Protein AF-0000000087668652 (afdb_homodimer)

InterPro domains:
  IPR004843 Calcineurin-like, phosphoesterase domain [PF00149] 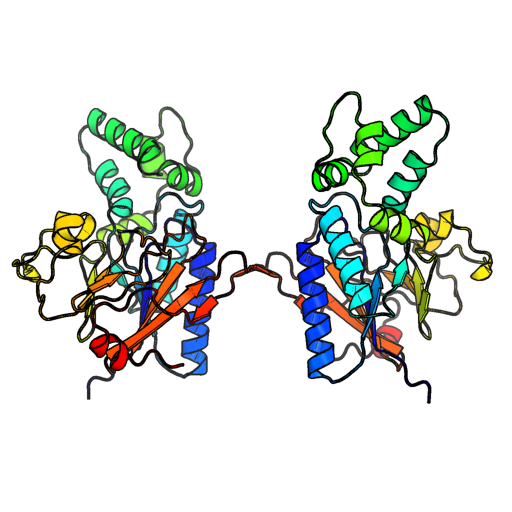(7-197)
  IPR029052 Metallo-dependent phosphatase-like [G3DSA:3.60.21.10] (1-237)
  IPR029052 Metallo-dependent phosphatase-like [SSF56300] (6-234)
  IPR050126 Diadenosine polyphosphate hydrolase [PTHR42850] (4-228)

Organism: NCBI:txid484088

Nearest PDB structures (foldseek):
  5vjw-assembly1_A  TM=7.049E-01  e=2.832E-11  Arabidopsis thaliana
  7sqc-assembly1_6D  TM=6.667E-01  e=5.799E-08  Chlamydomonas reinhardtii
  2gju-assembly1_A  TM=5.912E-01  e=1.985E-06  Pyrococcus horikoshii OT3
  1oi8-assembly1_A  TM=4.476E-01  e=5.951E-04  Escherichia coli
  4wwl-assembly1_A  TM=4.235E-01  e=1.332E-03  Escherichia coli K-12

pLDDT: mean 89.23, std 14.51, range [25.06, 98.88]

Foldseek 3Di:
DCLAAWEKEWAAQAQVQVFVVVQVVVVVVVCVVVVTHYEYEYQENLHFLAQASVNSLVVLVVVCVVRVRYAYAYAPLLCLLVCLLPDPDPVVSVVSVVCNVPPVRCVSVCVNLPQDDDPCRSVSSVVRDDPVSVVRNVPHDQWDDGVQEIRAAEFFQAPDQPVRTDSCCSHAPHDNGPVDPHANSGEYEYENDADPQLCWDDDPRYIYQHSPCSVQVWIKIWTADNVGDIDMDIDDPPPDDDDDDDDDDPDDPDPVVVVVPCPPD/DCLAAWEKEWAAQAQVQVFVVVQVVVVVVVCVVVVTHYEYEYQENLHFLAQASVNSLVVQVVVCVVRVRYAYAYAPLLCLLVCLLPDPDPVVSVVSVVCNVPPVRCVSVCVNLPQDDDPCRSVSSVVRDDPVSVVRNVPHDQWDDGVQEIRAAEFFQAPDQPVRTDSCCRHAPHDNGPVDPHANSGEYEYENDADPVLCWDDDPRYIYQHSPCSVQVWIKIWTADNVGDIDMDIDDPPPDDDDDDDDDDPDDDDPVVVVPPCSDD

Structure (mmCIF, N/CA/C/O backbone):
data_AF-0000000087668652-model_v1
#
loop_
_entity.id
_entity.type
_entity.pdbx_description
1 polymer Metallophosphoesterase
#
loop_
_atom_site.group_PDB
_atom_site.id
_atom_site.type_symbol
_atom_site.label_atom_id
_atom_site.label_alt_id
_atom_site.label_comp_id
_atom_site.label_asym_id
_atom_site.label_entity_id
_atom_site.label_seq_id
_atom_site.pdbx_PDB_ins_code
_atom_site.Cartn_x
_atom_site.Cartn_y
_atom_site.Cartn_z
_atom_site.occupancy
_atom_site.B_iso_or_equiv
_atom_site.auth_seq_id
_atom_site.auth_comp_id
_atom_site.auth_asym_id
_atom_site.auth_atom_id
_atom_site.pdbx_PDB_model_num
ATOM 1 N N . MET A 1 1 ? 22.828 -37.469 4.332 1 27.3 1 MET A N 1
ATOM 2 C CA . MET A 1 1 ? 22.125 -36.469 5.129 1 27.3 1 MET A CA 1
ATOM 3 C C . MET A 1 1 ? 21.516 -35.375 4.238 1 27.3 1 MET A C 1
ATOM 5 O O . MET A 1 1 ? 22.25 -34.656 3.543 1 27.3 1 MET A O 1
ATOM 9 N N . THR A 1 2 ? 20.641 -35.5 3.438 1 36.34 2 THR A N 1
ATOM 10 C CA . THR A 1 2 ? 20.156 -34.906 2.201 1 36.34 2 THR A CA 1
ATOM 11 C C . THR A 1 2 ? 19.984 -33.375 2.379 1 36.34 2 THR A C 1
ATOM 13 O O . THR A 1 2 ? 19.344 -32.938 3.34 1 36.34 2 THR A O 1
ATOM 16 N N . ASN A 1 3 ? 21 -32.438 2.326 1 46.22 3 ASN A N 1
ATOM 17 C CA . ASN A 1 3 ? 21.406 -31.031 2.396 1 46.22 3 ASN A CA 1
ATOM 18 C C . ASN A 1 3 ? 20.25 -30.094 2.057 1 46.22 3 ASN A C 1
ATOM 20 O O . ASN A 1 3 ? 20.141 -29.609 0.926 1 46.22 3 ASN A O 1
ATOM 24 N N . GLY A 1 4 ? 18.938 -30.406 2.158 1 61.59 4 GLY A N 1
ATOM 25 C CA . GLY A 1 4 ? 17.703 -30.094 1.453 1 61.59 4 GLY A CA 1
ATOM 26 C C . GLY A 1 4 ? 17.297 -28.641 1.56 1 61.59 4 GLY A C 1
ATOM 27 O O . GLY A 1 4 ? 17.672 -27.953 2.504 1 61.59 4 GLY A O 1
ATOM 28 N N . SER A 1 5 ? 17.219 -27.922 0.462 1 79.75 5 SER A N 1
ATOM 29 C CA . SER A 1 5 ? 16.891 -26.5 0.319 1 79.75 5 SER A CA 1
ATOM 30 C C . SER A 1 5 ? 15.477 -26.203 0.791 1 79.75 5 SER A C 1
ATOM 32 O O . SER A 1 5 ? 14.617 -27.094 0.791 1 79.75 5 SER A O 1
ATOM 34 N N . HIS A 1 6 ? 15.391 -25.156 1.668 1 92.5 6 HIS A N 1
ATOM 35 C CA . HIS A 1 6 ? 14.07 -24.594 1.933 1 92.5 6 HIS A CA 1
ATOM 36 C C . HIS A 1 6 ? 13.352 -24.25 0.635 1 92.5 6 HIS A C 1
ATOM 38 O O . HIS A 1 6 ? 13.938 -23.625 -0.261 1 92.5 6 HIS A O 1
ATOM 44 N N . VAL A 1 7 ? 12.133 -24.859 0.548 1 95.62 7 VAL A N 1
ATOM 45 C CA . VAL A 1 7 ? 11.367 -24.578 -0.667 1 95.62 7 VAL A CA 1
ATOM 46 C C . VAL A 1 7 ? 10.156 -23.719 -0.337 1 95.62 7 VAL A C 1
ATOM 48 O O . VAL A 1 7 ? 9.414 -24 0.607 1 95.62 7 VAL A O 1
ATOM 51 N N . PHE A 1 8 ? 10.047 -22.641 -1.09 1 96.69 8 PHE A N 1
ATOM 52 C CA . PHE A 1 8 ? 8.82 -21.859 -1.07 1 96.69 8 PHE A CA 1
ATOM 53 C C . PHE A 1 8 ? 7.965 -22.156 -2.299 1 96.69 8 PHE A C 1
ATOM 55 O O . PHE A 1 8 ? 8.328 -21.797 -3.418 1 96.69 8 PHE A O 1
ATOM 62 N N . ALA A 1 9 ? 6.852 -22.875 -2.094 1 98.19 9 ALA A N 1
ATOM 63 C CA . ALA A 1 9 ? 5.867 -23.094 -3.152 1 98.19 9 ALA A CA 1
ATOM 64 C C . ALA A 1 9 ? 4.816 -21.984 -3.162 1 98.19 9 ALA A C 1
ATOM 66 O O . ALA A 1 9 ? 4.129 -21.766 -2.162 1 98.19 9 ALA A O 1
ATOM 67 N N . ILE A 1 10 ? 4.652 -21.312 -4.312 1 98.5 10 ILE A N 1
ATOM 68 C CA . ILE A 1 10 ? 3.766 -20.156 -4.379 1 98.5 10 ILE A CA 1
ATOM 69 C C . ILE A 1 10 ? 2.557 -20.484 -5.254 1 98.5 10 ILE A C 1
ATOM 71 O O . ILE A 1 10 ? 2.705 -20.969 -6.371 1 98.5 10 ILE A O 1
ATOM 75 N N . GLY A 1 11 ? 1.353 -20.156 -4.695 1 98.62 11 GLY A N 1
ATOM 76 C CA . GLY A 1 11 ? 0.11 -20.469 -5.387 1 98.62 11 GLY A CA 1
ATOM 77 C C . GLY A 1 11 ? -0.162 -19.547 -6.559 1 98.62 11 GLY A C 1
ATOM 78 O O . GLY A 1 11 ? 0.743 -18.859 -7.035 1 98.62 11 GLY A O 1
ATOM 79 N N . ASP A 1 12 ? -1.415 -19.578 -7.09 1 98.81 12 ASP A N 1
ATOM 80 C CA . ASP A 1 12 ? -1.824 -18.859 -8.289 1 98.81 12 ASP A CA 1
ATOM 81 C C . ASP A 1 12 ? -1.68 -17.344 -8.102 1 98.81 12 ASP A C 1
ATOM 83 O O . ASP A 1 12 ? -2.291 -16.766 -7.203 1 98.81 12 ASP A O 1
ATOM 87 N N . VAL A 1 13 ? -0.935 -16.719 -9.078 1 98.56 13 VAL A N 1
ATOM 88 C CA . VAL A 1 13 ? -0.607 -15.305 -8.969 1 98.56 13 VAL A CA 1
ATOM 89 C C . VAL A 1 13 ? -1.683 -14.469 -9.664 1 98.56 13 VAL A C 1
ATOM 91 O O . VAL A 1 13 ? -2.152 -13.469 -9.109 1 98.56 13 VAL A O 1
ATOM 94 N N . HIS A 1 14 ? -1.981 -14.859 -10.891 1 98.56 14 HIS A N 1
ATOM 95 C CA . HIS A 1 14 ? -3.01 -14.211 -11.703 1 98.56 14 HIS A CA 1
ATOM 96 C C . HIS A 1 14 ? -2.766 -12.711 -11.812 1 98.56 14 HIS A C 1
ATOM 98 O O . HIS A 1 14 ? -3.658 -11.914 -11.531 1 98.56 14 HIS A O 1
ATOM 104 N N . GLY A 1 15 ? -1.566 -12.359 -12.227 1 98 15 GLY A N 1
ATOM 105 C CA . GLY A 1 15 ? -1.244 -10.984 -12.578 1 98 15 GLY A CA 1
ATOM 106 C C . GLY A 1 15 ? -1.071 -10.086 -11.375 1 98 15 GLY A C 1
ATOM 107 O O . GLY A 1 15 ? -0.931 -8.867 -11.516 1 98 15 GLY A O 1
ATOM 108 N N . ARG A 1 16 ? -1.125 -10.594 -10.227 1 96.62 16 ARG A N 1
ATOM 109 C CA . ARG A 1 16 ? -0.953 -9.766 -9.031 1 96.62 16 ARG A CA 1
ATOM 110 C C . ARG A 1 16 ? 0.522 -9.625 -8.672 1 96.62 16 ARG A C 1
ATOM 112 O O . ARG A 1 16 ? 0.95 -10.062 -7.602 1 96.62 16 ARG A O 1
ATOM 119 N N . GLU A 1 17 ? 1.19 -8.891 -9.555 1 95.25 17 GLU A N 1
ATOM 120 C CA . GLU A 1 17 ? 2.615 -8.609 -9.406 1 95.25 17 GLU A CA 1
ATOM 121 C C . GLU A 1 17 ? 2.91 -7.953 -8.062 1 95.25 17 GLU A C 1
ATOM 123 O O . GLU A 1 17 ? 3.932 -8.242 -7.434 1 95.25 17 GLU A O 1
ATOM 128 N N . ASP A 1 18 ? 2.031 -7.094 -7.598 1 89.25 18 ASP A N 1
ATOM 129 C CA . ASP A 1 18 ? 2.211 -6.387 -6.336 1 89.25 18 ASP A CA 1
ATOM 130 C C . ASP A 1 18 ? 2.312 -7.363 -5.168 1 89.25 18 ASP A C 1
ATOM 132 O O . ASP A 1 18 ? 3.232 -7.27 -4.352 1 89.25 18 ASP A O 1
ATOM 136 N N . LEU A 1 19 ? 1.443 -8.289 -5.086 1 94.44 19 LEU A N 1
ATOM 137 C CA . LEU A 1 19 ? 1.45 -9.289 -4.023 1 94.44 19 LEU A CA 1
ATOM 138 C C . LEU A 1 19 ? 2.66 -10.211 -4.148 1 94.44 19 LEU A C 1
ATOM 140 O O . LEU A 1 19 ? 3.283 -10.562 -3.145 1 94.44 19 LEU A O 1
ATOM 144 N N . LEU A 1 20 ? 2.977 -10.57 -5.375 1 96.5 20 LEU A N 1
ATOM 145 C CA . LEU A 1 20 ? 4.102 -11.453 -5.652 1 96.5 20 LEU A CA 1
ATOM 146 C C . LEU A 1 20 ? 5.41 -10.836 -5.16 1 96.5 20 LEU A C 1
ATOM 148 O O . LEU A 1 20 ? 6.184 -11.492 -4.457 1 96.5 20 LEU A O 1
ATOM 152 N N . VAL A 1 21 ? 5.633 -9.625 -5.516 1 93.06 21 VAL A N 1
ATOM 153 C CA . VAL A 1 21 ? 6.859 -8.93 -5.133 1 93.06 21 VAL A CA 1
ATOM 154 C C . VAL A 1 21 ? 6.957 -8.859 -3.609 1 93.06 21 VAL A C 1
ATOM 156 O O . VAL A 1 21 ? 8.016 -9.148 -3.037 1 93.06 21 VAL A O 1
ATOM 159 N N . ALA A 1 22 ? 5.883 -8.539 -2.947 1 90.62 22 ALA A N 1
ATOM 160 C CA . ALA A 1 22 ? 5.863 -8.43 -1.491 1 90.62 22 ALA A CA 1
ATOM 161 C C . ALA A 1 22 ? 6.148 -9.773 -0.833 1 90.62 22 ALA A C 1
ATOM 163 O O . ALA A 1 22 ? 6.945 -9.859 0.104 1 90.62 22 ALA A O 1
ATOM 164 N N . LEU A 1 23 ? 5.535 -10.766 -1.257 1 94.5 23 LEU A N 1
ATOM 165 C CA . LEU A 1 23 ? 5.676 -12.102 -0.688 1 94.5 23 LEU A CA 1
ATOM 166 C C . LEU A 1 23 ? 7.105 -12.609 -0.851 1 94.5 23 LEU A C 1
ATOM 168 O O . LEU A 1 23 ? 7.703 -13.102 0.107 1 94.5 23 LEU A O 1
ATOM 172 N N . VAL A 1 24 ? 7.652 -12.492 -2.049 1 94.5 24 VAL A N 1
ATOM 173 C CA . VAL A 1 24 ? 9 -12.977 -2.334 1 94.5 24 VAL A CA 1
ATOM 174 C C . VAL A 1 24 ? 10.016 -12.188 -1.511 1 94.5 24 VAL A C 1
ATOM 176 O O . VAL A 1 24 ? 10.984 -12.75 -1 1 94.5 24 VAL A O 1
ATOM 179 N N . ALA A 1 25 ? 9.773 -10.859 -1.418 1 89.12 25 ALA A N 1
ATOM 180 C CA . ALA A 1 25 ? 10.672 -10.039 -0.602 1 89.12 25 ALA A CA 1
ATOM 181 C C . ALA A 1 25 ? 10.727 -10.562 0.832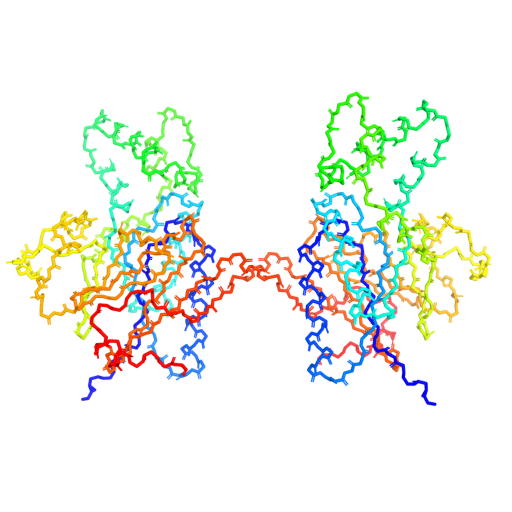 1 89.12 25 ALA A C 1
ATOM 183 O O . ALA A 1 25 ? 11.812 -10.641 1.425 1 89.12 25 ALA A O 1
ATOM 184 N N . ASP A 1 26 ? 9.641 -10.867 1.353 1 87.5 26 ASP A N 1
ATOM 185 C CA . ASP A 1 26 ? 9.594 -11.391 2.713 1 87.5 26 ASP A CA 1
ATOM 186 C C . ASP A 1 26 ? 10.32 -12.734 2.811 1 87.5 26 ASP A C 1
ATOM 188 O O . ASP A 1 26 ? 11.086 -12.969 3.746 1 87.5 26 ASP A O 1
ATOM 192 N N . CYS A 1 27 ? 10.07 -13.562 1.876 1 91.5 27 CYS A N 1
ATOM 193 C CA . CYS A 1 27 ? 10.734 -14.859 1.845 1 91.5 27 CYS A CA 1
ATOM 194 C C . CYS A 1 27 ? 12.25 -14.703 1.79 1 91.5 27 CYS A C 1
ATOM 196 O O . CYS A 1 27 ? 12.977 -15.414 2.484 1 91.5 27 CYS A O 1
ATOM 198 N N . ARG A 1 28 ? 12.672 -13.789 0.982 1 89 28 ARG A N 1
ATOM 199 C CA . ARG A 1 28 ? 14.102 -13.523 0.865 1 89 28 ARG A CA 1
ATOM 200 C C . ARG A 1 28 ? 14.68 -13.031 2.188 1 89 28 ARG A C 1
ATOM 202 O O . ARG A 1 28 ? 15.758 -13.453 2.6 1 89 28 ARG A O 1
ATOM 209 N N . LEU A 1 29 ? 13.953 -12.164 2.799 1 83.31 29 LEU A N 1
ATOM 210 C CA . LEU A 1 29 ? 14.391 -11.641 4.086 1 83.31 29 LEU A CA 1
ATOM 211 C C . LEU A 1 29 ? 14.5 -12.758 5.117 1 83.31 29 LEU A C 1
ATOM 213 O O . LEU A 1 29 ? 15.453 -12.797 5.898 1 83.31 29 LEU A O 1
ATOM 217 N N . ARG A 1 30 ? 13.602 -13.586 5.094 1 83 30 ARG A N 1
ATOM 218 C CA . ARG A 1 30 ? 13.617 -14.734 6.004 1 83 30 ARG A CA 1
ATOM 219 C C . ARG A 1 30 ? 14.828 -15.617 5.742 1 83 30 ARG A C 1
ATOM 221 O O . ARG A 1 30 ? 15.477 -16.094 6.68 1 83 30 ARG A O 1
ATOM 228 N N . SER A 1 31 ? 15.039 -15.859 4.512 1 87.81 31 SER A N 1
ATOM 229 C CA . SER A 1 31 ? 16.188 -16.672 4.129 1 87.81 31 SER A CA 1
ATOM 230 C C . SER A 1 31 ? 17.5 -16.047 4.586 1 87.81 31 SER A C 1
ATOM 232 O O . SER A 1 31 ? 18.391 -16.734 5.07 1 87.81 31 SER A O 1
ATOM 234 N N . GLU A 1 32 ? 17.562 -14.758 4.426 1 83.38 32 GLU A N 1
ATOM 235 C CA . GLU A 1 32 ? 18.766 -14.031 4.832 1 83.38 32 GLU A CA 1
ATOM 236 C C . GLU A 1 32 ? 18.922 -14.023 6.352 1 83.38 32 GLU A C 1
ATOM 238 O O . GLU A 1 32 ? 20 -14.273 6.871 1 83.38 32 GLU A O 1
ATOM 243 N N . ASP A 1 33 ? 17.859 -13.758 7.031 1 79 33 ASP A N 1
ATOM 244 C CA . ASP A 1 33 ? 17.859 -13.656 8.492 1 79 33 ASP A CA 1
ATOM 245 C C . ASP A 1 33 ? 18.234 -15 9.125 1 79 33 ASP A C 1
ATOM 247 O O . ASP A 1 33 ? 18.938 -15.039 10.133 1 79 33 ASP A O 1
ATOM 251 N N . GLN A 1 34 ? 17.781 -16.062 8.516 1 85 34 GLN A N 1
ATOM 252 C CA . GLN A 1 34 ? 17.969 -17.391 9.094 1 85 34 GLN A CA 1
ATOM 253 C C . GLN A 1 34 ? 19.094 -18.141 8.398 1 85 34 GLN A C 1
ATOM 255 O O . GLN A 1 34 ? 19.328 -19.312 8.68 1 85 34 GLN A O 1
ATOM 260 N N . ALA A 1 35 ? 19.703 -17.609 7.469 1 87.69 35 ALA A N 1
ATOM 261 C CA . ALA A 1 35 ? 20.906 -18.078 6.789 1 87.69 35 ALA A CA 1
ATOM 262 C C . ALA A 1 35 ? 20.656 -19.438 6.129 1 87.69 35 ALA A C 1
ATOM 264 O O . ALA A 1 35 ? 21.438 -20.375 6.32 1 87.69 35 ALA A O 1
ATOM 265 N N . PHE A 1 36 ? 19.578 -19.594 5.348 1 88 36 PHE A N 1
ATOM 266 C CA . PHE A 1 36 ? 19.359 -20.797 4.551 1 88 36 PHE A CA 1
ATOM 267 C C . PHE A 1 36 ? 19.188 -20.438 3.078 1 88 36 PHE A C 1
ATOM 269 O O . PHE A 1 36 ? 18.906 -19.297 2.736 1 88 36 PHE A O 1
ATOM 276 N N . LYS A 1 37 ? 19.406 -21.438 2.242 1 88 37 LYS A N 1
ATOM 277 C CA . LYS A 1 37 ? 19.203 -21.25 0.808 1 88 37 LYS A CA 1
ATOM 278 C C . LYS A 1 37 ? 17.766 -21.562 0.41 1 88 37 LYS A C 1
ATOM 280 O O . LYS A 1 37 ? 17.234 -22.625 0.75 1 88 37 LYS A O 1
ATOM 285 N N . ALA A 1 38 ? 17.219 -20.625 -0.298 1 90.19 38 ALA A N 1
ATOM 286 C CA . ALA A 1 38 ? 15.828 -20.766 -0.688 1 90.19 38 ALA A CA 1
ATOM 287 C C . ALA A 1 38 ? 15.703 -21.156 -2.16 1 90.19 38 ALA A C 1
ATOM 289 O O . ALA A 1 38 ? 16.453 -20.672 -3.002 1 90.19 38 ALA A O 1
ATOM 290 N N . LYS A 1 39 ? 14.766 -22.109 -2.395 1 93.81 39 LYS A N 1
ATOM 291 C CA . LYS A 1 39 ? 14.266 -22.406 -3.732 1 93.81 39 LYS A CA 1
ATOM 292 C C . LYS A 1 39 ? 12.797 -22.016 -3.875 1 93.81 39 LYS A C 1
ATOM 294 O O . LYS A 1 39 ? 12 -22.219 -2.953 1 93.81 39 LYS A O 1
ATOM 299 N N . PHE A 1 40 ? 12.523 -21.469 -5.102 1 96.62 40 PHE A N 1
ATOM 300 C CA . PHE A 1 40 ? 11.148 -21.062 -5.348 1 96.62 40 PHE A CA 1
ATOM 301 C C . PHE A 1 40 ? 10.508 -21.938 -6.422 1 96.62 40 PHE A C 1
ATOM 303 O O . PHE A 1 40 ? 11.148 -22.266 -7.422 1 96.62 40 PHE A O 1
ATOM 310 N N . VAL A 1 41 ? 9.266 -22.391 -6.141 1 98.19 41 VAL A N 1
ATOM 311 C CA . VAL A 1 41 ? 8.469 -23.094 -7.137 1 98.19 41 VAL A CA 1
ATOM 312 C C . VAL A 1 41 ? 7.117 -22.406 -7.305 1 98.19 41 VAL A C 1
ATOM 314 O O . VAL A 1 41 ? 6.348 -22.297 -6.344 1 98.19 41 VAL A O 1
ATOM 317 N N . PHE A 1 42 ? 6.82 -21.984 -8.516 1 98.62 42 PHE A N 1
ATOM 318 C CA . PHE A 1 42 ? 5.535 -21.375 -8.82 1 98.62 42 PHE A CA 1
ATOM 319 C C . PHE A 1 42 ? 4.562 -22.406 -9.375 1 98.62 42 PHE A C 1
ATOM 321 O O . PHE A 1 42 ? 4.871 -23.094 -10.359 1 98.62 42 PHE A O 1
ATOM 328 N N . LEU A 1 43 ? 3.359 -22.469 -8.789 1 98.75 43 LEU A N 1
ATOM 329 C CA . LEU A 1 43 ? 2.447 -23.578 -9.094 1 98.75 43 LEU A CA 1
ATOM 330 C C . LEU A 1 43 ? 1.625 -23.266 -10.344 1 98.75 43 LEU A C 1
ATOM 332 O O . LEU A 1 43 ? 0.734 -24.031 -10.711 1 98.75 43 LEU A O 1
ATOM 336 N N . GLY A 1 44 ? 1.883 -22.172 -10.992 1 98.5 44 GLY A N 1
ATOM 337 C CA . GLY A 1 44 ? 1.201 -21.859 -12.242 1 98.5 44 GLY A CA 1
ATOM 338 C C . GLY A 1 44 ? 0.092 -20.844 -12.078 1 98.5 44 GLY A C 1
ATOM 339 O O . GLY A 1 44 ? -0.074 -20.266 -11 1 98.5 44 GLY A O 1
ATOM 340 N N . ASP A 1 45 ? -0.541 -20.516 -13.344 1 98.75 45 ASP A N 1
ATOM 341 C CA . ASP A 1 45 ? -1.563 -19.484 -13.422 1 98.75 45 ASP A CA 1
ATOM 342 C C . ASP A 1 45 ? -1.009 -18.125 -12.984 1 98.75 45 ASP A C 1
ATOM 344 O O . ASP A 1 45 ? -1.569 -17.484 -12.094 1 98.75 45 ASP A O 1
ATOM 348 N N . ILE A 1 46 ? -0.011 -17.781 -13.781 1 98.56 46 ILE A N 1
ATOM 349 C CA . ILE A 1 46 ? 0.608 -16.469 -13.602 1 98.56 46 ILE A CA 1
ATOM 350 C C . ILE A 1 46 ? -0.242 -15.398 -14.289 1 98.56 46 ILE A C 1
ATOM 352 O O . ILE A 1 46 ? -0.377 -14.289 -13.781 1 98.56 46 ILE A O 1
ATOM 356 N N . PHE A 1 47 ? -0.923 -15.82 -15.375 1 97.88 47 PHE A N 1
ATOM 357 C CA . PHE A 1 47 ? -1.644 -14.914 -16.25 1 97.88 47 PHE A CA 1
ATOM 358 C C . PHE A 1 47 ? -3.109 -14.82 -15.852 1 97.88 47 PHE A C 1
ATOM 360 O O . PHE A 1 47 ? -3.609 -15.656 -15.102 1 97.88 47 PHE A O 1
ATOM 367 N N . ASP A 1 48 ? -3.752 -13.719 -16.375 1 97.38 48 ASP A N 1
ATOM 368 C CA . ASP A 1 48 ? -5.191 -13.492 -16.453 1 97.38 48 ASP A CA 1
ATOM 369 C C . ASP A 1 48 ? -5.738 -12.961 -15.133 1 97.38 48 ASP A C 1
ATOM 371 O O . ASP A 1 48 ? -5.133 -13.172 -14.078 1 97.38 48 ASP A O 1
ATOM 375 N N . LYS A 1 49 ? -6.875 -12.203 -15.188 1 96.56 49 LYS A N 1
ATOM 376 C CA . LYS A 1 49 ? -7.715 -11.727 -14.094 1 96.56 49 LYS A CA 1
ATOM 377 C C . LYS A 1 49 ? -7.113 -10.484 -13.438 1 96.56 49 LYS A C 1
ATOM 379 O O . LYS A 1 49 ? -7.715 -9.414 -13.453 1 96.56 49 LYS A O 1
ATOM 384 N N . GLY A 1 50 ? -5.852 -10.617 -12.961 1 95 50 GLY A N 1
ATOM 385 C CA . GLY A 1 50 ? -5.195 -9.461 -12.375 1 95 50 GLY A CA 1
ATOM 386 C C . GLY A 1 50 ? -4.586 -8.531 -13.406 1 95 50 GLY A C 1
ATOM 387 O O . GLY A 1 50 ? -4.457 -8.898 -14.578 1 95 50 GLY A O 1
ATOM 388 N N . PRO A 1 51 ? -4.102 -7.348 -12.984 1 93.88 51 PRO A N 1
ATOM 389 C CA . PRO A 1 51 ? -3.803 -6.277 -13.938 1 93.88 51 PRO A CA 1
ATOM 390 C C . PRO A 1 51 ? -2.385 -6.367 -14.5 1 93.88 51 PRO A C 1
ATOM 392 O O . PRO A 1 51 ? -2.072 -5.719 -15.508 1 93.88 51 PRO A O 1
ATOM 395 N N . LYS A 1 52 ? -1.505 -7.117 -13.945 1 96.5 52 LYS A N 1
ATOM 396 C CA . LYS A 1 52 ? -0.099 -7.004 -14.328 1 96.5 52 LYS A CA 1
ATOM 397 C C . LYS A 1 52 ? 0.5 -8.375 -14.633 1 96.5 52 LYS A C 1
ATOM 399 O O . LYS A 1 52 ? 1.555 -8.727 -14.102 1 96.5 52 LYS A O 1
ATOM 404 N N . SER A 1 53 ? -0.115 -9.07 -15.562 1 97.69 53 SER A N 1
ATOM 405 C CA . SER A 1 53 ? 0.378 -10.375 -15.977 1 97.69 53 SER A CA 1
ATOM 406 C C . SER A 1 53 ? 1.799 -10.281 -16.531 1 97.69 53 SER A C 1
ATOM 408 O O . SER A 1 53 ? 2.666 -11.078 -16.156 1 97.69 53 SER A O 1
ATOM 410 N N . ARG A 1 54 ? 2.045 -9.289 -17.438 1 97.19 54 ARG A N 1
ATOM 411 C CA . ARG A 1 54 ? 3.373 -9.133 -18.016 1 97.19 54 ARG A CA 1
ATOM 412 C C . ARG A 1 54 ? 4.422 -8.891 -16.938 1 97.19 54 ARG A C 1
ATOM 414 O O . ARG A 1 54 ? 5.465 -9.555 -16.922 1 97.19 54 ARG A O 1
ATOM 421 N N . GLY A 1 55 ? 4.094 -7.996 -16.047 1 96.69 55 GLY A N 1
ATOM 422 C CA . GLY A 1 55 ? 5.02 -7.68 -14.969 1 96.69 55 GLY A CA 1
ATOM 423 C C . GLY A 1 55 ? 5.293 -8.859 -14.055 1 96.69 55 GLY A C 1
ATOM 424 O O . GLY A 1 55 ? 6.422 -9.039 -13.586 1 96.69 55 GLY A O 1
ATOM 425 N N . ALA A 1 56 ? 4.305 -9.641 -13.82 1 97.62 56 ALA A N 1
ATOM 426 C CA . ALA A 1 56 ? 4.461 -10.805 -12.961 1 97.62 56 ALA A CA 1
ATOM 427 C C . ALA A 1 56 ? 5.445 -11.805 -13.562 1 97.62 56 ALA A C 1
ATOM 429 O O . ALA A 1 56 ? 6.344 -12.297 -12.867 1 97.62 56 ALA A O 1
ATOM 430 N N . LEU A 1 57 ? 5.34 -12.102 -14.805 1 97.94 57 LEU A N 1
ATOM 431 C CA . LEU A 1 57 ? 6.25 -13.055 -15.422 1 97.94 57 LEU A CA 1
ATOM 432 C C . LEU A 1 57 ? 7.645 -12.453 -15.578 1 97.94 57 LEU A C 1
ATOM 434 O O . LEU A 1 57 ? 8.648 -13.156 -15.438 1 97.94 57 LEU A O 1
ATOM 438 N N . ASP A 1 58 ? 7.719 -11.148 -15.898 1 96.19 58 ASP A N 1
ATOM 439 C CA . ASP A 1 58 ? 9.016 -10.469 -15.891 1 96.19 58 ASP A CA 1
ATOM 440 C C . ASP A 1 58 ? 9.734 -10.672 -14.562 1 96.19 58 ASP A C 1
ATOM 442 O O . ASP A 1 58 ? 10.93 -10.969 -14.539 1 96.19 58 ASP A O 1
ATOM 446 N N . PHE A 1 59 ? 9 -10.484 -13.555 1 95.81 59 PHE A N 1
ATOM 447 C CA . PHE A 1 59 ? 9.562 -10.609 -12.219 1 95.81 59 PHE A CA 1
ATOM 448 C C . PHE A 1 59 ? 10.055 -12.031 -11.969 1 95.81 59 PHE A C 1
ATOM 450 O O . PHE A 1 59 ? 11.156 -12.234 -11.453 1 95.81 59 PHE A O 1
ATOM 457 N N . ILE A 1 60 ? 9.328 -13.047 -12.344 1 96.56 60 ILE A N 1
ATOM 458 C CA . ILE A 1 60 ? 9.688 -14.445 -12.141 1 96.56 60 ILE A CA 1
ATOM 459 C C . ILE A 1 60 ? 10.953 -14.773 -12.938 1 96.56 60 ILE A C 1
ATOM 461 O O . ILE A 1 60 ? 11.852 -15.453 -12.438 1 96.56 60 ILE A O 1
ATOM 465 N N . LEU A 1 61 ? 11.016 -14.305 -14.117 1 94.94 61 LEU A N 1
ATOM 466 C CA . LEU A 1 61 ? 12.203 -14.547 -14.93 1 94.94 61 LEU A CA 1
ATOM 467 C C . LEU A 1 61 ? 13.438 -13.914 -14.289 1 94.94 61 LEU A C 1
ATOM 469 O O . LEU A 1 61 ? 14.516 -14.516 -14.289 1 94.94 61 LEU A O 1
ATOM 473 N N . SER A 1 62 ? 13.227 -12.75 -13.758 1 92.38 62 SER A N 1
ATOM 474 C CA . SER A 1 62 ? 14.344 -12.109 -13.07 1 92.38 62 SER A CA 1
ATOM 475 C C . SER A 1 62 ? 14.781 -12.922 -11.852 1 92.38 62 SER A C 1
ATOM 477 O O . SER A 1 62 ? 15.969 -12.992 -11.539 1 92.38 62 SER A O 1
ATOM 479 N N . MET A 1 63 ? 13.844 -13.516 -11.203 1 90.62 63 MET A N 1
ATOM 480 C CA . MET A 1 63 ? 14.125 -14.367 -10.055 1 90.62 63 MET A CA 1
ATOM 481 C C . MET A 1 63 ? 14.961 -15.578 -10.461 1 90.62 63 MET A C 1
ATOM 483 O O . MET A 1 63 ? 15.805 -16.031 -9.695 1 90.62 63 MET A O 1
ATOM 487 N N . MET A 1 64 ? 14.711 -16.078 -11.586 1 88.94 64 MET A N 1
ATOM 488 C CA . MET A 1 64 ? 15.438 -17.25 -12.062 1 88.94 64 MET A CA 1
ATOM 489 C C . MET A 1 64 ? 16.922 -16.938 -12.242 1 88.94 64 MET A C 1
ATOM 491 O O . MET A 1 64 ? 17.766 -17.812 -12.086 1 88.94 64 MET A O 1
ATOM 495 N N . ASP A 1 65 ? 17.172 -15.695 -12.445 1 84.62 65 ASP A N 1
ATOM 496 C CA . ASP A 1 65 ? 18.562 -15.258 -12.531 1 84.62 65 ASP A CA 1
ATOM 497 C C . ASP A 1 65 ? 19.203 -15.188 -11.148 1 84.62 65 ASP A C 1
ATOM 499 O O . ASP A 1 65 ? 20.344 -15.594 -10.977 1 84.62 65 ASP A O 1
ATOM 503 N N . ASP A 1 66 ? 18.406 -14.742 -10.203 1 82.25 66 ASP A N 1
ATOM 504 C CA . ASP A 1 66 ? 18.906 -14.562 -8.844 1 82.25 66 ASP A CA 1
ATOM 505 C C . ASP A 1 66 ? 18.906 -15.891 -8.078 1 82.25 66 ASP A C 1
ATOM 507 O O . ASP A 1 66 ? 19.734 -16.109 -7.191 1 82.25 66 ASP A O 1
ATOM 511 N N . PHE A 1 67 ? 17.922 -16.719 -8.398 1 86.19 67 PHE A N 1
ATOM 512 C CA . PHE A 1 67 ? 17.75 -18.031 -7.785 1 86.19 67 PHE A CA 1
ATOM 513 C C . PHE A 1 67 ? 17.703 -19.125 -8.844 1 86.19 67 PHE A C 1
ATOM 515 O O . PHE A 1 67 ? 16.625 -19.562 -9.25 1 86.19 67 PHE A O 1
ATOM 522 N N . PRO A 1 68 ? 18.797 -19.688 -9.211 1 84.12 68 PRO A N 1
ATOM 523 C CA . PRO A 1 68 ? 18.875 -20.578 -10.367 1 84.12 68 PRO A CA 1
ATOM 524 C C . PRO A 1 68 ? 18.031 -21.844 -10.195 1 84.12 68 PRO A C 1
ATOM 526 O O . PRO A 1 68 ? 17.688 -22.5 -11.18 1 84.12 68 PRO A O 1
ATOM 529 N N . ASN A 1 69 ? 17.672 -22.172 -9.062 1 88.81 69 ASN A N 1
ATOM 530 C CA . ASN A 1 69 ? 16.891 -23.406 -8.883 1 88.81 69 ASN A CA 1
ATOM 531 C C . ASN A 1 69 ? 15.398 -23.109 -8.828 1 88.81 69 ASN A C 1
ATOM 533 O O . ASN A 1 69 ? 14.602 -24 -8.5 1 88.81 69 ASN A O 1
ATOM 537 N N . THR A 1 70 ? 15.016 -21.891 -9.219 1 92.44 70 THR A N 1
ATOM 538 C CA . THR A 1 70 ? 13.602 -21.531 -9.305 1 92.44 70 THR A CA 1
ATOM 539 C C . THR A 1 70 ? 12.914 -22.297 -10.43 1 92.44 70 THR A C 1
ATOM 541 O O . THR A 1 70 ? 13.477 -22.453 -11.523 1 92.44 70 THR A O 1
ATOM 544 N N . GLU A 1 71 ? 11.742 -22.859 -10.188 1 96.56 71 GLU A N 1
ATOM 545 C CA . GLU A 1 71 ? 11 -23.625 -11.188 1 96.56 71 GLU A CA 1
ATOM 546 C C . GLU A 1 71 ? 9.586 -23.078 -11.359 1 96.56 71 GLU A C 1
ATOM 548 O O . GLU A 1 71 ? 8.984 -22.578 -10.398 1 96.56 71 GLU A O 1
ATOM 553 N N . LEU A 1 72 ? 9.117 -23.188 -12.617 1 98.06 72 LEU A N 1
ATOM 554 C CA . LEU A 1 72 ? 7.75 -22.797 -12.969 1 98.06 72 LEU A CA 1
ATOM 555 C C . LEU A 1 72 ? 6.949 -24.016 -13.438 1 98.06 72 LEU A C 1
ATOM 557 O O . LEU A 1 72 ? 7.414 -24.766 -14.289 1 98.06 72 LEU A O 1
ATOM 561 N N . ILE A 1 73 ? 5.824 -24.219 -12.758 1 98.62 73 ILE A N 1
ATOM 562 C CA . ILE A 1 73 ? 4.867 -25.234 -13.203 1 98.62 73 ILE A CA 1
ATOM 563 C C . ILE A 1 73 ? 3.797 -24.562 -14.078 1 98.62 73 ILE A C 1
ATOM 565 O O . ILE A 1 73 ? 3.338 -23.469 -13.773 1 98.62 73 ILE A O 1
ATOM 569 N N . LEU A 1 74 ? 3.352 -25.25 -15.156 1 98.5 74 LEU A N 1
ATOM 570 C CA . LEU A 1 74 ? 2.391 -24.688 -16.109 1 98.5 74 LEU A CA 1
ATOM 571 C C . LEU A 1 74 ? 0.973 -24.766 -15.547 1 98.5 74 LEU A C 1
ATOM 573 O O . LEU A 1 74 ? 0.544 -25.812 -15.062 1 98.5 74 LEU A O 1
ATOM 577 N N . GLY A 1 75 ? 0.293 -23.609 -15.562 1 98.44 75 GLY A N 1
ATOM 578 C CA . GLY A 1 75 ? -1.123 -23.594 -15.234 1 98.44 75 GLY A CA 1
ATOM 579 C C . GLY A 1 75 ? -2.02 -23.516 -16.453 1 98.44 75 GLY A C 1
ATOM 580 O O . GLY A 1 75 ? -1.541 -23.312 -17.562 1 98.44 75 GLY A O 1
ATOM 581 N N . ASN A 1 76 ? -3.32 -23.766 -16.281 1 98 76 ASN A N 1
ATOM 582 C CA . ASN A 1 76 ? -4.223 -23.766 -17.422 1 98 76 ASN A CA 1
ATOM 583 C C . ASN A 1 76 ? -4.363 -22.359 -18.016 1 98 76 ASN A C 1
ATOM 585 O O . ASN A 1 76 ? -4.535 -22.203 -19.219 1 98 76 ASN A O 1
ATOM 589 N N . HIS A 1 77 ? -4.34 -21.312 -17.266 1 98.25 77 HIS A N 1
ATOM 590 C CA . HIS A 1 77 ? -4.41 -19.953 -17.766 1 98.25 77 HIS A CA 1
ATOM 591 C C . HIS A 1 77 ? -3.127 -19.562 -18.5 1 98.25 77 HIS A C 1
ATOM 593 O O . HIS A 1 77 ? -3.143 -18.703 -19.375 1 98.25 77 HIS A O 1
ATOM 599 N N . ASP A 1 78 ? -2.109 -20.219 -18.188 1 98 78 ASP A N 1
ATOM 600 C CA . ASP A 1 78 ? -0.846 -20.016 -18.891 1 98 78 ASP A CA 1
ATOM 601 C C . ASP A 1 78 ? -0.856 -20.703 -20.25 1 98 78 ASP A C 1
ATOM 603 O O . ASP A 1 78 ? -0.244 -20.219 -21.203 1 98 78 ASP A O 1
ATOM 607 N N . GLU A 1 79 ? -1.557 -21.719 -20.312 1 96.81 79 GLU A N 1
ATOM 608 C CA . GLU A 1 79 ? -1.613 -22.531 -21.531 1 96.81 79 GLU A CA 1
ATOM 609 C C . GLU A 1 79 ? -2.432 -21.859 -22.625 1 96.81 79 GLU A C 1
ATOM 611 O O . GLU A 1 79 ? -2.242 -22.125 -23.812 1 96.81 79 GLU A O 1
ATOM 616 N N . PHE A 1 80 ? -3.35 -20.984 -22.281 1 96.06 80 PHE A N 1
ATOM 617 C CA . PHE A 1 80 ? -4.258 -20.391 -23.25 1 96.06 80 PHE A CA 1
ATOM 618 C C . PHE A 1 80 ? -3.477 -19.688 -24.359 1 96.06 80 PHE A C 1
ATOM 620 O O . PHE A 1 80 ? -3.748 -19.906 -25.547 1 96.06 80 PHE A O 1
ATOM 627 N N . ILE A 1 81 ? -2.533 -18.922 -24.031 1 95.5 81 ILE A N 1
ATOM 628 C CA . ILE A 1 81 ? -1.789 -18.156 -25.031 1 95.5 81 ILE A CA 1
ATOM 629 C C . ILE A 1 81 ? -1.046 -19.109 -25.953 1 95.5 81 ILE A C 1
ATOM 631 O O . ILE A 1 81 ? -0.985 -18.891 -27.172 1 95.5 81 ILE A O 1
ATOM 635 N N . LEU A 1 82 ? -0.477 -20.188 -25.422 1 96.12 82 LEU A N 1
ATOM 636 C CA . LEU A 1 82 ? 0.225 -21.188 -26.234 1 96.12 82 LEU A CA 1
ATOM 637 C C . LEU A 1 82 ? -0.729 -21.875 -27.203 1 96.12 82 LEU A C 1
ATOM 639 O O . LEU A 1 82 ? -0.418 -22.016 -28.391 1 96.12 82 LEU A O 1
ATOM 643 N N . ARG A 1 83 ? -1.866 -22.188 -26.719 1 95.81 83 ARG A N 1
ATOM 644 C CA . ARG A 1 83 ? -2.857 -22.875 -27.547 1 95.81 83 ARG A CA 1
ATOM 645 C C . ARG A 1 83 ? -3.336 -21.969 -28.672 1 95.81 83 ARG A C 1
ATOM 647 O O . ARG A 1 83 ? -3.584 -22.422 -29.781 1 95.81 83 ARG A O 1
ATOM 654 N N . ILE A 1 84 ? -3.516 -20.75 -28.359 1 95.62 84 ILE A N 1
ATOM 655 C CA . ILE A 1 84 ? -3.959 -19.781 -29.344 1 95.62 84 ILE A CA 1
ATOM 656 C C . ILE A 1 84 ? -2.887 -19.609 -30.422 1 95.62 84 ILE A C 1
ATOM 658 O O . ILE A 1 84 ? -3.174 -19.719 -31.609 1 95.62 84 ILE A O 1
ATOM 662 N N . LEU A 1 85 ? -1.688 -19.453 -30.062 1 94.88 85 LEU A N 1
ATOM 663 C CA . LEU A 1 85 ? -0.601 -19.172 -31 1 94.88 85 LEU A CA 1
ATOM 664 C C . LEU A 1 85 ? -0.257 -20.391 -31.828 1 94.88 85 LEU A C 1
ATOM 666 O O . LEU A 1 85 ? 0.181 -20.281 -32.969 1 94.88 85 LEU A O 1
ATOM 670 N N . ASP A 1 86 ? -0.463 -21.562 -31.266 1 94.94 86 ASP A N 1
ATOM 671 C CA . ASP A 1 86 ? -0.073 -22.797 -31.938 1 94.94 86 ASP A CA 1
ATOM 672 C C . ASP A 1 86 ? -1.209 -23.328 -32.812 1 94.94 86 ASP A C 1
ATOM 674 O O . ASP A 1 86 ? -1.028 -24.297 -33.531 1 94.94 86 ASP A O 1
ATOM 678 N N . GLU A 1 87 ? -2.357 -22.734 -32.688 1 95.44 87 GLU A N 1
ATOM 679 C CA . GLU A 1 87 ? -3.494 -23.156 -33.5 1 95.44 87 GLU A CA 1
ATOM 680 C C . GLU A 1 87 ? -3.297 -22.781 -34.969 1 95.44 87 GLU A C 1
ATOM 682 O O . GLU A 1 87 ? -3.211 -21.594 -35.312 1 95.44 87 GLU A O 1
ATOM 687 N N . PRO A 1 88 ? -3.334 -23.781 -35.875 1 93.75 88 PRO A N 1
ATOM 688 C CA . PRO A 1 88 ? -3.043 -23.484 -37.281 1 93.75 88 PRO A CA 1
ATOM 689 C C . PRO A 1 88 ? -4.238 -22.891 -38 1 93.75 88 PRO A C 1
ATOM 691 O O . PRO A 1 88 ? -4.059 -22.125 -38.969 1 93.75 88 PRO A O 1
ATOM 694 N N . ASP A 1 89 ? -5.488 -23.172 -37.625 1 95.06 89 ASP A N 1
ATOM 695 C CA . ASP A 1 89 ? -6.695 -22.656 -38.25 1 95.06 89 ASP A CA 1
ATOM 696 C C . ASP A 1 89 ? -7.039 -21.25 -37.75 1 95.06 89 ASP A C 1
ATOM 698 O O . ASP A 1 89 ? -7.32 -21.062 -36.562 1 95.06 89 ASP A O 1
ATOM 702 N N . GLU A 1 90 ? -7.078 -20.344 -38.688 1 90.75 90 GLU A N 1
ATOM 703 C CA . GLU A 1 90 ? -7.254 -18.938 -38.312 1 90.75 90 GLU A CA 1
ATOM 704 C C . GLU A 1 90 ? -8.602 -18.703 -37.656 1 90.75 90 GLU A C 1
ATOM 706 O O . GLU A 1 90 ? -8.711 -17.906 -36.719 1 90.75 90 GLU A O 1
ATOM 711 N N . ILE A 1 91 ? -9.57 -19.328 -38.156 1 92.44 91 ILE A N 1
ATOM 712 C CA . ILE A 1 91 ? -10.914 -19.156 -37.625 1 92.44 91 ILE A CA 1
ATOM 713 C C . ILE A 1 91 ? -10.953 -19.703 -36.188 1 92.44 91 ILE A C 1
ATOM 715 O O . ILE A 1 91 ? -11.469 -19.031 -35.281 1 92.44 91 ILE A O 1
ATOM 719 N N . LYS A 1 92 ? -10.391 -20.844 -36 1 94.12 92 LYS A N 1
ATOM 720 C CA . LYS A 1 92 ? -10.336 -21.438 -34.688 1 94.12 92 LYS A CA 1
ATOM 721 C C . LYS A 1 92 ? -9.469 -20.609 -33.75 1 94.12 92 LYS A C 1
ATOM 723 O O . LYS A 1 92 ? -9.773 -20.484 -32.531 1 94.12 92 LYS A O 1
ATOM 728 N N . GLN A 1 93 ? -8.406 -20.094 -34.25 1 94.56 93 GLN A N 1
ATOM 729 C CA . GLN A 1 93 ? -7.504 -19.25 -33.5 1 94.56 93 GLN A CA 1
ATOM 730 C C . GLN A 1 93 ? -8.234 -18.031 -32.938 1 94.56 93 GLN A C 1
ATOM 732 O O . GLN A 1 93 ? -8.109 -17.703 -31.75 1 94.56 93 GLN A O 1
ATOM 737 N N . MET A 1 94 ? -9.062 -17.422 -33.781 1 93.31 94 MET A N 1
ATOM 738 C CA . MET A 1 94 ? -9.82 -16.234 -33.375 1 93.31 94 MET A CA 1
ATOM 739 C C . MET A 1 94 ? -10.883 -16.578 -32.344 1 93.31 94 MET A C 1
ATOM 741 O O . MET A 1 94 ? -11.117 -15.82 -31.406 1 93.31 94 MET A O 1
ATOM 745 N N . LEU A 1 95 ? -11.477 -17.703 -32.562 1 92.69 95 LEU A N 1
ATOM 746 C CA . LEU A 1 95 ? -12.492 -18.141 -31.625 1 92.69 95 LEU A CA 1
ATOM 747 C C . LEU A 1 95 ? -11.883 -18.375 -30.234 1 92.69 95 LEU A C 1
ATOM 749 O O . LEU A 1 95 ? -12.469 -17.984 -29.219 1 92.69 95 LEU A O 1
ATOM 753 N N . ARG A 1 96 ? -10.719 -18.984 -30.219 1 94.44 96 ARG A N 1
ATOM 754 C CA . ARG A 1 96 ? -10.016 -19.234 -28.969 1 94.44 96 ARG A CA 1
ATOM 755 C C . ARG A 1 96 ? -9.609 -17.938 -28.297 1 94.44 96 ARG A C 1
ATOM 757 O O . ARG A 1 96 ? -9.727 -17.797 -27.078 1 94.44 96 ARG A O 1
ATOM 764 N N . LEU A 1 97 ? -9.172 -17.062 -29.078 1 94.69 97 LEU A N 1
ATOM 765 C CA . LEU A 1 97 ? -8.766 -15.758 -28.578 1 94.69 97 LEU A CA 1
ATOM 766 C C . LEU A 1 97 ? -9.938 -15.039 -27.922 1 94.69 97 LEU A C 1
ATOM 768 O O . LEU A 1 97 ? -9.82 -14.516 -26.812 1 94.69 97 LEU A O 1
ATOM 772 N N . ASN A 1 98 ? -11.031 -15.008 -28.578 1 92.19 98 ASN A N 1
ATOM 773 C CA . ASN A 1 98 ? -12.219 -14.336 -28.062 1 92.19 98 ASN A CA 1
ATOM 774 C C . ASN A 1 98 ? -12.711 -14.977 -26.766 1 92.19 98 ASN A C 1
ATOM 776 O O . ASN A 1 98 ? -13.055 -14.281 -25.812 1 92.19 98 ASN A O 1
ATOM 780 N N . SER A 1 99 ? -12.742 -16.234 -26.797 1 92.88 99 SER A N 1
ATOM 781 C CA . SER A 1 99 ? -13.172 -16.938 -25.609 1 92.88 99 SER A CA 1
ATOM 782 C C . SER A 1 99 ? -12.25 -16.656 -24.422 1 92.88 99 SER A C 1
ATOM 784 O O . SER A 1 99 ? -12.719 -16.422 -23.312 1 92.88 99 SER A O 1
ATOM 786 N N . TRP A 1 100 ? -10.977 -16.656 -24.703 1 95.06 100 TRP A N 1
ATOM 787 C CA . TRP A 1 100 ? -9.977 -16.391 -23.672 1 95.06 100 TRP A CA 1
ATOM 788 C C . TRP A 1 100 ? -10.148 -14.977 -23.109 1 95.06 100 TRP A C 1
ATOM 790 O O . TRP A 1 100 ? -10.195 -14.797 -21.891 1 95.06 100 TRP A O 1
ATOM 800 N N . MET A 1 101 ? -10.352 -14.023 -23.938 1 93.06 101 MET A N 1
ATOM 801 C CA . MET A 1 101 ? -10.453 -12.625 -23.531 1 93.06 101 MET A CA 1
ATOM 802 C C . MET A 1 101 ? -11.695 -12.391 -22.672 1 93.06 101 MET A C 1
ATOM 804 O O . MET A 1 101 ? -11.625 -11.734 -21.641 1 93.06 101 MET A O 1
ATOM 808 N N . VAL A 1 102 ? -12.711 -13.016 -23.016 1 88.88 102 VAL A N 1
ATOM 809 C CA . VAL A 1 102 ? -14 -12.664 -22.438 1 88.88 102 VAL A CA 1
ATOM 810 C C . VAL A 1 102 ? -14.305 -13.586 -21.25 1 88.88 102 VAL A C 1
ATOM 812 O O . VAL A 1 102 ? -14.82 -13.133 -20.219 1 88.88 102 VAL A O 1
ATOM 815 N N . SER A 1 103 ? -13.883 -14.859 -21.344 1 89.62 103 SER A N 1
ATOM 816 C CA . SER A 1 103 ? -14.391 -15.82 -20.375 1 89.62 103 SER A CA 1
ATOM 817 C C . SER A 1 103 ? -13.312 -16.234 -19.375 1 89.62 103 SER A C 1
ATOM 819 O O . SER A 1 103 ? -13.609 -16.719 -18.297 1 89.62 103 SER A O 1
ATOM 821 N N . ALA A 1 104 ? -12.109 -16.016 -19.688 1 92.12 104 ALA A N 1
ATOM 822 C CA . ALA A 1 104 ? -11.055 -16.531 -18.812 1 92.12 104 ALA A CA 1
ATOM 823 C C . ALA A 1 104 ? -10.234 -15.398 -18.203 1 92.12 104 ALA A C 1
ATOM 825 O O . ALA A 1 104 ? -9.195 -15.641 -17.594 1 92.12 104 ALA A O 1
ATOM 826 N N . GLY A 1 105 ? -10.68 -14.195 -18.469 1 92.75 105 GLY A N 1
ATOM 827 C CA . GLY A 1 105 ? -9.977 -13.055 -17.891 1 92.75 105 GLY A CA 1
ATOM 828 C C . GLY A 1 105 ? -8.758 -12.633 -18.688 1 92.75 105 GLY A C 1
ATOM 829 O O . GLY A 1 105 ? -7.895 -11.922 -18.188 1 92.75 105 GLY A O 1
ATOM 830 N N . GLY A 1 106 ? -8.656 -13.055 -19.938 1 95.88 106 GLY A N 1
ATOM 831 C CA . GLY A 1 106 ? -7.508 -12.797 -20.797 1 95.88 106 GLY A CA 1
ATOM 832 C C . GLY A 1 106 ? -7.391 -11.344 -21.219 1 95.88 106 GLY A C 1
ATOM 833 O O . GLY A 1 106 ? -6.32 -10.898 -21.641 1 95.88 106 GLY A O 1
ATOM 834 N N . LEU A 1 107 ? -8.484 -10.594 -21.125 1 93.31 107 LEU A N 1
ATOM 835 C CA . LEU A 1 107 ? -8.445 -9.172 -21.469 1 93.31 107 LEU A CA 1
ATOM 836 C C . LEU A 1 107 ? -7.441 -8.43 -20.594 1 93.31 107 LEU A C 1
ATOM 838 O O . LEU A 1 107 ? -6.734 -7.543 -21.078 1 93.31 107 LEU A O 1
ATOM 842 N N . ALA A 1 108 ? -7.418 -8.812 -19.359 1 94.12 108 ALA A N 1
ATOM 843 C CA . ALA A 1 108 ? -6.461 -8.195 -18.438 1 94.12 108 ALA A CA 1
ATOM 844 C C . ALA A 1 108 ? -5.027 -8.445 -18.906 1 94.12 108 ALA A C 1
ATOM 846 O O . ALA A 1 108 ? -4.18 -7.551 -18.828 1 94.12 108 ALA A O 1
ATOM 847 N N . THR A 1 109 ? -4.766 -9.617 -19.406 1 96 109 THR A N 1
ATOM 848 C CA . THR A 1 109 ? -3.438 -9.961 -19.906 1 96 109 THR A CA 1
ATOM 849 C C . THR A 1 109 ? -3.109 -9.148 -21.156 1 96 109 THR A C 1
ATOM 851 O O . THR A 1 109 ? -2.021 -8.586 -21.266 1 96 109 THR A O 1
ATOM 854 N N . ILE A 1 110 ? -4.008 -9.031 -22.016 1 94.38 110 ILE A N 1
ATOM 855 C CA . ILE A 1 110 ? -3.84 -8.266 -23.25 1 94.38 110 ILE A CA 1
ATOM 856 C C . ILE A 1 110 ? -3.486 -6.816 -22.906 1 94.38 110 ILE A C 1
ATOM 858 O O . ILE A 1 110 ? -2.555 -6.25 -23.484 1 94.38 110 ILE A O 1
ATOM 862 N N . ARG A 1 111 ? -4.172 -6.266 -22 1 91.88 111 ARG A N 1
ATOM 863 C CA . ARG A 1 111 ? -3.914 -4.895 -21.578 1 91.88 111 ARG A CA 1
ATOM 864 C C . ARG A 1 111 ? -2.529 -4.762 -20.953 1 91.88 111 ARG A C 1
ATOM 866 O O . ARG A 1 111 ? -1.831 -3.771 -21.188 1 91.88 111 ARG A O 1
ATOM 873 N N . SER A 1 112 ? -2.139 -5.707 -20.203 1 93.94 112 SER A N 1
ATOM 874 C CA . SER A 1 112 ? -0.844 -5.66 -19.531 1 93.94 112 SER A CA 1
ATOM 875 C C . SER A 1 112 ? 0.302 -5.66 -20.531 1 93.94 112 SER A C 1
ATOM 877 O O . SER A 1 112 ? 1.374 -5.117 -20.266 1 93.94 112 SER A O 1
ATOM 879 N N . TYR A 1 113 ? 0.098 -6.188 -21.719 1 95.31 113 TYR A N 1
ATOM 880 C CA . TYR A 1 113 ? 1.1 -6.227 -22.766 1 95.31 113 TYR A CA 1
ATOM 881 C C . TYR A 1 113 ? 0.914 -5.066 -23.734 1 95.31 113 TYR A C 1
ATOM 883 O O . TYR A 1 113 ? 1.603 -4.984 -24.766 1 95.31 113 TYR A O 1
ATOM 891 N N . LYS A 1 114 ? -0.085 -4.203 -23.484 1 91.94 114 LYS A N 1
ATOM 892 C CA . LYS A 1 114 ? -0.38 -3.01 -24.266 1 91.94 114 LYS A CA 1
ATOM 893 C C . LYS A 1 114 ? -0.723 -3.369 -25.719 1 91.94 114 LYS A C 1
ATOM 895 O O . LYS A 1 114 ? -0.266 -2.709 -26.641 1 91.94 114 LYS A O 1
ATOM 900 N N . ILE A 1 115 ? -1.421 -4.445 -25.891 1 91.44 115 ILE A N 1
ATOM 901 C CA . ILE A 1 115 ? -1.858 -4.887 -27.203 1 91.44 115 ILE A CA 1
ATOM 902 C C . ILE A 1 115 ? -3.135 -4.148 -27.609 1 91.44 115 ILE A C 1
ATOM 904 O O . ILE A 1 115 ? -4.125 -4.172 -26.875 1 91.44 115 ILE A O 1
ATOM 908 N N . PRO A 1 116 ? -3.115 -3.531 -28.75 1 89.62 116 PRO A N 1
ATOM 909 C CA . PRO A 1 116 ? -4.32 -2.818 -29.172 1 89.62 116 PRO A CA 1
ATOM 910 C C . PRO A 1 116 ? -5.492 -3.758 -29.453 1 89.62 116 PRO A C 1
ATOM 912 O O . PRO A 1 116 ? -5.297 -4.855 -29.984 1 89.62 116 PRO A O 1
ATOM 915 N N . LEU A 1 117 ? -6.645 -3.279 -29.062 1 88.31 117 LEU A N 1
ATOM 916 C CA . LEU A 1 117 ? -7.855 -4.055 -29.297 1 88.31 117 LEU A CA 1
ATOM 917 C C . LEU A 1 117 ? -8.5 -3.67 -30.625 1 88.31 117 LEU A C 1
ATOM 919 O O . LEU A 1 117 ? -9.523 -2.992 -30.656 1 88.31 117 LEU A O 1
ATOM 923 N N . ASP A 1 118 ? -7.938 -4.125 -31.688 1 89.31 118 ASP A N 1
ATOM 924 C CA . ASP A 1 118 ? -8.438 -3.822 -33.031 1 89.31 118 ASP A CA 1
ATOM 925 C C . ASP A 1 118 ? -8.492 -5.078 -33.875 1 89.31 118 ASP A C 1
ATOM 927 O O . ASP A 1 118 ? -8.406 -6.195 -33.375 1 89.31 118 ASP A O 1
ATOM 931 N N . GLU A 1 119 ? -8.727 -4.93 -35.25 1 85.69 119 GLU A N 1
ATOM 932 C CA . GLU A 1 119 ? -8.945 -6.047 -36.156 1 85.69 119 GLU A CA 1
ATOM 933 C C . GLU A 1 119 ? -7.684 -6.887 -36.312 1 85.69 119 GLU A C 1
ATOM 935 O O . GLU A 1 119 ? -7.75 -8.047 -36.719 1 85.69 119 GLU A O 1
ATOM 940 N N . ASN A 1 120 ? -6.57 -6.398 -35.938 1 89.75 120 ASN A N 1
ATOM 941 C CA . ASN A 1 120 ? -5.297 -7.094 -36.094 1 89.75 120 ASN A CA 1
ATOM 942 C C . ASN A 1 120 ? -4.797 -7.648 -34.781 1 89.75 120 ASN A C 1
ATOM 944 O O . ASN A 1 120 ? -3.594 -7.82 -34.562 1 89.75 120 ASN A O 1
ATOM 948 N N . ILE A 1 121 ? -5.664 -7.953 -33.906 1 91.19 121 ILE A N 1
ATOM 949 C CA . ILE A 1 121 ? -5.305 -8.281 -32.531 1 91.19 121 ILE A CA 1
ATOM 950 C C . ILE A 1 121 ? -4.457 -9.555 -32.5 1 91.19 121 ILE A C 1
ATOM 952 O O . ILE A 1 121 ? -3.535 -9.68 -31.688 1 91.19 121 ILE A O 1
ATOM 956 N N . LEU A 1 122 ? -4.684 -10.484 -33.344 1 91.12 122 LEU A N 1
ATOM 957 C CA . LEU A 1 122 ? -3.91 -11.719 -33.406 1 91.12 122 LEU A CA 1
ATOM 958 C C . LEU A 1 122 ? -2.457 -11.445 -33.781 1 91.12 122 LEU A C 1
ATOM 960 O O . LEU A 1 122 ? -1.538 -11.953 -33.125 1 91.12 122 LEU A O 1
ATOM 964 N N . THR A 1 123 ? -2.322 -10.672 -34.781 1 91.69 123 THR A N 1
ATOM 965 C CA . THR A 1 123 ? -0.98 -10.281 -35.219 1 91.69 123 THR A CA 1
ATOM 966 C C . THR A 1 123 ? -0.281 -9.477 -34.125 1 91.69 123 THR A C 1
ATOM 968 O O . THR A 1 123 ? 0.896 -9.703 -33.844 1 91.69 123 THR A O 1
ATOM 971 N N . SER A 1 124 ? -1.041 -8.617 -33.531 1 92.69 124 SER A N 1
ATOM 972 C CA . SER A 1 124 ? -0.484 -7.793 -32.469 1 92.69 124 SER A CA 1
ATOM 973 C C . SER A 1 124 ? -0.061 -8.641 -31.266 1 92.69 124 SER A C 1
ATOM 975 O O . SER A 1 124 ? 0.966 -8.375 -30.641 1 92.69 124 SER A O 1
ATOM 977 N N . LEU A 1 125 ? -0.807 -9.609 -30.984 1 92.44 125 LEU A N 1
ATOM 978 C CA . LEU A 1 125 ? -0.481 -10.523 -29.891 1 92.44 125 LEU A CA 1
ATOM 979 C C . LEU A 1 125 ? 0.829 -11.258 -30.172 1 92.44 125 LEU A C 1
ATOM 981 O O . LEU A 1 125 ? 1.725 -11.273 -29.328 1 92.44 125 LEU A O 1
ATOM 985 N N . ARG A 1 126 ? 0.979 -11.789 -31.312 1 91 126 ARG A N 1
ATOM 986 C CA . ARG A 1 126 ? 2.176 -12.523 -31.703 1 91 126 ARG A CA 1
ATOM 987 C C . ARG A 1 126 ? 3.41 -11.633 -31.641 1 91 126 ARG A C 1
ATOM 989 O O . ARG A 1 126 ? 4.48 -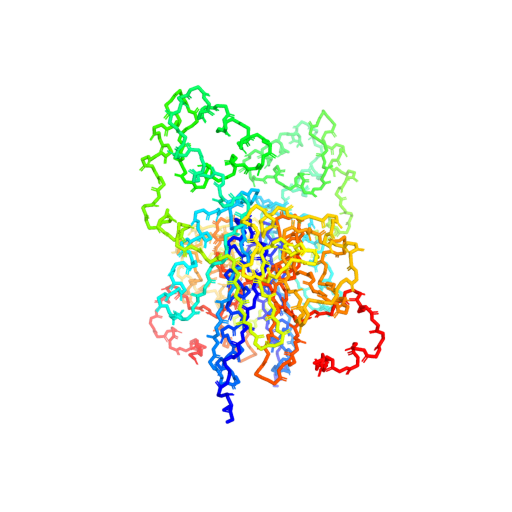12.07 -31.219 1 91 126 ARG A O 1
ATOM 996 N N . ASP A 1 127 ? 3.16 -10.391 -31.969 1 91.94 127 ASP A N 1
ATOM 997 C CA . ASP A 1 127 ? 4.281 -9.469 -32.125 1 91.94 127 ASP A CA 1
ATOM 998 C C . ASP A 1 127 ? 4.68 -8.883 -30.766 1 91.94 127 ASP A C 1
ATOM 1000 O O . ASP A 1 127 ? 5.828 -8.477 -30.562 1 91.94 127 ASP A O 1
ATOM 1004 N N . ASN A 1 128 ? 3.762 -8.82 -29.828 1 91.31 128 ASN A N 1
ATOM 1005 C CA . ASN A 1 128 ? 4.02 -8.047 -28.625 1 91.31 128 ASN A CA 1
ATOM 1006 C C . ASN A 1 128 ? 4.312 -8.953 -27.422 1 91.31 128 ASN A C 1
ATOM 1008 O O . ASN A 1 128 ? 4.848 -8.5 -26.406 1 91.31 128 ASN A O 1
ATOM 1012 N N . ILE A 1 129 ? 4.012 -10.195 -27.547 1 92 129 ILE A N 1
ATOM 1013 C CA . ILE A 1 129 ? 4.367 -11.094 -26.453 1 92 129 ILE A CA 1
ATOM 1014 C C . ILE A 1 129 ? 5.875 -11.344 -26.469 1 92 129 ILE A C 1
ATOM 1016 O O . ILE A 1 129 ? 6.461 -11.594 -27.516 1 92 129 ILE A O 1
ATOM 1020 N N . ASP A 1 130 ? 6.492 -11.25 -25.312 1 93.31 130 ASP A N 1
ATOM 1021 C CA . ASP A 1 130 ? 7.938 -11.43 -25.203 1 93.31 130 ASP A CA 1
ATOM 1022 C C . ASP A 1 130 ? 8.344 -12.867 -25.531 1 93.31 130 ASP A C 1
ATOM 1024 O O . ASP A 1 130 ? 7.758 -13.812 -24.984 1 93.31 130 ASP A O 1
ATOM 1028 N N . LYS A 1 131 ? 9.406 -13.078 -26.359 1 95.06 131 LYS A N 1
ATOM 1029 C CA . LYS A 1 131 ? 9.906 -14.398 -26.703 1 95.06 131 LYS A CA 1
ATOM 1030 C C . LYS A 1 131 ? 10.383 -15.148 -25.469 1 95.06 131 LYS A C 1
ATOM 1032 O O . LYS A 1 131 ? 10.219 -16.359 -25.375 1 95.06 131 LYS A O 1
ATOM 1037 N N . ALA A 1 132 ? 10.93 -14.391 -24.594 1 95.56 132 ALA A N 1
ATOM 1038 C CA . ALA A 1 132 ? 11.406 -14.992 -23.344 1 95.56 132 ALA A CA 1
ATOM 1039 C C . ALA A 1 132 ? 10.234 -15.539 -22.531 1 95.56 132 ALA A C 1
ATOM 1041 O O . ALA A 1 132 ? 10.359 -16.578 -21.875 1 95.56 132 ALA A O 1
ATOM 1042 N N . HIS A 1 133 ? 9.125 -14.789 -22.578 1 97.19 133 HIS A N 1
ATOM 1043 C CA . HIS A 1 133 ? 7.941 -15.25 -21.859 1 97.19 133 HIS A CA 1
ATOM 1044 C C . HIS A 1 133 ? 7.41 -16.547 -22.469 1 97.19 133 HIS A C 1
ATOM 1046 O O . HIS A 1 133 ? 7.113 -17.5 -21.734 1 97.19 133 HIS A O 1
ATOM 1052 N N . LEU A 1 134 ? 7.375 -16.625 -23.75 1 96.88 134 LEU A N 1
ATOM 1053 C CA . LEU A 1 134 ? 6.902 -17.828 -24.438 1 96.88 134 LEU A CA 1
ATOM 1054 C C . LEU A 1 134 ? 7.828 -19.016 -24.156 1 96.88 134 LEU A C 1
ATOM 1056 O O . LEU A 1 134 ? 7.367 -20.125 -23.906 1 96.88 134 LEU A O 1
ATOM 1060 N N . ALA A 1 135 ? 9.07 -18.766 -24.203 1 96.94 135 ALA A N 1
ATOM 1061 C CA . ALA A 1 135 ? 10.047 -19.828 -23.922 1 96.94 135 ALA A CA 1
ATOM 1062 C C . ALA A 1 135 ? 9.883 -20.359 -22.5 1 96.94 135 ALA A C 1
ATOM 1064 O O . ALA A 1 135 ? 9.961 -21.578 -22.281 1 96.94 135 ALA A O 1
ATOM 1065 N N . ALA A 1 136 ? 9.664 -19.5 -21.578 1 96.88 136 ALA A N 1
ATOM 1066 C CA . ALA A 1 136 ? 9.484 -19.891 -20.172 1 96.88 136 ALA A CA 1
ATOM 1067 C C . ALA A 1 136 ? 8.234 -20.766 -20.016 1 96.88 136 ALA A C 1
ATOM 1069 O O . ALA A 1 136 ? 8.266 -21.766 -19.312 1 96.88 136 ALA A O 1
ATOM 1070 N N . LEU A 1 137 ? 7.203 -20.422 -20.719 1 97.56 137 LEU A N 1
ATOM 1071 C CA . LEU A 1 137 ? 5.957 -21.172 -20.641 1 97.56 137 LEU A CA 1
ATOM 1072 C C . LEU A 1 137 ? 6.105 -22.547 -21.281 1 97.56 137 LEU A C 1
ATOM 1074 O O . LEU A 1 137 ? 5.625 -23.547 -20.75 1 97.56 137 LEU A O 1
ATOM 1078 N N . ARG A 1 138 ? 6.805 -22.578 -22.344 1 97.31 138 ARG A N 1
ATOM 1079 C CA . ARG A 1 138 ? 6.988 -23.828 -23.062 1 97.31 138 ARG A CA 1
ATOM 1080 C C . ARG A 1 138 ? 7.918 -24.766 -22.297 1 97.31 138 ARG A C 1
ATOM 1082 O O . ARG A 1 138 ? 7.812 -25.984 -22.422 1 97.31 138 ARG A O 1
ATOM 1089 N N . SER A 1 139 ? 8.742 -24.203 -21.5 1 96.75 139 SER A N 1
ATOM 1090 C CA . SER A 1 139 ? 9.711 -25.016 -20.766 1 96.75 139 SER A CA 1
ATOM 1091 C C . SER A 1 139 ? 9.211 -25.297 -19.344 1 96.75 139 SER A C 1
ATOM 1093 O O . SER A 1 139 ? 9.883 -26 -18.578 1 96.75 139 SER A O 1
ATOM 1095 N N . ALA A 1 140 ? 8.055 -24.828 -19 1 97.81 140 ALA A N 1
ATOM 1096 C CA . ALA A 1 140 ? 7.512 -25.016 -17.656 1 97.81 140 ALA A CA 1
ATOM 1097 C C . ALA A 1 140 ? 7.301 -26.5 -17.344 1 97.81 140 ALA A C 1
ATOM 1099 O O . ALA A 1 140 ? 6.996 -27.281 -18.25 1 97.81 140 ALA A O 1
ATOM 1100 N N . LYS A 1 141 ? 7.457 -26.875 -16.062 1 98 141 LYS A N 1
ATOM 1101 C CA . LYS A 1 141 ? 7.336 -28.266 -15.625 1 98 141 LYS A CA 1
ATOM 1102 C C . LYS A 1 141 ? 5.875 -28.656 -15.453 1 98 141 LYS A C 1
ATOM 1104 O O . LYS A 1 141 ? 5.008 -27.797 -15.273 1 98 141 LYS A O 1
ATOM 1109 N N . ARG A 1 142 ? 5.723 -29.969 -15.539 1 97.88 142 ARG A N 1
ATOM 1110 C CA . ARG A 1 142 ? 4.398 -30.531 -15.289 1 97.88 142 ARG A CA 1
ATOM 1111 C C . ARG A 1 142 ? 4.133 -30.672 -13.789 1 97.88 142 ARG A C 1
ATOM 1113 O O . ARG A 1 142 ? 2.998 -30.516 -13.336 1 97.88 142 ARG A O 1
ATOM 1120 N N . TYR A 1 143 ? 5.078 -30.984 -13.094 1 98.31 143 TYR A N 1
ATOM 1121 C CA . TYR A 1 143 ? 5.078 -31.125 -11.648 1 98.31 143 TYR A CA 1
ATOM 1122 C C . TYR A 1 143 ? 6.5 -31.125 -11.102 1 98.31 143 TYR A C 1
ATOM 1124 O O . TYR A 1 143 ? 7.465 -31.234 -11.859 1 98.31 143 TYR A O 1
ATOM 1132 N N . VAL A 1 144 ? 6.668 -30.969 -9.734 1 97.88 144 VAL A N 1
ATOM 1133 C CA . VAL A 1 144 ? 7.949 -31 -9.039 1 97.88 144 VAL A CA 1
ATOM 1134 C C . VAL A 1 144 ? 7.82 -31.844 -7.77 1 97.88 144 VAL A C 1
ATOM 1136 O O . VAL A 1 144 ? 6.852 -31.688 -7.02 1 97.88 144 VAL A O 1
ATOM 1139 N N . GLU A 1 145 ? 8.789 -32.75 -7.566 1 96.81 145 GLU A N 1
ATOM 1140 C CA . GLU A 1 145 ? 8.82 -33.5 -6.332 1 96.81 145 GLU A CA 1
ATOM 1141 C C . GLU A 1 145 ? 9.773 -32.906 -5.316 1 96.81 145 GLU A C 1
ATOM 1143 O O . GLU A 1 145 ? 10.891 -32.5 -5.66 1 96.81 145 GLU A O 1
ATOM 1148 N N . VAL A 1 146 ? 9.227 -32.75 -4.059 1 94.62 146 VAL A N 1
ATOM 1149 C CA . VAL A 1 146 ? 10.016 -32.219 -2.941 1 94.62 146 VAL A CA 1
ATOM 1150 C C . VAL A 1 146 ? 9.812 -33.094 -1.714 1 94.62 146 VAL A C 1
ATOM 1152 O O . VAL A 1 146 ? 8.836 -32.938 -0.972 1 94.62 146 VAL A O 1
ATOM 1155 N N . GLY A 1 147 ? 10.789 -34 -1.415 1 91.94 147 GLY A N 1
ATOM 1156 C CA . GLY A 1 147 ? 10.641 -34.906 -0.287 1 91.94 147 GLY A CA 1
ATOM 1157 C C . GLY A 1 147 ? 9.336 -35.688 -0.314 1 91.94 147 GLY A C 1
ATOM 1158 O O . GLY A 1 147 ? 9.039 -36.375 -1.288 1 91.94 147 GLY A O 1
ATOM 1159 N N . GLN A 1 148 ? 8.555 -35.469 0.666 1 92 148 GLN A N 1
ATOM 1160 C CA . GLN A 1 148 ? 7.297 -36.188 0.783 1 92 148 GLN A CA 1
ATOM 1161 C C . GLN A 1 148 ? 6.156 -35.438 0.104 1 92 148 GLN A C 1
ATOM 1163 O O . GLN A 1 148 ? 4.988 -35.812 0.254 1 92 148 GLN A O 1
ATOM 1168 N N . TYR A 1 149 ? 6.5 -34.469 -0.708 1 94.75 149 TYR A N 1
ATOM 1169 C CA . TYR A 1 149 ? 5.469 -33.688 -1.358 1 94.75 149 TYR A CA 1
ATOM 1170 C C . TYR A 1 149 ? 5.598 -33.75 -2.875 1 94.75 149 TYR A C 1
ATOM 1172 O O . TYR A 1 149 ? 6.703 -33.906 -3.404 1 94.75 149 TYR A O 1
ATOM 1180 N N . ILE A 1 150 ? 4.457 -33.656 -3.568 1 97.44 150 ILE A N 1
ATOM 1181 C CA . ILE A 1 150 ? 4.371 -33.438 -5.004 1 97.44 150 ILE A CA 1
ATOM 1182 C C . ILE A 1 150 ? 3.682 -32.094 -5.266 1 97.44 150 ILE A C 1
ATOM 1184 O O . ILE A 1 150 ? 2.545 -31.875 -4.84 1 97.44 150 ILE A O 1
ATOM 1188 N N . LEU A 1 151 ? 4.371 -31.203 -5.938 1 98.56 151 LEU A N 1
ATOM 1189 C CA . LEU A 1 151 ? 3.82 -29.906 -6.316 1 98.56 151 LEU A CA 1
ATOM 1190 C C . LEU A 1 151 ? 3.258 -29.938 -7.73 1 98.56 151 LEU A C 1
ATOM 1192 O O . LEU A 1 151 ? 3.947 -30.359 -8.664 1 98.56 151 LEU A O 1
ATOM 1196 N N . VAL A 1 152 ? 2.018 -29.578 -7.895 1 98.88 152 VAL A N 1
ATOM 1197 C CA . VAL A 1 152 ? 1.326 -29.609 -9.18 1 98.88 152 VAL A CA 1
ATOM 1198 C C . VAL A 1 152 ? 0.322 -28.453 -9.25 1 98.88 152 VAL A C 1
ATOM 1200 O O . VAL A 1 152 ? -0.049 -27.891 -8.219 1 98.88 152 VAL A O 1
ATOM 1203 N N . HIS A 1 153 ? -0.07 -28.062 -10.477 1 98.88 153 HIS A N 1
ATOM 1204 C CA . HIS A 1 153 ? -1.006 -26.953 -10.594 1 98.88 153 HIS A CA 1
ATOM 1205 C C . HIS A 1 153 ? -2.4 -27.344 -10.125 1 98.88 153 HIS A C 1
ATOM 1207 O O . HIS A 1 153 ? -2.918 -26.797 -9.148 1 98.88 153 HIS A O 1
ATOM 1213 N N . ALA A 1 154 ? -2.973 -28.391 -10.75 1 98.81 154 ALA A N 1
ATOM 1214 C CA . ALA A 1 154 ? -4.367 -28.719 -10.469 1 98.81 154 ALA A CA 1
ATOM 1215 C C . ALA A 1 154 ? -4.469 -29.906 -9.516 1 98.81 154 ALA A C 1
ATOM 1217 O O . ALA A 1 154 ? -5.168 -29.828 -8.5 1 98.81 154 ALA A O 1
ATOM 1218 N N . GLY A 1 155 ? -3.891 -31.016 -9.891 1 98.62 155 GLY A N 1
ATOM 1219 C CA . GLY A 1 155 ? -3.969 -32.219 -9.102 1 98.62 155 GLY A CA 1
ATOM 1220 C C . GLY A 1 155 ? -3.551 -33.469 -9.867 1 98.62 155 GLY A C 1
ATOM 1221 O O . GLY A 1 155 ? -2.898 -33.375 -10.906 1 98.62 155 GLY A O 1
ATOM 1222 N N . LEU A 1 156 ? -3.844 -34.625 -9.18 1 98.44 156 LEU A N 1
ATOM 1223 C CA . LEU A 1 156 ? -3.521 -35.906 -9.766 1 98.44 156 LEU A CA 1
ATOM 1224 C C . LEU A 1 156 ? -4.773 -36.781 -9.891 1 98.44 156 LEU A C 1
ATOM 1226 O O . LEU A 1 156 ? -5.621 -36.781 -9 1 98.44 156 LEU A O 1
ATOM 1230 N N . ARG A 1 157 ? -4.789 -37.5 -10.977 1 98.25 157 ARG A N 1
ATOM 1231 C CA . ARG A 1 157 ? -5.844 -38.469 -11.109 1 98.25 157 ARG A CA 1
ATOM 1232 C C . ARG A 1 157 ? -5.586 -39.688 -10.203 1 98.25 157 ARG A C 1
ATOM 1234 O O . ARG A 1 157 ? -4.535 -40.312 -10.297 1 98.25 157 ARG A O 1
ATOM 1241 N N . PRO A 1 158 ? -6.574 -40.062 -9.336 1 97.94 158 PRO A N 1
ATOM 1242 C CA . PRO A 1 158 ? -6.391 -41.219 -8.445 1 97.94 158 PRO A CA 1
ATOM 1243 C C . PRO A 1 158 ? -6.18 -42.531 -9.211 1 97.94 158 PRO A C 1
ATOM 1245 O O . PRO A 1 158 ? -6.82 -42.75 -10.234 1 97.94 158 PRO A O 1
ATOM 1248 N N . GLY A 1 159 ? -5.234 -43.281 -8.727 1 97.31 159 GLY A N 1
ATOM 1249 C CA . GLY A 1 159 ? -5.016 -44.625 -9.289 1 97.31 159 GLY A CA 1
ATOM 1250 C C . GLY A 1 159 ? -4.066 -44.594 -10.477 1 97.31 159 GLY A C 1
ATOM 1251 O O . GLY A 1 159 ? -3.752 -45.656 -11.031 1 97.31 159 GLY A O 1
ATOM 1252 N N . VAL A 1 160 ? -3.684 -43.5 -10.875 1 97.75 160 VAL A N 1
ATOM 1253 C CA . VAL A 1 160 ? -2.752 -43.375 -11.992 1 97.75 160 VAL A CA 1
ATOM 1254 C C . VAL A 1 160 ? -1.365 -43 -11.469 1 97.75 160 VAL A C 1
ATOM 1256 O O . VAL A 1 160 ? -1.225 -42.094 -10.664 1 97.75 160 VAL A O 1
ATOM 1259 N N . ALA A 1 161 ? -0.381 -43.781 -11.93 1 96.81 161 ALA A N 1
ATOM 1260 C CA . ALA A 1 161 ? 0.993 -43.531 -11.516 1 96.81 161 ALA A CA 1
ATOM 1261 C C . ALA A 1 161 ? 1.437 -42.125 -11.969 1 96.81 161 ALA A C 1
ATOM 1263 O O . ALA A 1 161 ? 0.986 -41.625 -13 1 96.81 161 ALA A O 1
ATOM 1264 N N . LEU A 1 162 ? 2.34 -41.531 -11.133 1 96.94 162 LEU A N 1
ATOM 1265 C CA . LEU A 1 162 ? 2.766 -40.156 -11.375 1 96.94 162 LEU A CA 1
ATOM 1266 C C . LEU A 1 162 ? 3.299 -40 -12.797 1 96.94 162 LEU A C 1
ATOM 1268 O O . LEU A 1 162 ? 2.947 -39.031 -13.492 1 96.94 162 LEU A O 1
ATOM 1272 N N . GLU A 1 163 ? 4.086 -40.938 -13.297 1 95.88 163 GLU A N 1
ATOM 1273 C CA . GLU A 1 163 ? 4.723 -40.875 -14.609 1 95.88 163 GLU A CA 1
ATOM 1274 C C . GLU A 1 163 ? 3.695 -41.031 -15.734 1 95.88 163 GLU A C 1
ATOM 1276 O O . GLU A 1 163 ? 3.961 -40.688 -16.875 1 95.88 163 GLU A O 1
ATOM 1281 N N . ASP A 1 164 ? 2.506 -41.531 -15.352 1 97.44 164 ASP A N 1
ATOM 1282 C CA . ASP A 1 164 ? 1.486 -41.812 -16.359 1 97.44 164 ASP A CA 1
ATOM 1283 C C . ASP A 1 164 ? 0.384 -40.75 -16.344 1 97.44 164 ASP A C 1
ATOM 1285 O O . ASP A 1 164 ? -0.581 -40.844 -17.109 1 97.44 164 ASP A O 1
ATOM 1289 N N . GLN A 1 165 ? 0.478 -39.781 -15.453 1 98 165 GLN A N 1
ATOM 1290 C CA . GLN A 1 165 ? -0.518 -38.719 -15.398 1 98 165 GLN A CA 1
ATOM 1291 C C . GLN A 1 165 ? -0.62 -38 -16.734 1 98 165 GLN A C 1
ATOM 1293 O O . GLN A 1 165 ? 0.397 -37.719 -17.375 1 98 165 GLN A O 1
ATOM 1298 N N . LYS A 1 166 ? -1.79 -37.625 -17.172 1 97.31 166 LYS A N 1
ATOM 1299 C CA . LYS A 1 166 ? -2.014 -36.875 -18.391 1 97.31 166 LYS A CA 1
ATOM 1300 C C . LYS A 1 166 ? -1.83 -35.375 -18.156 1 97.31 166 LYS A C 1
ATOM 1302 O O . LYS A 1 166 ? -2.256 -34.844 -17.125 1 97.31 166 LYS A O 1
ATOM 1307 N N . PRO A 1 167 ? -1.255 -34.688 -19.156 1 96.31 167 PRO A N 1
ATOM 1308 C CA . PRO A 1 167 ? -1.039 -33.25 -19.016 1 96.31 167 PRO A CA 1
ATOM 1309 C C . PRO A 1 167 ? -2.326 -32.5 -18.703 1 96.31 167 PRO A C 1
ATOM 1311 O O . PRO A 1 167 ? -2.32 -31.578 -17.875 1 96.31 167 PRO A O 1
ATOM 1314 N N . ARG A 1 168 ? -3.367 -32.844 -19.281 1 96.56 168 ARG A N 1
ATOM 1315 C CA . ARG A 1 168 ? -4.645 -32.188 -19.062 1 96.56 168 ARG A CA 1
ATOM 1316 C C . ARG A 1 168 ? -5.102 -32.312 -17.625 1 96.56 168 ARG A C 1
ATOM 1318 O O . ARG A 1 168 ? -5.637 -31.359 -17.047 1 96.56 168 ARG A O 1
ATOM 1325 N N . ASP A 1 169 ? -4.914 -33.469 -17.062 1 97.38 169 ASP A N 1
ATOM 1326 C CA . ASP A 1 169 ? -5.309 -33.656 -15.664 1 97.38 169 ASP A CA 1
ATOM 1327 C C . ASP A 1 169 ? -4.461 -32.812 -14.727 1 97.38 169 ASP A C 1
ATOM 1329 O O . ASP A 1 169 ? -4.98 -32.219 -13.773 1 97.38 169 ASP A O 1
ATOM 1333 N N . LEU A 1 170 ? -3.186 -32.719 -14.984 1 98.38 170 LEU A N 1
ATOM 1334 C CA . LEU A 1 170 ? -2.25 -31.984 -14.141 1 98.38 170 LEU A CA 1
ATOM 1335 C C . LEU A 1 170 ? -2.602 -30.5 -14.109 1 98.38 170 LEU A C 1
ATOM 1337 O O . LEU A 1 170 ? -2.271 -29.797 -13.156 1 98.38 170 LEU A O 1
ATOM 1341 N N . THR A 1 171 ? -3.396 -30 -15.172 1 98.25 171 THR A N 1
ATOM 1342 C CA . THR A 1 171 ? -3.65 -28.562 -15.25 1 98.25 171 THR A CA 1
ATOM 1343 C C . THR A 1 171 ? -5.137 -28.266 -15.062 1 98.25 171 THR A C 1
ATOM 1345 O O . THR A 1 171 ? -5.516 -27.125 -14.789 1 98.25 171 THR A O 1
ATOM 1348 N N . TRP A 1 172 ? -6.023 -29.344 -15.039 1 97.88 172 TRP A N 1
ATOM 1349 C CA . TRP A 1 172 ? -7.434 -28.984 -15.117 1 97.88 172 TRP A CA 1
ATOM 1350 C C . TRP A 1 172 ? -8.25 -29.781 -14.109 1 97.88 172 TRP A C 1
ATOM 1352 O O . TRP A 1 172 ? -9.406 -29.453 -13.836 1 97.88 172 TRP A O 1
ATOM 1362 N N . ILE A 1 173 ? -7.699 -30.859 -13.555 1 98 173 ILE A N 1
ATOM 1363 C CA . ILE A 1 173 ? -8.523 -31.766 -12.758 1 98 173 ILE A CA 1
ATOM 1364 C C . ILE A 1 173 ? -9.07 -31.016 -11.539 1 98 173 ILE A C 1
ATOM 1366 O O . ILE A 1 173 ? -8.414 -30.141 -10.992 1 98 173 ILE A O 1
ATOM 1370 N N . ARG A 1 174 ? -10.336 -31.375 -11.141 1 96.06 174 ARG A N 1
ATOM 1371 C CA . ARG A 1 174 ? -10.953 -30.781 -9.961 1 96.06 174 ARG A CA 1
ATOM 1372 C C . ARG A 1 174 ? -11.609 -31.844 -9.086 1 96.06 174 ARG A C 1
ATOM 1374 O O . ARG A 1 174 ? -10.938 -32.531 -8.328 1 96.06 174 ARG A O 1
ATOM 1381 N N . GLU A 1 175 ? -12.828 -32.219 -9.344 1 93.5 175 GLU A N 1
ATOM 1382 C CA . GLU A 1 175 ? -13.672 -33 -8.438 1 93.5 175 GLU A CA 1
ATOM 1383 C C . GLU A 1 175 ? -13.07 -34.375 -8.18 1 93.5 175 GLU A C 1
ATOM 1385 O O . GLU A 1 175 ? -13.023 -34.844 -7.035 1 93.5 175 GLU A O 1
ATOM 1390 N N . GLU A 1 176 ? -12.641 -35.062 -9.227 1 95.62 176 GLU A N 1
ATOM 1391 C CA . GLU A 1 176 ? -12.102 -36.406 -9.094 1 95.62 176 GLU A CA 1
ATOM 1392 C C . GLU A 1 176 ? -10.891 -36.438 -8.164 1 95.62 176 GLU A C 1
ATOM 1394 O O . GLU A 1 176 ? -10.617 -37.469 -7.52 1 95.62 176 GLU A O 1
ATOM 1399 N N . PHE A 1 177 ? -10.242 -35.406 -8.117 1 96.69 177 PHE A N 1
ATOM 1400 C CA . PHE A 1 177 ? -9.07 -35.25 -7.266 1 96.69 177 PHE A CA 1
ATOM 1401 C C . PHE A 1 177 ? -9.461 -34.656 -5.914 1 96.69 177 PHE A C 1
ATOM 1403 O O . PHE A 1 177 ? -9.102 -35.219 -4.867 1 96.69 177 PHE A O 1
ATOM 1410 N N . LEU A 1 178 ? -10.266 -33.656 -5.84 1 94.25 178 LEU A N 1
ATOM 1411 C CA . LEU A 1 178 ? -10.57 -32.875 -4.641 1 94.25 178 LEU A CA 1
ATOM 1412 C C . LEU A 1 178 ? -11.383 -33.719 -3.652 1 94.25 178 LEU A C 1
ATOM 1414 O O . LEU A 1 178 ? -11.266 -33.531 -2.439 1 94.25 178 LEU A O 1
ATOM 1418 N N . TYR A 1 179 ? -12.125 -34.656 -4.148 1 91.69 179 TYR A N 1
ATOM 1419 C CA . TYR A 1 179 ? -13 -35.406 -3.271 1 91.69 179 TYR A CA 1
ATOM 1420 C C . TYR A 1 179 ? -12.477 -36.844 -3.076 1 91.69 179 TYR A C 1
ATOM 1422 O O . TYR A 1 179 ? -13.172 -37.688 -2.521 1 91.69 179 TYR A O 1
ATOM 1430 N N . SER A 1 180 ? -11.266 -37.031 -3.467 1 92.69 180 SER A N 1
ATOM 1431 C CA . SER A 1 180 ? -10.664 -38.344 -3.332 1 92.69 180 SER A CA 1
ATOM 1432 C C . SER A 1 180 ? -9.812 -38.469 -2.072 1 92.69 180 SER A C 1
ATOM 1434 O O . SER A 1 180 ? -9.109 -37.5 -1.718 1 92.69 180 SER A O 1
ATOM 1436 N N . ASP A 1 181 ? -9.82 -39.625 -1.439 1 89.19 181 ASP A N 1
ATOM 1437 C CA . ASP A 1 181 ? -8.938 -39.938 -0.313 1 89.19 181 ASP A CA 1
ATOM 1438 C C . ASP A 1 181 ? -7.801 -40.844 -0.733 1 89.19 181 ASP A C 1
ATOM 1440 O O . ASP A 1 181 ? -7.156 -41.469 0.113 1 89.19 181 ASP A O 1
ATOM 1444 N N . TYR A 1 182 ? -7.625 -40.906 -1.979 1 93.94 182 TYR A N 1
ATOM 1445 C CA . TYR A 1 182 ? -6.598 -41.781 -2.523 1 93.94 182 TYR A CA 1
ATOM 1446 C C . TYR A 1 182 ? -5.227 -41.438 -1.954 1 93.94 182 TYR A C 1
ATOM 1448 O O . TYR A 1 182 ? -4.879 -40.281 -1.827 1 93.94 182 TYR A O 1
ATOM 1456 N N . ASP A 1 183 ? -4.473 -42.469 -1.62 1 93.38 183 ASP A N 1
ATOM 1457 C CA . ASP A 1 183 ? -3.096 -42.312 -1.163 1 93.38 183 ASP A CA 1
ATOM 1458 C C . ASP A 1 183 ? -2.127 -42.281 -2.342 1 93.38 183 ASP A C 1
ATOM 1460 O O . ASP A 1 183 ? -1.82 -43.344 -2.93 1 93.38 183 ASP A O 1
ATOM 1464 N N . PHE A 1 184 ? -1.571 -41.156 -2.629 1 95.81 184 PHE A N 1
ATOM 1465 C CA . PHE A 1 184 ? -0.68 -41 -3.77 1 95.81 184 PHE A CA 1
ATOM 1466 C C . PHE A 1 184 ? 0.748 -41.375 -3.408 1 95.81 184 PHE A C 1
ATOM 1468 O O . PHE A 1 184 ? 1.651 -41.281 -4.242 1 95.81 184 PHE A O 1
ATOM 1475 N N . GLY A 1 185 ? 0.973 -41.781 -2.217 1 94.25 185 GLY A N 1
ATOM 1476 C CA . GLY A 1 185 ? 2.309 -42.094 -1.72 1 94.25 185 GLY A CA 1
ATOM 1477 C C . GLY A 1 185 ? 3.031 -40.875 -1.194 1 94.25 185 GLY A C 1
ATOM 1478 O O . GLY A 1 185 ? 3.99 -40.969 -0.428 1 94.25 185 GLY A O 1
ATOM 1479 N N . LYS A 1 186 ? 2.625 -39.688 -1.643 1 94.75 186 LYS A N 1
ATOM 1480 C CA . LYS A 1 186 ? 3.092 -38.375 -1.207 1 94.75 186 LYS A CA 1
ATOM 1481 C C . LYS A 1 186 ? 1.927 -37.406 -1.042 1 94.75 186 LYS A C 1
ATOM 1483 O O . LYS A 1 186 ? 0.828 -37.656 -1.54 1 94.75 186 LYS A O 1
ATOM 1488 N N . ILE A 1 187 ? 2.154 -36.312 -0.26 1 92.81 187 ILE A N 1
ATOM 1489 C CA . ILE A 1 187 ? 1.136 -35.281 -0.107 1 92.81 187 ILE A CA 1
ATOM 1490 C C . ILE A 1 187 ? 1.172 -34.344 -1.31 1 92.81 187 ILE A C 1
ATOM 1492 O O . ILE A 1 187 ? 2.236 -33.875 -1.69 1 92.81 187 ILE A O 1
ATOM 1496 N N . VAL A 1 188 ? 0.042 -34.094 -1.896 1 96.81 188 VAL A N 1
ATOM 1497 C CA . VAL A 1 188 ? -0.038 -33.281 -3.102 1 96.81 188 VAL A CA 1
ATOM 1498 C C . VAL A 1 188 ? -0.314 -31.828 -2.719 1 96.81 188 VAL A C 1
ATOM 1500 O O . VAL A 1 188 ? -1.354 -31.531 -2.131 1 96.81 188 VAL A O 1
ATOM 1503 N N . VAL A 1 189 ? 0.595 -30.938 -3.039 1 96.69 189 VAL A N 1
ATOM 1504 C CA . VAL A 1 189 ? 0.396 -29.5 -2.881 1 96.69 189 VAL A CA 1
ATOM 1505 C C . VAL A 1 189 ? -0.044 -28.906 -4.211 1 96.69 189 VAL A C 1
ATOM 1507 O O . VAL A 1 189 ? 0.648 -29.031 -5.223 1 96.69 189 VAL A O 1
ATOM 1510 N N . HIS A 1 190 ? -1.202 -28.188 -4.164 1 98.5 190 HIS A N 1
ATOM 1511 C CA . HIS A 1 190 ? -1.746 -27.766 -5.453 1 98.5 190 HIS A CA 1
ATOM 1512 C C . HIS A 1 190 ? -2.379 -26.391 -5.367 1 98.5 190 HIS A C 1
ATOM 1514 O O . HIS A 1 190 ? -2.623 -25.875 -4.27 1 98.5 190 HIS A O 1
ATOM 1520 N N . GLY A 1 191 ? -2.57 -25.781 -6.559 1 98.5 191 GLY A N 1
ATOM 1521 C CA . GLY A 1 191 ? -3.381 -24.594 -6.77 1 98.5 191 GLY A CA 1
ATOM 1522 C C . GLY A 1 191 ? -4.645 -24.859 -7.562 1 98.5 191 GLY A C 1
ATOM 1523 O O . GLY A 1 191 ? -5.398 -25.781 -7.238 1 98.5 191 GLY A O 1
ATOM 1524 N N . HIS A 1 192 ? -5.02 -24 -8.477 1 98.06 192 HIS A N 1
ATOM 1525 C CA . HIS A 1 192 ? -6.031 -24.203 -9.508 1 98.06 192 HIS A CA 1
ATOM 1526 C C . HIS A 1 192 ? -7.438 -24.062 -8.938 1 98.06 192 HIS A C 1
ATOM 1528 O O . HIS A 1 192 ? -8.328 -23.516 -9.594 1 98.06 192 HIS A O 1
ATOM 1534 N N . SER A 1 193 ? -7.656 -24.578 -7.762 1 97.31 193 SER A N 1
ATOM 1535 C CA . SER A 1 193 ? -8.953 -24.516 -7.098 1 97.31 193 SER A CA 1
ATOM 1536 C C . SER A 1 193 ? -8.906 -23.594 -5.883 1 97.31 193 SER A C 1
ATOM 1538 O O . SER A 1 193 ? -8.352 -23.953 -4.844 1 97.31 193 SER A O 1
ATOM 1540 N N . VAL A 1 194 ? -9.609 -22.453 -6.035 1 96.06 194 VAL A N 1
ATOM 1541 C CA . VAL A 1 194 ? -9.602 -21.469 -4.965 1 96.06 194 VAL A CA 1
ATOM 1542 C C . VAL A 1 194 ? -10.305 -22.031 -3.73 1 96.06 194 VAL A C 1
ATOM 1544 O O . VAL A 1 194 ? -11.391 -22.609 -3.836 1 96.06 194 VAL A O 1
ATOM 1547 N N . THR A 1 195 ? -9.609 -21.875 -2.604 1 93.38 195 THR A N 1
ATOM 1548 C CA . THR A 1 195 ? -10.219 -22.328 -1.357 1 93.38 195 THR A CA 1
ATOM 1549 C C . THR A 1 195 ? -11.367 -21.406 -0.95 1 93.38 195 THR A C 1
ATOM 1551 O O . THR A 1 195 ? -11.289 -20.203 -1.149 1 93.38 195 THR A O 1
ATOM 1554 N N . ASP A 1 196 ? -12.336 -21.938 -0.349 1 85.44 196 ASP A N 1
ATOM 1555 C CA . ASP A 1 196 ? -13.508 -21.172 0.053 1 85.44 196 ASP A CA 1
ATOM 1556 C C . ASP A 1 196 ? -13.141 -20.141 1.123 1 85.44 196 ASP A C 1
ATOM 1558 O O . ASP A 1 196 ? -13.75 -19.062 1.194 1 85.44 196 ASP A O 1
ATOM 1562 N N . SER A 1 197 ? -12.18 -20.406 1.918 1 82.38 197 SER A N 1
ATOM 1563 C CA . SER A 1 197 ? -11.805 -19.562 3.055 1 82.38 197 SER A CA 1
ATOM 1564 C C . SER A 1 197 ? -10.766 -18.516 2.656 1 82.38 197 SER A C 1
ATOM 1566 O O . SER A 1 197 ? -10.453 -17.625 3.438 1 82.38 197 SER A O 1
ATOM 1568 N N . TYR A 1 198 ? -10.203 -18.594 1.489 1 90.69 198 TYR A N 1
ATOM 1569 C CA . TYR A 1 198 ? -9.094 -17.781 1.024 1 90.69 198 TYR A CA 1
ATOM 1570 C C . TYR A 1 198 ? -7.859 -17.984 1.9 1 90.69 198 TYR A C 1
ATOM 1572 O O . TYR A 1 198 ? -6.996 -17.109 1.988 1 90.69 198 TYR A O 1
ATOM 1580 N N . LYS A 1 199 ? -7.875 -19.109 2.617 1 90 199 LYS A N 1
ATOM 1581 C CA . LYS A 1 199 ? -6.73 -19.578 3.385 1 90 199 LYS A CA 1
ATOM 1582 C C . LYS A 1 199 ? -6.297 -20.969 2.918 1 90 199 LYS A C 1
ATOM 1584 O O . LYS A 1 199 ? -7.062 -21.672 2.26 1 90 199 LYS A O 1
ATOM 1589 N N . PRO A 1 200 ? -5.012 -21.328 3.256 1 93.19 200 PRO A N 1
ATOM 1590 C CA . PRO A 1 200 ? -4.609 -22.688 2.918 1 93.19 200 PRO A CA 1
ATOM 1591 C C . PRO A 1 200 ? -5.457 -23.75 3.621 1 93.19 200 PRO A C 1
ATOM 1593 O O . PRO A 1 200 ? -5.953 -23.516 4.723 1 93.19 200 PRO A O 1
ATOM 1596 N N . GLU A 1 201 ? -5.586 -24.906 2.982 1 90 201 GLU A N 1
ATOM 1597 C CA . GLU A 1 201 ? -6.309 -26.047 3.541 1 90 201 GLU A CA 1
ATOM 1598 C C . GLU A 1 201 ? -5.465 -27.312 3.479 1 90 201 GLU A C 1
ATOM 1600 O O . GLU A 1 201 ? -4.879 -27.625 2.441 1 90 201 GLU A O 1
ATOM 1605 N N . VAL A 1 202 ? -5.438 -28.016 4.594 1 89.19 202 VAL A N 1
ATOM 1606 C CA . VAL A 1 202 ? -4.582 -29.188 4.719 1 89.19 202 VAL A CA 1
ATOM 1607 C C . VAL A 1 202 ? -5.445 -30.438 4.875 1 89.19 202 VAL A C 1
ATOM 1609 O O . VAL A 1 202 ? -6.293 -30.516 5.77 1 89.19 202 VAL A O 1
ATOM 1612 N N . TYR A 1 203 ? -5.254 -31.391 3.988 1 85.81 203 TYR A N 1
ATOM 1613 C CA . TYR A 1 203 ? -5.852 -32.719 4.023 1 85.81 203 TYR A CA 1
ATOM 1614 C C . TYR A 1 203 ? -4.777 -33.812 4.125 1 85.81 203 TYR A C 1
ATOM 1616 O O . TYR A 1 203 ? -3.592 -33.531 3.924 1 85.81 203 TYR A O 1
ATOM 1624 N N . PRO A 1 204 ? -5.145 -35.031 4.465 1 84 204 PRO A N 1
ATOM 1625 C CA . PRO A 1 204 ? -4.148 -36.094 4.629 1 84 204 PRO A CA 1
ATOM 1626 C C . PRO A 1 204 ? -3.352 -36.344 3.354 1 84 204 PRO A C 1
ATOM 1628 O O . PRO A 1 204 ? -2.17 -36.688 3.418 1 84 204 PRO A O 1
ATOM 1631 N N . ASN A 1 205 ? -4.027 -36.219 2.232 1 90.69 205 ASN A N 1
ATOM 1632 C CA . ASN A 1 205 ? -3.369 -36.625 0.992 1 90.69 205 ASN A CA 1
ATOM 1633 C C . ASN A 1 205 ? -3.062 -35.406 0.11 1 90.69 205 ASN A C 1
ATOM 1635 O O . ASN A 1 205 ? -2.533 -35.562 -0.992 1 90.69 205 ASN A O 1
ATOM 1639 N N . ARG A 1 206 ? -3.471 -34.156 0.622 1 93.62 206 ARG A N 1
ATOM 1640 C CA . ARG A 1 206 ? -3.264 -32.969 -0.221 1 93.62 206 ARG A CA 1
ATOM 1641 C C . ARG A 1 206 ? -3.266 -31.703 0.609 1 93.62 206 ARG A C 1
ATOM 1643 O O . ARG A 1 206 ? -3.779 -31.672 1.729 1 93.62 206 ARG A O 1
ATOM 1650 N N . ILE A 1 207 ? -2.719 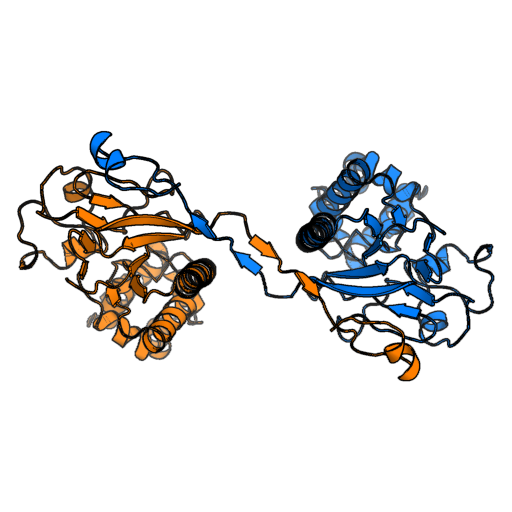-30.641 0.02 1 93.19 207 ILE A N 1
ATOM 1651 C CA . ILE A 1 207 ? -2.693 -29.297 0.568 1 93.19 207 ILE A CA 1
ATOM 1652 C C . ILE A 1 207 ? -3.053 -28.297 -0.522 1 93.19 207 ILE A C 1
ATOM 1654 O O . ILE A 1 207 ? -2.432 -28.266 -1.589 1 93.19 207 ILE A O 1
ATOM 1658 N N . ALA A 1 208 ? -4.047 -27.484 -0.222 1 95.56 208 ALA A N 1
ATOM 1659 C CA . ALA A 1 208 ? -4.496 -26.469 -1.165 1 95.56 208 ALA A CA 1
ATOM 1660 C C . ALA A 1 208 ? -3.949 -25.094 -0.789 1 95.56 208 ALA A C 1
ATOM 1662 O O . ALA A 1 208 ? -4.109 -24.656 0.349 1 95.56 208 ALA A O 1
ATOM 1663 N N . ILE A 1 209 ? -3.32 -24.359 -1.863 1 97 209 ILE A N 1
ATOM 1664 C CA . ILE A 1 209 ? -2.744 -23.078 -1.468 1 97 209 ILE A CA 1
ATOM 1665 C C . ILE A 1 209 ? -3.154 -22 -2.465 1 97 209 ILE A C 1
ATOM 1667 O O . ILE A 1 209 ? -2.543 -20.922 -2.516 1 97 209 ILE A O 1
ATOM 1671 N N . ASP A 1 210 ? -4.145 -22.328 -3.377 1 98.12 210 ASP A N 1
ATOM 1672 C CA . ASP A 1 210 ? -4.785 -21.234 -4.098 1 98.12 210 ASP A CA 1
ATOM 1673 C C . ASP A 1 210 ? -5.75 -20.469 -3.197 1 98.12 210 ASP A C 1
ATOM 1675 O O . ASP A 1 210 ? -6.883 -20.906 -2.98 1 98.12 210 ASP A O 1
ATOM 1679 N N . THR A 1 211 ? -5.277 -19.281 -2.82 1 96.56 211 THR A N 1
ATOM 1680 C CA . THR A 1 211 ? -6.078 -18.516 -1.869 1 96.56 211 THR A CA 1
ATOM 1681 C C . THR A 1 211 ? -6.742 -17.328 -2.555 1 96.56 211 THR A C 1
ATOM 1683 O O . THR A 1 211 ? -7.07 -16.328 -1.903 1 96.56 211 THR A O 1
ATOM 1686 N N . GLY A 1 212 ? -6.797 -17.359 -3.852 1 96.94 212 GLY A N 1
ATOM 1687 C CA . GLY A 1 212 ? -7.57 -16.391 -4.613 1 96.94 212 GLY A CA 1
ATOM 1688 C C . GLY A 1 212 ? -6.941 -15.008 -4.633 1 96.94 212 GLY A C 1
ATOM 1689 O O . GLY A 1 212 ? -7.633 -14 -4.438 1 96.94 212 GLY A O 1
ATOM 1690 N N . ALA A 1 213 ? -5.738 -14.875 -4.961 1 96.62 213 ALA A N 1
ATOM 1691 C CA . ALA A 1 213 ? -4.973 -13.625 -4.902 1 96.62 213 ALA A CA 1
ATOM 1692 C C . ALA A 1 213 ? -5.691 -12.508 -5.656 1 96.62 213 ALA A C 1
ATOM 1694 O O . ALA A 1 213 ? -5.777 -11.383 -5.164 1 96.62 213 ALA A O 1
ATOM 1695 N N . TYR A 1 214 ? -6.234 -12.805 -6.863 1 94.06 214 TYR A N 1
ATOM 1696 C CA . TYR A 1 214 ? -6.797 -11.773 -7.73 1 94.06 214 TYR A CA 1
ATOM 1697 C C . TYR A 1 214 ? -8.07 -11.188 -7.129 1 94.06 214 TYR A C 1
ATOM 1699 O O . TYR A 1 214 ? -8.484 -10.086 -7.492 1 94.06 214 TYR A O 1
ATOM 1707 N N . GLU A 1 215 ? -8.672 -11.867 -6.219 1 91.62 215 GLU A N 1
ATOM 1708 C CA . GLU A 1 215 ? -9.938 -11.359 -5.695 1 91.62 215 GLU A CA 1
ATOM 1709 C C . GLU A 1 215 ? -9.859 -11.148 -4.184 1 91.62 215 GLU A C 1
ATOM 1711 O O . GLU A 1 215 ? -10.656 -10.398 -3.615 1 91.62 215 GLU A O 1
ATOM 1716 N N . SER A 1 216 ? -8.875 -11.75 -3.496 1 90.25 216 SER A N 1
ATOM 1717 C CA . SER A 1 216 ? -8.812 -11.695 -2.039 1 90.25 216 SER A CA 1
ATOM 1718 C C . SER A 1 216 ? -7.648 -10.828 -1.564 1 90.25 216 SER A C 1
ATOM 1720 O O . SER A 1 216 ? -7.578 -10.461 -0.39 1 90.25 216 SER A O 1
ATOM 1722 N N . ASP A 1 217 ? -6.723 -10.516 -2.424 1 91.25 217 ASP A N 1
ATOM 1723 C CA . ASP A 1 217 ? -5.465 -9.844 -2.109 1 91.25 217 ASP A CA 1
ATOM 1724 C C . ASP A 1 217 ? -4.586 -10.719 -1.216 1 91.25 217 ASP A C 1
ATOM 1726 O O . ASP A 1 217 ? -3.686 -10.219 -0.54 1 91.25 217 ASP A O 1
ATOM 1730 N N . ARG A 1 218 ? -4.875 -12.016 -1.212 1 93.94 218 ARG A N 1
ATOM 1731 C CA . ARG A 1 218 ? -4.078 -12.969 -0.442 1 93.94 218 ARG A CA 1
ATOM 1732 C C . ARG A 1 218 ? -3.348 -13.938 -1.361 1 93.94 218 ARG A C 1
ATOM 1734 O O . ARG A 1 218 ? -3.961 -14.844 -1.933 1 93.94 218 ARG A O 1
ATOM 1741 N N . LEU A 1 219 ? -2.051 -13.688 -1.51 1 97.44 219 LEU A N 1
ATOM 1742 C CA . LEU A 1 219 ? -1.169 -14.656 -2.16 1 97.44 219 LEU A CA 1
ATOM 1743 C C . LEU A 1 219 ? -0.388 -15.461 -1.127 1 97.44 219 LEU A C 1
ATOM 1745 O O . LEU A 1 219 ? 0.178 -14.891 -0.19 1 97.44 219 LEU A O 1
ATOM 1749 N N . THR A 1 220 ? -0.344 -16.766 -1.281 1 97.19 220 THR A N 1
ATOM 1750 C CA . THR A 1 220 ? 0.168 -17.625 -0.224 1 97.19 220 THR A CA 1
ATOM 1751 C C . THR A 1 220 ? 1.343 -18.453 -0.729 1 97.19 220 THR A C 1
ATOM 1753 O O . THR A 1 220 ? 1.312 -18.969 -1.851 1 97.19 220 THR A O 1
ATOM 1756 N N . ALA A 1 221 ? 2.312 -18.625 0.106 1 97.31 221 ALA A N 1
ATOM 1757 C CA . ALA A 1 221 ? 3.424 -19.547 -0.085 1 97.31 221 ALA A CA 1
ATOM 1758 C C . ALA A 1 221 ? 3.428 -20.625 0.991 1 97.31 221 ALA A C 1
ATOM 1760 O O . ALA A 1 221 ? 3.166 -20.344 2.162 1 97.31 221 ALA A O 1
ATOM 1761 N N . ALA A 1 222 ? 3.65 -21.859 0.615 1 95.75 222 ALA A N 1
ATOM 1762 C CA . ALA A 1 222 ? 3.994 -22.953 1.532 1 95.75 222 ALA A CA 1
ATOM 1763 C C . ALA A 1 222 ? 5.504 -23.062 1.699 1 95.75 222 ALA A C 1
ATOM 1765 O O . ALA A 1 222 ? 6.23 -23.25 0.719 1 95.75 222 ALA A O 1
ATOM 1766 N N . HIS A 1 223 ? 5.969 -22.922 2.859 1 94 223 HIS A N 1
ATOM 1767 C CA . HIS A 1 223 ? 7.383 -23.078 3.186 1 94 223 HIS A CA 1
ATOM 1768 C C . HIS A 1 223 ? 7.684 -24.5 3.637 1 94 223 HIS A C 1
ATOM 1770 O O . HIS A 1 223 ? 7.336 -24.891 4.754 1 94 223 HIS A O 1
ATOM 1776 N N . IL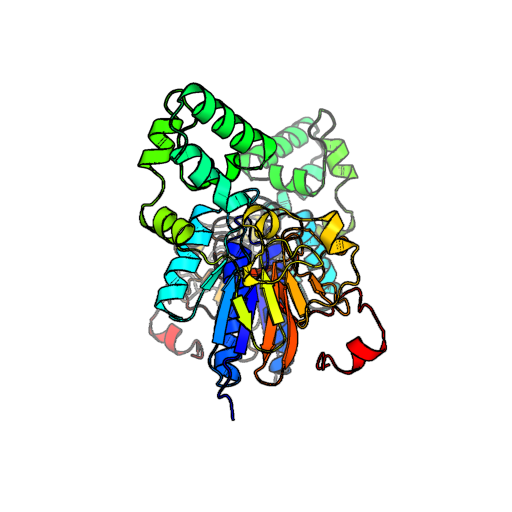E A 1 224 ? 8.352 -25.219 2.766 1 92.62 224 ILE A N 1
ATOM 1777 C CA . ILE A 1 224 ? 8.719 -26.609 3.047 1 92.62 224 ILE A CA 1
ATOM 1778 C C . ILE A 1 224 ? 10.18 -26.672 3.506 1 92.62 224 ILE A C 1
ATOM 1780 O O . ILE A 1 224 ? 11.086 -26.344 2.74 1 92.62 224 ILE A O 1
ATOM 1784 N N . ARG A 1 225 ? 10.367 -27.172 4.66 1 88.75 225 ARG A N 1
ATOM 1785 C CA . ARG A 1 225 ? 11.711 -27.266 5.234 1 88.75 225 ARG A CA 1
ATOM 1786 C C . ARG A 1 225 ? 12.359 -28.594 4.891 1 88.75 225 ARG A C 1
ATOM 1788 O O . ARG A 1 225 ? 11.68 -29.547 4.488 1 88.75 225 ARG A O 1
ATOM 1795 N N . PRO A 1 226 ? 13.609 -28.703 5.055 1 90.06 226 PRO A N 1
ATOM 1796 C CA . PRO A 1 226 ? 14.32 -29.938 4.707 1 90.06 226 PRO A CA 1
ATOM 1797 C C . PRO A 1 226 ? 13.828 -31.141 5.496 1 90.06 226 PRO A C 1
ATOM 1799 O O . PRO A 1 226 ? 13.852 -32.281 4.988 1 90.06 226 PRO A O 1
ATOM 1802 N N . ASN A 1 227 ? 13.391 -30.938 6.641 1 84.69 227 ASN A N 1
ATOM 1803 C CA . ASN A 1 227 ? 12.945 -32.031 7.48 1 84.69 227 ASN A CA 1
ATOM 1804 C C . ASN A 1 227 ? 11.508 -32.438 7.156 1 84.69 227 ASN A C 1
ATOM 1806 O O . ASN A 1 227 ? 10.961 -33.375 7.781 1 84.69 227 ASN A O 1
ATOM 1810 N N . GLY A 1 228 ? 10.914 -31.688 6.273 1 85.88 228 GLY A N 1
ATOM 1811 C CA . GLY A 1 228 ? 9.57 -32.031 5.852 1 85.88 228 GLY A CA 1
ATOM 1812 C C . GLY A 1 228 ? 8.492 -31.188 6.496 1 85.88 228 GLY A C 1
ATOM 1813 O O . GLY A 1 228 ? 7.332 -31.219 6.078 1 85.88 228 GLY A O 1
ATOM 1814 N N . ASP A 1 229 ? 8.859 -30.375 7.473 1 85.06 229 ASP A N 1
ATOM 1815 C CA . ASP A 1 229 ? 7.883 -29.469 8.086 1 85.06 229 ASP A CA 1
ATOM 1816 C C . ASP A 1 229 ? 7.391 -28.422 7.086 1 85.06 229 ASP A C 1
ATOM 1818 O O . ASP A 1 229 ? 8.148 -27.984 6.219 1 85.06 229 ASP A O 1
ATOM 1822 N N . ILE A 1 230 ? 6.105 -28.078 7.297 1 89.69 230 ILE A N 1
ATOM 1823 C CA . ILE A 1 230 ? 5.527 -27.109 6.371 1 89.69 230 ILE A CA 1
ATOM 1824 C C . ILE A 1 230 ? 4.828 -26 7.152 1 89.69 230 ILE A C 1
ATOM 1826 O O . ILE A 1 230 ? 4.188 -26.266 8.172 1 89.69 230 ILE A O 1
ATOM 1830 N N . SER A 1 231 ? 5.055 -24.781 6.773 1 89.81 231 SER A N 1
ATOM 1831 C CA . SER A 1 231 ? 4.352 -23.609 7.281 1 89.81 231 SER A CA 1
ATOM 1832 C C . SER A 1 231 ? 3.875 -22.719 6.141 1 89.81 231 SER A C 1
ATOM 1834 O O . SER A 1 231 ? 4.188 -22.969 4.973 1 89.81 231 SER A O 1
ATOM 1836 N N . PHE A 1 232 ? 3.049 -21.703 6.523 1 93.5 232 PHE A N 1
ATOM 1837 C CA . PHE A 1 232 ? 2.449 -20.906 5.465 1 93.5 232 PHE A CA 1
ATOM 1838 C C . PHE A 1 232 ? 2.652 -19.422 5.734 1 93.5 232 PHE A C 1
ATOM 1840 O O . PHE A 1 232 ? 2.57 -18.969 6.879 1 93.5 232 PHE A O 1
ATOM 1847 N N . ILE A 1 233 ? 2.912 -18.703 4.637 1 94.06 233 ILE A N 1
ATOM 1848 C CA . ILE A 1 233 ? 3.041 -17.25 4.648 1 94.06 233 ILE A CA 1
ATOM 1849 C C . ILE A 1 233 ? 2.135 -16.641 3.58 1 94.06 233 ILE A C 1
ATOM 1851 O O . ILE A 1 233 ? 2.008 -17.188 2.482 1 94.06 233 ILE A O 1
ATOM 1855 N N . ALA A 1 234 ? 1.508 -15.477 3.938 1 94.75 234 ALA A N 1
ATOM 1856 C CA . ALA A 1 234 ? 0.598 -14.883 2.961 1 94.75 234 ALA A CA 1
ATOM 1857 C C . ALA A 1 234 ? 0.585 -13.359 3.08 1 94.75 234 ALA A C 1
ATOM 1859 O O . ALA A 1 234 ? 0.895 -12.812 4.141 1 94.75 234 ALA A O 1
ATOM 1860 N N . THR A 1 235 ? 0.312 -12.742 1.938 1 93.19 235 THR A N 1
ATOM 1861 C CA . THR A 1 235 ? 0.036 -11.312 1.979 1 93.19 235 THR A CA 1
ATOM 1862 C C . THR A 1 235 ? -1.262 -11.031 2.732 1 93.19 235 THR A C 1
ATOM 1864 O O . THR A 1 235 ? -2.168 -11.867 2.748 1 93.19 235 THR A O 1
ATOM 1867 N N . VAL A 1 236 ? -1.275 -9.977 3.375 1 83.94 236 VAL A N 1
ATOM 1868 C CA . VAL A 1 236 ? -2.422 -9.617 4.203 1 83.94 236 VAL A CA 1
ATOM 1869 C C . VAL A 1 236 ? -3.277 -8.578 3.482 1 83.94 236 VAL A C 1
ATOM 1871 O O . VAL A 1 236 ? -2.791 -7.504 3.129 1 83.94 236 VAL A O 1
ATOM 1874 N N . PRO A 1 237 ? -4.547 -9.023 3.189 1 75.56 237 PRO A N 1
ATOM 1875 C CA . PRO A 1 237 ? -5.426 -8.047 2.537 1 75.56 237 PRO A CA 1
ATOM 1876 C C . PRO A 1 237 ? -5.516 -6.727 3.299 1 75.56 237 PRO A C 1
ATOM 1878 O O . PRO A 1 237 ? -5.559 -6.723 4.531 1 75.56 237 PRO A O 1
ATOM 1881 N N . GLY A 1 238 ? -5.652 -5.652 2.504 1 62.91 238 GLY A N 1
ATOM 1882 C CA . GLY A 1 238 ? -5.953 -4.348 3.072 1 62.91 238 GLY A CA 1
ATOM 1883 C C . GLY A 1 238 ? -4.82 -3.793 3.918 1 62.91 238 GLY A C 1
ATOM 1884 O O . GLY A 1 238 ? -4.867 -2.635 4.34 1 62.91 238 GLY A O 1
ATOM 1885 N N . LYS A 1 239 ? -3.824 -4.742 4.074 1 60.81 239 LYS A N 1
ATOM 1886 C CA . LYS A 1 239 ? -2.768 -4.188 4.918 1 60.81 239 LYS A CA 1
ATOM 1887 C C . LYS A 1 239 ? -1.629 -3.627 4.07 1 60.81 239 LYS A C 1
ATOM 1889 O O . LYS A 1 239 ? -0.748 -4.371 3.635 1 60.81 239 LYS A O 1
ATOM 1894 N N . ARG A 1 240 ? -1.871 -2.607 3.418 1 66.88 240 ARG A N 1
ATOM 1895 C CA . ARG A 1 240 ? -0.815 -1.858 2.746 1 66.88 240 ARG A CA 1
ATOM 1896 C C . ARG A 1 240 ? -0.197 -0.825 3.682 1 66.88 240 ARG A C 1
ATOM 1898 O O . ARG A 1 240 ? -0.905 -0.186 4.465 1 66.88 240 ARG A O 1
ATOM 1905 N N . ARG A 1 241 ? 1.045 -1.133 3.787 1 72.44 241 ARG A N 1
ATOM 1906 C CA . ARG A 1 241 ? 1.766 -0.199 4.648 1 72.44 241 ARG A CA 1
ATOM 1907 C C . ARG A 1 241 ? 2.467 0.875 3.822 1 72.44 241 ARG A C 1
ATOM 1909 O O . ARG A 1 241 ? 2.947 0.604 2.721 1 72.44 241 ARG A O 1
ATOM 1916 N N . ILE A 1 242 ? 2.27 2.008 4.133 1 78.06 242 ILE A N 1
ATOM 1917 C CA . ILE A 1 242 ? 3.02 3.133 3.58 1 78.06 242 ILE A CA 1
ATOM 1918 C C . ILE A 1 242 ? 4.289 3.355 4.395 1 78.06 242 ILE A C 1
ATOM 1920 O O . ILE A 1 242 ? 4.234 3.477 5.621 1 78.06 242 ILE A O 1
ATOM 1924 N N . ASP A 1 243 ? 5.418 3.191 3.664 1 79.25 243 ASP A N 1
ATOM 1925 C CA . ASP A 1 243 ? 6.699 3.361 4.344 1 79.25 243 ASP A CA 1
ATOM 1926 C C . ASP A 1 243 ? 6.906 4.812 4.77 1 79.25 243 ASP A C 1
ATOM 1928 O O . ASP A 1 243 ? 6.488 5.738 4.07 1 79.25 243 ASP A O 1
ATOM 1932 N N . VAL A 1 244 ? 7.457 4.965 5.934 1 85.44 244 VAL A N 1
ATOM 1933 C CA . VAL A 1 244 ? 7.844 6.258 6.484 1 85.44 244 VAL A CA 1
ATOM 1934 C C . VAL A 1 244 ? 9.344 6.262 6.793 1 85.44 244 VAL A C 1
ATOM 1936 O O . VAL A 1 244 ? 9.883 5.266 7.273 1 85.44 244 VAL A O 1
ATOM 1939 N N . GLU A 1 245 ? 10.07 7.312 6.387 1 84.88 245 GLU A N 1
ATOM 1940 C CA . GLU A 1 245 ? 11.508 7.383 6.625 1 84.88 245 GLU A CA 1
ATOM 1941 C C . GLU A 1 245 ? 11.93 8.781 7.078 1 84.88 245 GLU A C 1
ATOM 1943 O O . GLU A 1 245 ? 11.188 9.75 6.891 1 84.88 245 GLU A O 1
ATOM 1948 N N . ASP A 1 246 ? 13.102 8.828 7.691 1 86.5 246 ASP A N 1
ATOM 1949 C CA . ASP A 1 246 ? 13.75 10.109 7.926 1 86.5 246 ASP A CA 1
ATOM 1950 C C . ASP A 1 246 ? 14.219 10.734 6.613 1 86.5 246 ASP A C 1
ATOM 1952 O O . ASP A 1 246 ? 14.719 10.039 5.73 1 86.5 246 ASP A O 1
ATOM 1956 N N . ILE A 1 247 ? 13.914 12.055 6.461 1 83.44 247 ILE A N 1
ATOM 1957 C CA . ILE A 1 247 ? 14.305 12.695 5.215 1 83.44 247 ILE A CA 1
ATOM 1958 C C . ILE A 1 247 ? 15.133 13.945 5.52 1 83.44 247 ILE A C 1
ATOM 1960 O O . ILE A 1 247 ? 15.016 14.523 6.602 1 83.44 247 ILE A O 1
ATOM 1964 N N . LEU A 1 248 ? 16 14.266 4.566 1 80 248 LEU A N 1
ATOM 1965 C CA . LEU A 1 248 ? 16.781 15.5 4.648 1 80 248 LEU A CA 1
ATOM 1966 C C . LEU A 1 248 ? 16.094 16.625 3.891 1 80 248 LEU A C 1
ATOM 1968 O O . LEU A 1 248 ? 15.539 16.406 2.809 1 80 248 LEU A O 1
ATOM 1972 N N . PRO A 1 249 ? 16.125 17.891 4.535 1 80.56 249 PRO A N 1
ATOM 1973 C CA . PRO A 1 249 ? 15.594 19.016 3.768 1 80.56 249 PRO A CA 1
ATOM 1974 C C . PRO A 1 249 ? 16.422 19.328 2.527 1 80.56 249 PRO A C 1
ATOM 1976 O O . PRO A 1 249 ? 17.609 18.969 2.467 1 80.56 249 PRO A O 1
ATOM 1979 N N . LEU A 1 250 ? 15.688 19.828 1.439 1 71.56 250 LEU A N 1
ATOM 1980 C CA . LEU A 1 250 ? 16.422 20.203 0.238 1 71.56 250 LEU A CA 1
ATOM 1981 C C . LEU A 1 250 ? 17.344 21.391 0.511 1 71.56 250 LEU A C 1
ATOM 1983 O O . LEU A 1 250 ? 18.422 21.5 -0.07 1 71.56 250 LEU A O 1
ATOM 1987 N N . ARG A 1 251 ? 16.812 22.562 1.116 1 66.75 251 ARG A N 1
ATOM 1988 C CA . ARG A 1 251 ? 17.547 23.797 1.309 1 66.75 251 ARG A CA 1
ATOM 1989 C C . ARG A 1 251 ? 17.672 24.141 2.789 1 66.75 251 ARG A C 1
ATOM 1991 O O . ARG A 1 251 ? 16.734 23.906 3.562 1 66.75 251 ARG A O 1
ATOM 1998 N N . PHE A 1 252 ? 19 24.188 3.207 1 58.03 252 PHE A N 1
ATOM 1999 C CA . PHE A 1 252 ? 19.203 24.844 4.496 1 58.03 252 PHE A CA 1
ATOM 2000 C C . PHE A 1 252 ? 19.516 26.312 4.305 1 58.03 252 PHE A C 1
ATOM 2002 O O . PHE A 1 252 ? 20.188 26.703 3.342 1 58.03 252 PHE A O 1
ATOM 2009 N N . GLY A 1 253 ? 18.703 27.219 4.637 1 48.31 253 GLY A N 1
ATOM 2010 C CA . GLY A 1 253 ? 19.172 28.594 4.52 1 48.31 253 GLY A CA 1
ATOM 2011 C C . GLY A 1 253 ? 20.656 28.734 4.742 1 48.31 253 GLY A C 1
ATOM 2012 O O . GLY A 1 253 ? 21.453 28.5 3.828 1 48.31 253 GLY A O 1
ATOM 2013 N N . THR A 1 254 ? 21.297 29.422 5.879 1 44.75 254 THR A N 1
ATOM 2014 C CA . THR A 1 254 ? 22.766 29.484 5.953 1 44.75 254 THR A CA 1
ATOM 2015 C C . THR A 1 254 ? 23.344 28.141 6.375 1 44.75 254 THR A C 1
ATOM 2017 O O . THR A 1 254 ? 22.672 27.359 7.059 1 44.75 254 THR A O 1
ATOM 2020 N N . TRP A 1 255 ? 24.484 27.766 5.754 1 40.88 255 TRP A N 1
ATOM 2021 C CA . TRP A 1 255 ? 25.281 26.562 5.98 1 40.88 255 TRP A CA 1
ATOM 2022 C C . TRP A 1 255 ? 25.5 26.328 7.473 1 40.88 255 TRP A C 1
ATOM 2024 O O . TRP A 1 255 ? 25.469 25.188 7.941 1 40.88 255 TRP A O 1
ATOM 2034 N N . ALA A 1 256 ? 25.844 27.328 8.258 1 43.72 256 ALA A N 1
ATOM 2035 C CA . ALA A 1 256 ? 26.141 27.328 9.695 1 43.72 256 ALA A CA 1
ATOM 2036 C C . ALA A 1 256 ? 24.922 26.891 10.5 1 43.72 256 ALA A C 1
ATOM 2038 O O . ALA A 1 256 ? 25.062 26.312 11.578 1 43.72 256 ALA A O 1
ATOM 2039 N N . GLN A 1 257 ? 23.844 27.234 10.195 1 40.22 257 GLN A N 1
ATOM 2040 C CA . GLN A 1 257 ? 22.609 26.906 10.898 1 40.22 257 GLN A CA 1
ATOM 2041 C C . GLN A 1 257 ? 22.234 25.438 10.664 1 40.22 257 GLN A C 1
ATOM 2043 O O . GLN A 1 257 ? 21.641 24.797 11.531 1 40.22 257 GLN A O 1
ATOM 2048 N N . ALA A 1 258 ? 22.375 25 9.438 1 44.84 258 ALA A N 1
ATOM 2049 C CA . ALA A 1 258 ? 22.281 23.578 9.148 1 44.84 258 ALA A CA 1
ATOM 2050 C C . ALA A 1 258 ? 23.188 22.766 10.078 1 44.84 258 ALA A C 1
ATOM 2052 O O . ALA A 1 258 ? 22.828 21.656 10.5 1 44.84 258 ALA A O 1
ATOM 2053 N N . GLU A 1 259 ? 24.312 23.266 10.445 1 43 259 GLU A N 1
ATOM 2054 C CA . GLU A 1 259 ? 25.25 22.578 11.336 1 43 259 GLU A CA 1
ATOM 2055 C C . GLU A 1 259 ? 24.641 22.406 12.734 1 43 259 GLU A C 1
ATOM 2057 O O . GLU A 1 259 ? 24.922 21.406 13.414 1 43 259 GLU A O 1
ATOM 2062 N N . LYS A 1 260 ? 23.953 23.375 13.328 1 41.25 260 LYS A N 1
ATOM 2063 C CA . LYS A 1 260 ? 23.375 23.297 14.664 1 41.25 260 LYS A CA 1
ATOM 2064 C C . LYS A 1 260 ? 22.109 22.438 14.672 1 41.25 260 LYS A C 1
ATOM 2066 O O . LYS A 1 260 ? 21.562 22.141 15.734 1 41.25 260 LYS A O 1
ATOM 2071 N N . LEU A 1 261 ? 21.312 22.531 13.672 1 38.5 261 LEU A N 1
ATOM 2072 C CA . LEU A 1 261 ? 20.25 21.547 13.578 1 38.5 261 LEU A CA 1
ATOM 2073 C C . LEU A 1 261 ? 20.812 20.125 13.508 1 38.5 261 LEU A C 1
ATOM 2075 O O . LEU A 1 261 ? 21.547 19.797 12.57 1 38.5 261 LEU A O 1
ATOM 2079 N N . SER A 1 262 ? 21.344 19.562 14.492 1 34.31 262 SER A N 1
ATOM 2080 C CA . SER A 1 262 ? 21.75 18.172 14.633 1 34.31 262 SER A CA 1
ATOM 2081 C C . SER A 1 262 ? 20.859 17.234 13.82 1 34.31 262 SER A C 1
ATOM 2083 O O . SER A 1 262 ? 19.766 16.875 14.266 1 34.31 262 SER A O 1
ATOM 2085 N N . ILE A 1 263 ? 20.531 17.438 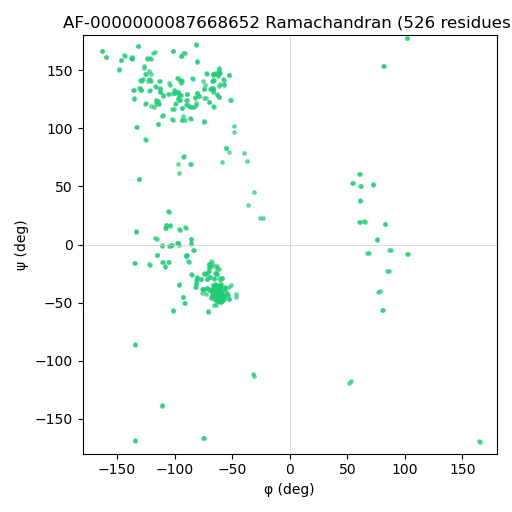12.703 1 32.56 263 ILE A N 1
ATOM 2086 C CA . ILE A 1 263 ? 20 16.375 11.852 1 32.56 263 ILE A CA 1
ATOM 2087 C C . ILE A 1 263 ? 20.719 15.07 12.141 1 32.56 263 ILE A C 1
ATOM 2089 O O . ILE A 1 263 ? 21.906 14.938 11.859 1 32.56 263 ILE A O 1
ATOM 2093 N N . PHE A 1 264 ? 20.547 14.391 13.211 1 28.39 264 PHE A N 1
ATOM 2094 C CA . PHE A 1 264 ? 21.203 13.133 13.539 1 28.39 264 PHE A CA 1
ATOM 2095 C C . PHE A 1 264 ? 21.125 12.156 12.375 1 28.39 264 PHE A C 1
ATOM 2097 O O . PHE A 1 264 ? 20.047 11.938 11.82 1 28.39 264 PHE A O 1
ATOM 2104 N N . ARG A 1 265 ? 22.094 12.008 11.508 1 25.06 265 ARG A N 1
ATOM 2105 C CA . ARG A 1 265 ? 22.422 10.734 10.875 1 25.06 265 ARG A CA 1
ATOM 2106 C C . ARG A 1 265 ? 22.281 9.586 11.867 1 25.06 265 ARG A C 1
ATOM 2108 O O . ARG A 1 265 ? 22.719 9.688 13.016 1 25.06 265 ARG A O 1
ATOM 2115 N N . MET B 1 1 ? 13.977 22.953 34.656 1 27.2 1 MET B N 1
ATOM 2116 C CA . MET B 1 1 ? 14.477 22.172 33.531 1 27.2 1 MET B CA 1
ATOM 2117 C C . MET B 1 1 ? 13.336 21.797 32.594 1 27.2 1 MET B C 1
ATOM 2119 O O . MET B 1 1 ? 12.391 21.125 32.969 1 27.2 1 MET B O 1
ATOM 2123 N N . THR B 1 2 ? 12.734 22.5 31.859 1 36.09 2 THR B N 1
ATOM 2124 C CA . THR B 1 2 ? 11.398 22.547 31.266 1 36.09 2 THR B CA 1
ATOM 2125 C C . THR B 1 2 ? 11.086 21.266 30.531 1 36.09 2 THR B C 1
ATOM 2127 O O . THR B 1 2 ? 11.898 20.781 29.734 1 36.09 2 THR B O 1
ATOM 2130 N N . ASN B 1 3 ? 10.617 20.078 31.078 1 45.59 3 ASN B N 1
ATOM 2131 C CA . ASN B 1 3 ? 10.203 18.688 30.938 1 45.59 3 ASN B CA 1
ATOM 2132 C C . ASN B 1 3 ? 9.703 18.391 29.531 1 45.59 3 ASN B C 1
ATOM 2134 O O . ASN B 1 3 ? 8.5 18.375 29.281 1 45.59 3 ASN B O 1
ATOM 2138 N N . GLY B 1 4 ? 10.031 19.109 28.406 1 61.19 4 GLY B N 1
ATOM 2139 C CA . GLY B 1 4 ? 9.391 19.516 27.172 1 61.19 4 GLY B CA 1
ATOM 2140 C C . GLY B 1 4 ? 9.07 18.359 26.234 1 61.19 4 GLY B C 1
ATOM 2141 O O . GLY B 1 4 ? 9.695 17.312 26.312 1 61.19 4 GLY B O 1
ATOM 2142 N N . SER B 1 5 ? 7.82 18.125 25.891 1 79.62 5 SER B N 1
ATOM 2143 C CA . SER B 1 5 ? 7.262 17.062 25.078 1 79.62 5 SER B CA 1
ATOM 2144 C C . SER B 1 5 ? 7.785 17.125 23.641 1 79.62 5 SER B C 1
ATOM 2146 O O . SER B 1 5 ? 8.18 18.203 23.172 1 79.62 5 SER B O 1
ATOM 2148 N N . HIS B 1 6 ? 8.289 15.938 23.172 1 92.44 6 HIS B N 1
ATOM 2149 C CA . HIS B 1 6 ? 8.516 15.812 21.734 1 92.44 6 HIS B CA 1
ATOM 2150 C C . HIS B 1 6 ? 7.273 16.203 20.938 1 92.44 6 HIS B C 1
ATOM 2152 O O . HIS B 1 6 ? 6.168 15.766 21.266 1 92.44 6 HIS B O 1
ATOM 2158 N N . VAL B 1 7 ? 7.527 17.188 20.031 1 95.62 7 VAL B N 1
ATOM 2159 C CA . VAL B 1 7 ? 6.395 17.625 19.234 1 95.62 7 VAL B CA 1
ATOM 2160 C C . VAL B 1 7 ? 6.57 17.172 17.781 1 95.62 7 VAL B C 1
ATOM 2162 O O . VAL B 1 7 ? 7.637 17.344 17.188 1 95.62 7 VAL B O 1
ATOM 2165 N N . PHE B 1 8 ? 5.539 16.516 17.281 1 96.75 8 PHE B N 1
ATOM 2166 C CA . PHE B 1 8 ? 5.453 16.234 15.852 1 96.75 8 PHE B CA 1
ATOM 2167 C C . PHE B 1 8 ? 4.496 17.203 15.172 1 96.75 8 PHE B C 1
ATOM 2169 O O . PHE B 1 8 ? 3.283 17.141 15.383 1 96.75 8 PHE B O 1
ATOM 2176 N N . ALA B 1 9 ? 5.059 18.141 14.398 1 98.19 9 ALA B N 1
ATOM 2177 C CA . ALA B 1 9 ? 4.25 19.031 13.57 1 98.19 9 ALA B CA 1
ATOM 2178 C C . ALA B 1 9 ? 4.016 18.438 12.188 1 98.19 9 ALA B C 1
ATOM 2180 O O . ALA B 1 9 ? 4.969 18.141 11.461 1 98.19 9 ALA B O 1
ATOM 2181 N N . ILE B 1 10 ? 2.74 18.297 11.797 1 98.5 10 ILE B N 1
ATOM 2182 C CA . ILE B 1 10 ? 2.414 17.609 10.547 1 98.5 10 ILE B CA 1
ATOM 2183 C C . ILE B 1 10 ? 1.841 18.609 9.547 1 98.5 10 ILE B C 1
ATOM 2185 O O . ILE B 1 10 ? 0.927 19.375 9.867 1 98.5 10 ILE B O 1
ATOM 2189 N N . GLY B 1 11 ? 2.398 18.562 8.297 1 98.56 11 GLY B N 1
ATOM 2190 C CA . GLY B 1 11 ? 1.992 19.5 7.258 1 98.56 11 GLY B CA 1
ATOM 2191 C C . GLY B 1 11 ? 0.629 19.172 6.672 1 98.56 11 GLY B C 1
ATOM 2192 O O . GLY B 1 11 ? -0.148 18.422 7.27 1 98.56 11 GLY B O 1
ATOM 2193 N N . ASP B 1 12 ? 0.303 19.812 5.52 1 98.81 12 ASP B N 1
ATOM 2194 C CA . ASP B 1 12 ? -1.007 19.719 4.879 1 98.81 12 ASP B CA 1
ATOM 2195 C C . ASP B 1 12 ? -1.327 18.281 4.469 1 98.81 12 ASP B C 1
ATOM 2197 O O . ASP B 1 12 ? -0.586 17.688 3.691 1 98.81 12 ASP B O 1
ATOM 2201 N N . VAL B 1 13 ? -2.529 17.828 4.93 1 98.56 13 VAL B N 1
ATOM 2202 C CA . VAL B 1 13 ? -2.916 16.438 4.719 1 98.56 13 VAL B CA 1
ATOM 2203 C C . VAL B 1 13 ? -3.705 16.297 3.42 1 98.56 13 VAL B C 1
ATOM 2205 O O . VAL B 1 13 ? -3.451 15.398 2.617 1 98.56 13 VAL B O 1
ATOM 2208 N N . HIS B 1 14 ? -4.707 17.156 3.279 1 98.56 14 HIS B N 1
ATOM 2209 C CA . HIS B 1 14 ? -5.547 17.219 2.09 1 98.56 14 HIS B CA 1
ATOM 2210 C C . HIS B 1 14 ? -6.16 15.859 1.774 1 98.56 14 HIS B C 1
ATOM 2212 O O . HIS B 1 14 ? -6.035 15.367 0.652 1 98.56 14 HIS B O 1
ATOM 2218 N N . GLY B 1 15 ? -6.797 15.281 2.76 1 97.94 15 GLY B N 1
ATOM 2219 C CA . GLY B 1 15 ? -7.605 14.094 2.562 1 97.94 15 GLY B CA 1
ATOM 2220 C C . GLY B 1 15 ? -6.777 12.828 2.391 1 97.94 15 GLY B C 1
ATOM 2221 O O . GLY B 1 15 ? -7.312 11.766 2.082 1 97.94 15 GLY B O 1
ATOM 2222 N N . ARG B 1 16 ? -5.539 12.914 2.514 1 96.44 16 ARG B N 1
ATOM 2223 C CA . ARG B 1 16 ? -4.699 11.727 2.373 1 96.44 16 ARG B CA 1
ATOM 2224 C C . ARG B 1 16 ? -4.59 10.977 3.695 1 96.44 16 ARG B C 1
ATOM 2226 O O . ARG B 1 16 ? -3.496 10.844 4.25 1 96.44 16 ARG B O 1
ATOM 2233 N N . GLU B 1 17 ? -5.727 10.398 4.055 1 95.06 17 GLU B N 1
ATOM 2234 C CA . GLU B 1 17 ? -5.848 9.617 5.277 1 95.06 17 GLU B CA 1
ATOM 2235 C C . GLU B 1 17 ? -4.828 8.477 5.312 1 95.06 17 GLU B C 1
ATOM 2237 O O . GLU B 1 17 ? -4.273 8.164 6.367 1 95.06 17 GLU B O 1
ATOM 2242 N N . ASP B 1 18 ? -4.555 7.875 4.18 1 89 18 ASP B N 1
ATOM 2243 C CA . ASP B 1 18 ? -3.613 6.766 4.086 1 89 18 ASP B CA 1
ATOM 2244 C C . ASP B 1 18 ? -2.217 7.191 4.535 1 89 18 ASP B C 1
ATOM 2246 O O . ASP B 1 18 ? -1.587 6.512 5.348 1 89 18 ASP B O 1
ATOM 2250 N N . LEU B 1 19 ? -1.748 8.266 4.062 1 94.44 19 LEU B N 1
ATOM 2251 C CA . LEU B 1 19 ? -0.432 8.781 4.43 1 94.44 19 LEU B CA 1
ATOM 2252 C C . LEU B 1 19 ? -0.404 9.211 5.891 1 94.44 19 LEU B C 1
ATOM 2254 O O . LEU B 1 19 ? 0.578 8.961 6.598 1 94.44 19 LEU B O 1
ATOM 2258 N N . LEU B 1 20 ? -1.487 9.844 6.328 1 96.56 20 LEU B N 1
ATOM 2259 C CA . LEU B 1 20 ? -1.604 10.32 7.699 1 96.56 20 LEU B CA 1
ATOM 2260 C C . LEU B 1 20 ? -1.495 9.172 8.688 1 96.56 20 LEU B C 1
ATOM 2262 O O . LEU B 1 20 ? -0.729 9.242 9.656 1 96.56 20 LEU B O 1
ATOM 2266 N N . VAL B 1 21 ? -2.227 8.148 8.461 1 92.94 21 VAL B N 1
ATOM 2267 C CA . VAL B 1 21 ? -2.238 6.992 9.344 1 92.94 21 VAL B CA 1
ATOM 2268 C C . VAL B 1 21 ? -0.841 6.375 9.406 1 92.94 21 VAL B C 1
ATOM 2270 O O . VAL B 1 21 ? -0.344 6.055 10.484 1 92.94 21 VAL B O 1
ATOM 2273 N N . ALA B 1 22 ? -0.199 6.23 8.281 1 90.75 22 ALA B N 1
ATOM 2274 C CA . ALA B 1 22 ? 1.137 5.645 8.219 1 90.75 22 ALA B CA 1
ATOM 2275 C C . ALA B 1 22 ? 2.15 6.5 8.969 1 90.75 22 ALA B C 1
ATOM 2277 O O . ALA B 1 22 ? 2.963 5.984 9.742 1 90.75 22 ALA B O 1
ATOM 2278 N N . LEU B 1 23 ? 2.141 7.723 8.75 1 94.69 23 LEU B N 1
ATOM 2279 C CA . LEU B 1 23 ? 3.084 8.656 9.367 1 94.69 23 LEU B CA 1
ATOM 2280 C C . LEU B 1 23 ? 2.922 8.664 10.883 1 94.69 23 LEU B C 1
ATOM 2282 O O . LEU B 1 23 ? 3.91 8.578 11.617 1 94.69 23 LEU B O 1
ATOM 2286 N N . VAL B 1 24 ? 1.698 8.781 11.359 1 94.56 24 VAL B N 1
ATOM 2287 C CA . VAL B 1 24 ? 1.42 8.836 12.789 1 94.56 24 VAL B CA 1
ATOM 2288 C C . VAL B 1 24 ? 1.819 7.512 13.445 1 94.56 24 VAL B C 1
ATOM 2290 O O . VAL B 1 24 ? 2.357 7.496 14.555 1 94.56 24 VAL B O 1
ATOM 2293 N N . ALA B 1 25 ? 1.511 6.41 12.734 1 89 25 ALA B N 1
ATOM 2294 C CA . ALA B 1 25 ? 1.913 5.109 13.266 1 89 25 ALA B CA 1
ATOM 2295 C C . ALA B 1 25 ? 3.418 5.059 13.508 1 89 25 ALA B C 1
ATOM 2297 O O . ALA B 1 25 ? 3.871 4.551 14.531 1 89 25 ALA B O 1
ATOM 2298 N N . ASP B 1 26 ? 4.137 5.523 12.602 1 87.5 26 ASP B N 1
ATOM 2299 C CA . ASP B 1 26 ? 5.59 5.539 12.75 1 87.5 26 ASP B CA 1
ATOM 2300 C C . ASP B 1 26 ? 6.016 6.43 13.914 1 87.5 26 ASP B C 1
ATOM 2302 O O . ASP B 1 26 ? 6.887 6.059 14.703 1 87.5 26 ASP B O 1
ATOM 2306 N N . CYS B 1 27 ? 5.422 7.551 14 1 91.56 27 CYS B N 1
ATOM 2307 C CA . CYS B 1 27 ? 5.723 8.477 15.086 1 91.56 27 CYS B CA 1
ATOM 2308 C C . CYS B 1 27 ? 5.438 7.832 16.438 1 91.56 27 CYS B C 1
ATOM 2310 O O . CYS B 1 27 ? 6.227 7.969 17.375 1 91.56 27 CYS B O 1
ATOM 2312 N N . ARG B 1 28 ? 4.352 7.164 16.5 1 88.88 28 ARG B N 1
ATOM 2313 C CA . ARG B 1 28 ? 3.982 6.477 17.734 1 88.88 28 ARG B CA 1
ATOM 2314 C C . ARG B 1 28 ? 5 5.398 18.094 1 88.88 28 ARG B C 1
ATOM 2316 O O . ARG B 1 28 ? 5.391 5.262 19.25 1 88.88 28 ARG B O 1
ATOM 2323 N N . LEU B 1 29 ? 5.383 4.688 17.109 1 82.88 29 LEU B N 1
ATOM 2324 C CA . LEU B 1 29 ? 6.375 3.641 17.312 1 82.88 29 LEU B CA 1
ATOM 2325 C C . LEU B 1 29 ? 7.688 4.23 17.828 1 82.88 29 LEU B C 1
ATOM 2327 O O . LEU B 1 29 ? 8.32 3.672 18.719 1 82.88 29 LEU B O 1
ATOM 2331 N N . ARG B 1 30 ? 8.023 5.277 17.281 1 82.94 30 ARG B N 1
ATOM 2332 C CA . ARG B 1 30 ? 9.242 5.957 17.719 1 82.94 30 ARG B CA 1
ATOM 2333 C C . ARG B 1 30 ? 9.133 6.41 19.172 1 82.94 30 ARG B C 1
ATOM 2335 O O . ARG B 1 30 ? 10.094 6.289 19.938 1 82.94 30 ARG B O 1
ATOM 2342 N N . SER B 1 31 ? 8.031 6.957 19.469 1 88 31 SER B N 1
ATOM 2343 C CA . SER B 1 31 ? 7.797 7.414 20.828 1 88 31 SER B CA 1
ATOM 2344 C C . SER B 1 31 ? 7.863 6.254 21.812 1 88 31 SER B C 1
ATOM 2346 O O . SER B 1 31 ? 8.422 6.391 22.906 1 88 31 SER B O 1
ATOM 2348 N N . GLU B 1 32 ? 7.301 5.148 21.422 1 83.44 32 GLU B N 1
ATOM 2349 C CA . GLU B 1 32 ? 7.305 3.963 22.266 1 83.44 32 GLU B CA 1
ATOM 2350 C C . GLU B 1 32 ? 8.711 3.383 22.406 1 83.44 32 GLU B C 1
ATOM 2352 O O . GLU B 1 32 ? 9.148 3.057 23.516 1 83.44 32 GLU B O 1
ATOM 2357 N N . ASP B 1 33 ? 9.383 3.285 21.312 1 79.06 33 ASP B N 1
ATOM 2358 C CA . ASP B 1 33 ? 10.719 2.699 21.281 1 79.06 33 ASP B CA 1
ATOM 2359 C C . ASP B 1 33 ? 11.695 3.525 22.109 1 79.06 33 ASP B C 1
ATOM 2361 O O . ASP B 1 33 ? 12.578 2.971 22.781 1 79.06 33 ASP B O 1
ATOM 2365 N N . GLN B 1 34 ? 11.523 4.832 22.078 1 84.69 34 GLN B N 1
ATOM 2366 C CA . GLN B 1 34 ? 12.477 5.727 22.734 1 84.69 34 GLN B CA 1
ATOM 2367 C C . GLN B 1 34 ? 11.922 6.242 24.062 1 84.69 34 GLN B C 1
ATOM 2369 O O . GLN B 1 34 ? 12.531 7.094 24.703 1 84.69 34 GLN B O 1
ATOM 2374 N N . ALA B 1 35 ? 10.805 5.898 24.438 1 87.88 35 ALA B N 1
ATOM 2375 C CA . ALA B 1 35 ? 10.172 6.129 25.734 1 87.88 35 ALA B CA 1
ATOM 2376 C C . ALA B 1 35 ? 10.008 7.621 26 1 87.88 35 ALA B C 1
ATOM 2378 O O . ALA B 1 35 ? 10.398 8.109 27.062 1 87.88 35 ALA B O 1
ATOM 2379 N N . PHE B 1 36 ? 9.453 8.375 25.062 1 87.94 36 PHE B N 1
ATOM 2380 C CA . PHE B 1 36 ? 9.117 9.773 25.297 1 87.94 36 PHE B CA 1
ATOM 2381 C C . PHE B 1 36 ? 7.641 10.031 25.016 1 87.94 36 PHE B C 1
ATOM 2383 O O . PHE B 1 36 ? 6.988 9.242 24.328 1 87.94 36 PHE B O 1
ATOM 2390 N N . LYS B 1 37 ? 7.156 11.125 25.578 1 87.81 37 LYS B N 1
ATOM 2391 C CA . LYS B 1 37 ? 5.773 11.531 25.328 1 87.81 37 LYS B CA 1
ATOM 2392 C C . LYS B 1 37 ? 5.676 12.43 24.094 1 87.81 37 LYS B C 1
ATOM 2394 O O . LYS B 1 37 ? 6.406 13.422 23.984 1 87.81 37 LYS B O 1
ATOM 2399 N N . ALA B 1 38 ? 4.762 12.031 23.266 1 90.25 38 ALA B N 1
ATOM 2400 C CA . ALA B 1 38 ? 4.613 12.766 22.016 1 90.25 38 ALA B CA 1
ATOM 2401 C C . ALA B 1 38 ? 3.369 13.648 22.047 1 90.25 38 ALA B C 1
ATOM 2403 O O . ALA B 1 38 ? 2.328 13.25 22.562 1 90.25 38 ALA B O 1
ATOM 2404 N N . LYS B 1 39 ? 3.568 14.883 21.5 1 93.81 39 LYS B N 1
ATOM 2405 C CA . LYS B 1 39 ? 2.469 15.781 21.156 1 93.81 39 LYS B CA 1
ATOM 2406 C C . LYS B 1 39 ? 2.389 15.984 19.641 1 93.81 39 LYS B C 1
ATOM 2408 O O . LYS B 1 39 ? 3.416 16.125 18.969 1 93.81 39 LYS B O 1
ATOM 2413 N N . PHE B 1 40 ? 1.096 16.016 19.188 1 96.62 40 PHE B N 1
ATOM 2414 C CA . PHE B 1 40 ? 0.905 16.203 17.75 1 96.62 40 PHE B CA 1
ATOM 2415 C C . PHE B 1 40 ? 0.251 17.562 17.484 1 96.62 40 PHE B C 1
ATOM 2417 O O . PHE B 1 40 ? -0.66 17.969 18.203 1 96.62 40 PHE B O 1
ATOM 2424 N N . VAL B 1 41 ? 0.812 18.281 16.484 1 98.12 41 VAL B N 1
ATOM 2425 C CA . VAL B 1 41 ? 0.199 19.516 16.016 1 98.12 41 VAL B CA 1
ATOM 2426 C C . VAL B 1 41 ? -0.016 19.438 14.5 1 98.12 41 VAL B C 1
ATOM 2428 O O . VAL B 1 41 ? 0.94 19.281 13.742 1 98.12 41 VAL B O 1
ATOM 2431 N N . PHE B 1 42 ? -1.261 19.562 14.078 1 98.62 42 PHE B N 1
ATOM 2432 C CA . PHE B 1 42 ? -1.593 19.578 12.656 1 98.62 42 PHE B CA 1
ATOM 2433 C C . PHE B 1 42 ? -1.666 21.016 12.133 1 98.62 42 PHE B C 1
ATOM 2435 O O . PHE B 1 42 ? -2.404 21.844 12.672 1 98.62 42 PHE B O 1
ATOM 2442 N N . LEU B 1 43 ? -0.944 21.281 11.023 1 98.75 43 LEU B N 1
ATOM 2443 C CA . LEU B 1 43 ? -0.773 22.656 10.578 1 98.75 43 LEU B CA 1
ATOM 2444 C C . LEU B 1 43 ? -1.942 23.094 9.703 1 98.75 43 LEU B C 1
ATOM 2446 O O . LEU B 1 43 ? -1.936 24.203 9.156 1 98.75 43 LEU B O 1
ATOM 2450 N N . GLY B 1 44 ? -2.93 22.281 9.555 1 98.5 44 GLY B N 1
ATOM 2451 C CA . GLY B 1 44 ? -4.117 22.672 8.812 1 98.5 44 GLY B CA 1
ATOM 2452 C C . GLY B 1 44 ? -4.156 22.094 7.406 1 98.5 44 GLY B C 1
ATOM 2453 O O . GLY B 1 44 ? -3.311 21.281 7.035 1 98.5 44 GLY B O 1
ATOM 2454 N N . ASP B 1 45 ? -5.375 22.453 6.695 1 98.75 45 ASP B N 1
ATOM 2455 C CA . ASP B 1 45 ? -5.66 21.922 5.367 1 98.75 45 ASP B CA 1
ATOM 2456 C C . ASP B 1 45 ? -5.742 20.406 5.387 1 98.75 45 ASP B C 1
ATOM 2458 O O . ASP B 1 45 ? -5.051 19.734 4.621 1 98.75 45 ASP B O 1
ATOM 2462 N N . ILE B 1 46 ? -6.715 20.031 6.195 1 98.56 46 ILE B N 1
ATOM 2463 C CA . ILE B 1 46 ? -7.047 18.609 6.289 1 98.56 46 ILE B CA 1
ATOM 2464 C C . ILE B 1 46 ? -7.93 18.203 5.113 1 98.56 46 ILE B C 1
ATOM 2466 O O . ILE B 1 46 ? -7.793 17.094 4.578 1 98.56 46 ILE B O 1
ATOM 2470 N N . PHE B 1 47 ? -8.727 19.156 4.633 1 97.81 47 PHE B N 1
ATOM 2471 C CA . PHE B 1 47 ? -9.758 18.922 3.635 1 97.81 47 PHE B CA 1
ATOM 2472 C C . PHE B 1 47 ? -9.234 19.203 2.232 1 97.81 47 PHE B C 1
ATOM 2474 O O . PHE B 1 47 ? -8.203 19.844 2.068 1 97.81 47 PHE B O 1
ATOM 2481 N N . ASP B 1 48 ? -10 18.656 1.24 1 97.25 48 ASP B N 1
ATOM 2482 C CA . ASP B 1 48 ? -9.977 18.969 -0.184 1 97.25 48 ASP B CA 1
ATOM 2483 C C . ASP B 1 48 ? -8.828 18.25 -0.889 1 97.25 48 ASP B C 1
ATOM 2485 O O . ASP B 1 48 ? -7.848 17.859 -0.253 1 97.25 48 ASP B O 1
ATOM 2489 N N . LYS B 1 49 ? -8.992 17.984 -2.217 1 96.56 49 LYS B N 1
ATOM 2490 C CA . LYS B 1 49 ? -8.016 17.484 -3.178 1 96.56 49 LYS B CA 1
ATOM 2491 C C . LYS B 1 49 ? -7.863 15.969 -3.072 1 96.56 49 LYS B C 1
ATOM 2493 O O . LYS B 1 49 ? -8.133 15.25 -4.031 1 96.56 49 LYS B O 1
ATOM 2498 N N . GLY B 1 50 ? -7.527 15.492 -1.855 1 94.88 50 GLY B N 1
ATOM 2499 C CA . GLY B 1 50 ? -7.426 14.055 -1.669 1 94.88 50 GLY B CA 1
ATOM 2500 C C . GLY B 1 50 ? -8.766 13.383 -1.44 1 94.88 50 GLY B C 1
ATOM 2501 O O . GLY B 1 50 ? -9.766 14.055 -1.188 1 94.88 50 GLY B O 1
ATOM 2502 N N . PRO B 1 51 ? -8.805 12.031 -1.413 1 93.75 51 PRO B N 1
ATOM 2503 C CA . PRO B 1 51 ? -10.086 11.32 -1.523 1 93.75 51 PRO B CA 1
ATOM 2504 C C . PRO B 1 51 ? -10.758 11.102 -0.171 1 93.75 51 PRO B C 1
ATOM 2506 O O . PRO B 1 51 ? -11.945 10.773 -0.114 1 93.75 51 PRO B O 1
ATOM 2509 N N . LYS B 1 52 ? -10.094 11.266 0.922 1 96.25 52 LYS B N 1
ATOM 2510 C CA . LYS B 1 52 ? -10.664 10.812 2.189 1 96.25 52 LYS B CA 1
ATOM 2511 C C . LYS B 1 52 ? -10.586 11.906 3.25 1 96.25 52 LYS B C 1
ATOM 2513 O O . LYS B 1 52 ? -10.094 11.672 4.355 1 96.25 52 LYS B O 1
ATOM 2518 N N . SER B 1 53 ? -11.156 13.031 2.926 1 97.62 53 SER B N 1
ATOM 2519 C CA . SER B 1 53 ? -11.195 14.148 3.865 1 97.62 53 SER B CA 1
ATOM 2520 C C . SER B 1 53 ? -11.906 13.766 5.156 1 97.62 53 SER B C 1
ATOM 2522 O O . SER B 1 53 ? -11.406 14.031 6.25 1 97.62 53 SER B O 1
ATOM 2524 N N . ARG B 1 54 ? -13.117 13.133 5.031 1 97.12 54 ARG B N 1
ATOM 2525 C CA . ARG B 1 54 ? -13.875 12.734 6.211 1 97.12 54 ARG B CA 1
ATOM 2526 C C . ARG B 1 54 ? -13.055 11.805 7.098 1 97.12 54 ARG B C 1
ATOM 2528 O O . ARG B 1 54 ? -12.961 12.016 8.312 1 97.12 54 ARG B O 1
ATOM 2535 N N . GLY B 1 55 ? -12.469 10.836 6.469 1 96.5 55 GLY B N 1
ATOM 2536 C CA . GLY B 1 55 ? -11.672 9.875 7.211 1 96.5 55 GLY B CA 1
ATOM 2537 C C . GLY B 1 55 ? -10.469 10.5 7.891 1 96.5 55 GLY B C 1
ATOM 2538 O O . GLY B 1 55 ? -10.102 10.109 9 1 96.5 55 GLY B O 1
ATOM 2539 N N . ALA B 1 56 ? -9.875 11.43 7.246 1 97.62 56 ALA B N 1
ATOM 2540 C CA . ALA B 1 56 ? -8.711 12.109 7.812 1 97.62 56 ALA B CA 1
ATOM 2541 C C . ALA B 1 56 ? -9.078 12.852 9.094 1 97.62 56 ALA B C 1
ATOM 2543 O O . ALA B 1 56 ? -8.375 12.734 10.109 1 97.62 56 ALA B O 1
ATOM 2544 N N . LEU B 1 57 ? -10.141 13.57 9.102 1 97.88 57 LEU B N 1
ATOM 2545 C CA . LEU B 1 57 ? -10.523 14.305 10.305 1 97.88 57 LEU B CA 1
ATOM 2546 C C . LEU B 1 57 ? -11.031 13.352 11.383 1 97.88 57 LEU B C 1
ATOM 2548 O O . LEU B 1 57 ? -10.789 13.57 12.57 1 97.88 57 LEU B O 1
ATOM 2552 N N . ASP B 1 58 ? -11.758 12.297 10.984 1 95.88 58 ASP B N 1
ATOM 2553 C CA . ASP B 1 58 ? -12.125 11.258 11.938 1 95.88 58 ASP B CA 1
ATOM 2554 C C . ASP B 1 58 ? -10.898 10.734 12.68 1 95.88 58 ASP B C 1
ATOM 2556 O O . ASP B 1 58 ? -10.93 10.57 13.906 1 95.88 58 ASP B O 1
ATOM 2560 N N . PHE B 1 59 ? -9.938 10.484 11.906 1 95.62 59 PHE B N 1
ATOM 2561 C CA . PHE B 1 59 ? -8.711 9.945 12.469 1 95.62 59 PHE B CA 1
ATOM 2562 C C . PHE B 1 59 ? -8.078 10.938 13.445 1 95.62 59 PHE B C 1
ATOM 2564 O O . PHE B 1 59 ? -7.656 10.555 14.539 1 95.62 59 PHE B O 1
ATOM 2571 N N . ILE B 1 60 ? -8.016 12.188 13.164 1 96.62 60 ILE B N 1
ATOM 2572 C CA . ILE B 1 60 ? -7.418 13.219 14.008 1 96.62 60 ILE B CA 1
ATOM 2573 C C . ILE B 1 60 ? -8.211 13.344 15.305 1 96.62 60 ILE B C 1
ATOM 2575 O O . ILE B 1 60 ? -7.629 13.453 16.391 1 96.62 60 ILE B O 1
ATOM 2579 N N . LEU B 1 61 ? -9.469 13.32 15.195 1 94.88 61 LEU B N 1
ATOM 2580 C CA . LEU B 1 61 ? -10.305 13.398 16.391 1 94.88 61 LEU B CA 1
ATOM 2581 C C . LEU B 1 61 ? -10.047 12.211 17.312 1 94.88 61 LEU B C 1
ATOM 2583 O O . LEU B 1 61 ? -9.992 12.359 18.531 1 94.88 61 LEU B O 1
ATOM 2587 N N . SER B 1 62 ? -9.898 11.078 16.688 1 92.25 62 SER B N 1
ATOM 2588 C CA . SER B 1 62 ? -9.578 9.898 17.5 1 92.25 62 SER B CA 1
ATOM 2589 C C . SER B 1 62 ? -8.234 10.047 18.188 1 92.25 62 SER B C 1
ATOM 2591 O O . SER B 1 62 ? -8.055 9.586 19.312 1 92.25 62 SER B O 1
ATOM 2593 N N . MET B 1 63 ? -7.324 10.672 17.547 1 90.75 63 MET B N 1
ATOM 2594 C CA . MET B 1 63 ? -6.008 10.938 18.109 1 90.75 63 MET B CA 1
ATOM 2595 C C . MET B 1 63 ? -6.109 11.844 19.328 1 90.75 63 MET B C 1
ATOM 2597 O O . MET B 1 63 ? -5.344 11.703 20.281 1 90.75 63 MET B O 1
ATOM 2601 N N . MET B 1 64 ? -6.98 12.734 19.266 1 89 64 MET B N 1
ATOM 2602 C CA . MET B 1 64 ? -7.141 13.672 20.375 1 89 64 MET B CA 1
ATOM 2603 C C . MET B 1 64 ? -7.598 12.953 21.641 1 89 64 MET B C 1
ATOM 2605 O O . MET B 1 64 ? -7.277 13.383 22.75 1 89 64 MET B O 1
ATOM 2609 N N . ASP B 1 65 ? -8.219 11.859 21.422 1 84.5 65 ASP B N 1
ATOM 2610 C CA . ASP B 1 65 ? -8.609 11.023 22.562 1 84.5 65 ASP B CA 1
ATOM 2611 C C . ASP B 1 65 ? -7.414 10.273 23.141 1 84.5 65 ASP B C 1
ATOM 2613 O O . ASP B 1 65 ? -7.266 10.164 24.359 1 84.5 65 ASP B O 1
ATOM 2617 N N . ASP B 1 66 ? -6.566 9.836 22.234 1 82.25 66 ASP B N 1
ATOM 2618 C CA . ASP B 1 66 ? -5.402 9.047 22.625 1 82.25 66 ASP B CA 1
ATOM 2619 C C . ASP B 1 66 ? -4.27 9.945 23.109 1 82.25 66 ASP B C 1
ATOM 2621 O O . ASP B 1 66 ? -3.475 9.539 23.969 1 82.25 66 ASP B O 1
ATOM 2625 N N . PHE B 1 67 ? -4.188 11.117 22.5 1 86.19 67 PHE B N 1
ATOM 2626 C CA . PHE B 1 67 ? -3.172 12.117 22.812 1 86.19 67 PHE B CA 1
ATOM 2627 C C . PHE B 1 67 ? -3.816 13.453 23.156 1 86.19 67 PHE B C 1
ATOM 2629 O O . PHE B 1 67 ? -3.914 14.344 22.312 1 86.19 67 PHE B O 1
ATOM 2636 N N . PRO B 1 68 ? -4.113 13.711 24.375 1 84.5 68 PRO B N 1
ATOM 2637 C CA . PRO B 1 68 ? -4.926 14.859 24.766 1 84.5 68 PRO B CA 1
ATOM 2638 C C . PRO B 1 68 ? -4.25 16.188 24.453 1 84.5 68 PRO B C 1
ATOM 2640 O O . PRO B 1 68 ? -4.922 17.234 24.375 1 84.5 68 PRO B O 1
ATOM 2643 N N . ASN B 1 69 ? -3.031 16.203 24.25 1 88.88 69 ASN B N 1
ATOM 2644 C CA . ASN B 1 69 ? -2.373 17.484 23.984 1 88.88 69 ASN B CA 1
ATOM 2645 C C . ASN B 1 69 ? -2.232 17.734 22.484 1 88.88 69 ASN B C 1
ATOM 2647 O O . ASN B 1 69 ? -1.557 18.672 22.062 1 88.88 69 ASN B O 1
ATOM 2651 N N . THR B 1 70 ? -2.932 16.922 21.672 1 92.38 70 THR B N 1
ATOM 2652 C CA . THR B 1 70 ? -2.959 17.125 20.219 1 92.38 70 THR B CA 1
ATOM 2653 C C . THR B 1 70 ? -3.689 18.422 19.875 1 92.38 70 THR B C 1
ATOM 2655 O O . THR B 1 70 ? -4.73 18.719 20.453 1 92.38 70 THR B O 1
ATOM 2658 N N . GLU B 1 71 ? -3.127 19.234 18.984 1 96.5 71 GLU B N 1
ATOM 2659 C CA . GLU B 1 71 ? -3.732 20.484 18.578 1 96.5 71 GLU B CA 1
ATOM 2660 C C . GLU B 1 71 ? -3.9 20.547 17.062 1 96.5 71 GLU B C 1
ATOM 2662 O O . GLU B 1 71 ? -3.088 20 16.312 1 96.5 71 GLU B O 1
ATOM 2667 N N . LEU B 1 72 ? -5 21.234 16.656 1 98.06 72 LEU B N 1
ATOM 2668 C CA . LEU B 1 72 ? -5.289 21.484 15.25 1 98.06 72 LEU B CA 1
ATOM 2669 C C . LEU B 1 72 ? -5.25 22.984 14.945 1 98.06 72 LEU B C 1
ATOM 2671 O O . LEU B 1 72 ? -5.863 23.781 15.656 1 98.06 72 LEU B O 1
ATOM 2675 N N . ILE B 1 73 ? -4.402 23.328 13.977 1 98.56 73 ILE B N 1
ATOM 2676 C CA . ILE B 1 73 ? -4.391 24.688 13.445 1 98.56 73 ILE B CA 1
ATOM 2677 C C . ILE B 1 73 ? -5.289 24.781 12.211 1 98.56 73 ILE B C 1
ATOM 2679 O O . ILE B 1 73 ? -5.301 23.859 11.383 1 98.56 73 ILE B O 1
ATOM 2683 N N . LEU B 1 74 ? -6.039 25.891 12.047 1 98.44 74 LEU B N 1
ATOM 2684 C CA . LEU B 1 74 ? -6.992 26.047 10.953 1 98.44 74 LEU B CA 1
ATOM 2685 C C . LEU B 1 74 ? -6.277 26.406 9.656 1 98.44 74 LEU B C 1
ATOM 2687 O O . LEU B 1 74 ? -5.438 27.312 9.641 1 98.44 74 LEU B O 1
ATOM 2691 N N . GLY B 1 75 ? -6.574 25.641 8.602 1 98.38 75 GLY B N 1
ATOM 2692 C CA . GLY B 1 75 ? -6.102 26 7.273 1 98.38 75 GLY B CA 1
ATOM 2693 C C . GLY B 1 75 ? -7.172 26.656 6.418 1 98.38 75 GLY B C 1
ATOM 2694 O O . GLY B 1 75 ? -8.344 26.688 6.797 1 98.38 75 GLY B O 1
ATOM 2695 N N . ASN B 1 76 ? -6.77 27.266 5.297 1 97.94 76 ASN B N 1
ATOM 2696 C CA . ASN B 1 76 ? -7.746 27.953 4.457 1 97.94 76 ASN B CA 1
ATOM 2697 C C . ASN B 1 76 ? -8.727 26.969 3.822 1 97.94 76 ASN B C 1
ATOM 2699 O O . ASN B 1 76 ? -9.898 27.297 3.619 1 97.94 76 ASN B O 1
ATOM 2703 N N . HIS B 1 77 ? -8.359 25.797 3.469 1 98.19 77 HIS B N 1
ATOM 2704 C CA . HIS B 1 77 ? -9.258 24.797 2.906 1 98.19 77 HIS B CA 1
ATOM 2705 C C . HIS B 1 77 ? -10.219 24.266 3.963 1 98.19 77 HIS B C 1
ATOM 2707 O O . HIS B 1 77 ? -11.32 23.812 3.635 1 98.19 77 HIS B O 1
ATOM 2713 N N . ASP B 1 78 ? -9.82 24.391 5.148 1 97.94 78 ASP B N 1
ATOM 2714 C CA . ASP B 1 78 ? -10.703 24.016 6.254 1 97.94 78 ASP B CA 1
ATOM 2715 C C . ASP B 1 78 ? -11.766 25.094 6.5 1 97.94 78 ASP B C 1
ATOM 2717 O O . ASP B 1 78 ? -12.883 24.766 6.91 1 97.94 78 ASP B O 1
ATOM 2721 N N . GLU B 1 79 ? -11.43 26.25 6.219 1 96.75 79 GLU B N 1
ATOM 2722 C CA . GLU B 1 79 ? -12.297 27.391 6.473 1 96.75 79 GLU B CA 1
ATOM 2723 C C . GLU B 1 79 ? -13.445 27.438 5.465 1 96.75 79 GLU B C 1
ATOM 2725 O O . GLU B 1 79 ? -14.5 28.016 5.746 1 96.75 79 GLU B O 1
ATOM 2730 N N . PHE B 1 80 ? -13.297 26.875 4.285 1 96 80 PHE B N 1
ATOM 2731 C CA . PHE B 1 80 ? -14.289 27 3.225 1 96 80 PHE B CA 1
ATOM 2732 C C . PHE B 1 80 ? -15.648 26.5 3.701 1 96 80 PHE B C 1
ATOM 2734 O O . PHE B 1 80 ? -16.656 27.188 3.529 1 96 80 PHE B O 1
ATOM 2741 N N . ILE B 1 81 ? -15.688 25.406 4.297 1 95.44 81 ILE B N 1
ATOM 2742 C CA . ILE B 1 81 ? -16.953 24.812 4.715 1 95.44 81 ILE B CA 1
ATOM 2743 C C . ILE B 1 81 ? -17.625 25.719 5.758 1 95.44 81 ILE B C 1
ATOM 2745 O O . ILE B 1 81 ? -18.844 25.906 5.742 1 95.44 81 ILE B O 1
ATOM 2749 N N . LEU B 1 82 ? -16.844 26.281 6.684 1 96.12 82 LEU B N 1
ATOM 2750 C CA . LEU B 1 82 ? -17.375 27.188 7.703 1 96.12 82 LEU B CA 1
ATOM 2751 C C . LEU B 1 82 ? -17.953 28.438 7.07 1 96.12 82 LEU B C 1
ATOM 2753 O O . LEU B 1 82 ? -19.062 28.875 7.418 1 96.12 82 LEU B O 1
ATOM 2757 N N . ARG B 1 83 ? -17.25 28.953 6.117 1 95.69 83 ARG B N 1
ATOM 2758 C CA . ARG B 1 83 ? -17.703 30.156 5.445 1 95.69 83 ARG B CA 1
ATOM 2759 C C . ARG B 1 83 ? -19 29.922 4.668 1 95.69 83 ARG B C 1
ATOM 2761 O O . ARG B 1 83 ? -19.859 30.797 4.613 1 95.69 83 ARG B O 1
ATOM 2768 N N . ILE B 1 84 ? -19.047 28.812 4.055 1 95.56 84 ILE B N 1
ATOM 2769 C CA . ILE B 1 84 ? -20.25 28.453 3.289 1 95.56 84 ILE B CA 1
ATOM 2770 C C . ILE B 1 84 ? -21.438 28.312 4.23 1 95.56 84 ILE B C 1
ATOM 2772 O O . ILE B 1 84 ? -22.484 28.922 4.004 1 95.56 84 ILE B O 1
ATOM 2776 N N . LEU B 1 85 ? -21.312 27.641 5.289 1 94.88 85 LEU B N 1
ATOM 2777 C CA . LEU B 1 85 ? -22.406 27.344 6.203 1 94.88 85 LEU B CA 1
ATOM 2778 C C . LEU B 1 85 ? -22.828 28.578 6.969 1 94.88 85 LEU B C 1
ATOM 2780 O O . LEU B 1 85 ? -24 28.719 7.336 1 94.88 85 LEU B O 1
ATOM 2784 N N . ASP B 1 86 ? -21.906 29.469 7.203 1 94.94 86 ASP B N 1
ATOM 2785 C CA . ASP B 1 86 ? -22.188 30.656 8.016 1 94.94 86 ASP B CA 1
ATOM 2786 C C . ASP B 1 86 ? -22.703 31.797 7.148 1 94.94 86 ASP B C 1
ATOM 2788 O O . ASP B 1 86 ? -23.109 32.844 7.668 1 94.94 86 ASP B O 1
ATOM 2792 N N . GLU B 1 87 ? -22.641 31.625 5.848 1 95.25 87 GLU B N 1
ATOM 2793 C CA . GLU B 1 87 ? -23.141 32.656 4.941 1 95.25 87 GLU B CA 1
ATOM 2794 C C . GLU B 1 87 ? -24.656 32.75 4.992 1 95.25 87 GLU B C 1
ATOM 2796 O O . GLU B 1 87 ? -25.359 31.812 4.637 1 95.25 87 GLU B O 1
ATOM 2801 N N . PRO B 1 88 ? -25.188 33.969 5.32 1 93.62 88 PRO B N 1
ATOM 2802 C CA . PRO B 1 88 ? -26.641 34.094 5.492 1 93.62 88 PRO B CA 1
ATOM 2803 C C . PRO B 1 88 ? -27.375 34.219 4.164 1 93.62 88 PRO B C 1
ATOM 2805 O O . PRO B 1 88 ? -28.547 33.844 4.062 1 93.62 88 PRO B O 1
ATOM 2808 N N . ASP B 1 89 ? -26.766 34.781 3.094 1 94.81 89 ASP B N 1
ATOM 2809 C CA . ASP B 1 89 ? -27.391 34.938 1.786 1 94.81 89 ASP B CA 1
ATOM 2810 C C . ASP B 1 89 ? -27.328 33.656 0.962 1 94.81 89 ASP B C 1
ATOM 2812 O O . ASP B 1 89 ? -26.234 33.188 0.626 1 94.81 89 ASP B O 1
ATOM 2816 N N . GLU B 1 90 ? -28.469 33.188 0.592 1 90.5 90 GLU B N 1
ATOM 2817 C CA . GLU B 1 90 ? -28.562 31.906 -0.08 1 90.5 90 GLU B CA 1
ATOM 2818 C C . GLU B 1 90 ? -27.844 31.938 -1.427 1 90.5 90 GLU B C 1
ATOM 2820 O O . GLU B 1 90 ? -27.219 30.938 -1.821 1 90.5 90 GLU B O 1
ATOM 2825 N N . ILE B 1 91 ? -28 32.969 -2.1 1 92.25 91 ILE B N 1
ATOM 2826 C CA . ILE B 1 91 ? -27.375 33.094 -3.414 1 92.25 91 ILE B CA 1
ATOM 2827 C C . ILE B 1 91 ? -25.844 33.094 -3.266 1 92.25 91 ILE B C 1
ATOM 2829 O O . ILE B 1 91 ? -25.156 32.375 -3.986 1 92.25 91 ILE B O 1
ATOM 2833 N N . LYS B 1 92 ? -25.391 33.844 -2.293 1 93.94 92 LYS B N 1
ATOM 2834 C CA . LYS B 1 92 ? -23.953 33.875 -2.031 1 93.94 92 LYS B CA 1
ATOM 2835 C C . LYS B 1 92 ? -23.438 32.531 -1.526 1 93.94 92 LYS B C 1
ATOM 2837 O O . LYS B 1 92 ? -22.328 32.125 -1.86 1 93.94 92 LYS B O 1
ATOM 2842 N N . GLN B 1 93 ? -24.219 31.922 -0.743 1 94.38 93 GLN B N 1
ATOM 2843 C CA . GLN B 1 93 ? -23.875 30.609 -0.209 1 94.38 93 GLN B CA 1
ATOM 2844 C C . GLN B 1 93 ? -23.656 29.594 -1.332 1 94.38 93 GLN B C 1
ATOM 2846 O O . GLN B 1 93 ? -22.672 28.859 -1.331 1 94.38 93 GLN B O 1
ATOM 2851 N N . MET B 1 94 ? -24.531 29.625 -2.326 1 93.19 94 MET B N 1
ATOM 2852 C CA . MET B 1 94 ? -24.453 28.719 -3.461 1 93.19 94 MET B CA 1
ATOM 2853 C C . MET B 1 94 ? -23.234 29.031 -4.328 1 93.19 94 MET B C 1
ATOM 2855 O O . MET B 1 94 ? -22.562 28.125 -4.832 1 93.19 94 MET B O 1
ATOM 2859 N N . LEU B 1 95 ? -23.016 30.281 -4.473 1 92.44 95 LEU B N 1
ATOM 2860 C CA . LEU B 1 95 ? -21.859 30.703 -5.262 1 92.44 95 LEU B CA 1
ATOM 2861 C C . LEU B 1 95 ? -20.562 30.234 -4.613 1 92.44 95 LEU B C 1
ATOM 2863 O O . LEU B 1 95 ? -19.672 29.75 -5.301 1 92.44 95 LEU B O 1
ATOM 2867 N N . ARG B 1 96 ? -20.5 30.375 -3.297 1 94.25 96 ARG B N 1
ATOM 2868 C CA . ARG B 1 96 ? -19.328 29.922 -2.553 1 94.25 96 ARG B CA 1
ATOM 2869 C C . ARG B 1 96 ? -19.156 28.406 -2.65 1 94.25 96 ARG B C 1
ATOM 2871 O O . ARG B 1 96 ? -18.047 27.906 -2.814 1 94.25 96 ARG B O 1
ATOM 2878 N N . LEU B 1 97 ? -20.219 27.766 -2.559 1 94.5 97 LEU B N 1
ATOM 2879 C CA . LEU B 1 97 ? -20.203 26.312 -2.656 1 94.5 97 LEU B CA 1
ATOM 2880 C C . LEU B 1 97 ? -19.688 25.859 -4.016 1 94.5 97 LEU B C 1
ATOM 2882 O O . LEU B 1 97 ? -18.812 24.984 -4.094 1 94.5 97 LEU B O 1
ATOM 2886 N N . ASN B 1 98 ? -20.188 26.422 -5.047 1 92.06 98 ASN B N 1
ATOM 2887 C CA . ASN B 1 98 ? -19.766 26.062 -6.398 1 92.06 98 ASN B CA 1
ATOM 2888 C C . ASN B 1 98 ? -18.281 26.359 -6.629 1 92.06 98 ASN B C 1
ATOM 2890 O O . ASN B 1 98 ? -17.578 25.547 -7.215 1 92.06 98 ASN B O 1
ATOM 2894 N N . SER B 1 99 ? -17.922 27.469 -6.191 1 92.75 99 SER B N 1
ATOM 2895 C CA . SER B 1 99 ? -16.516 27.844 -6.332 1 92.75 99 SER B CA 1
ATOM 2896 C C . SER B 1 99 ? -15.609 26.875 -5.586 1 92.75 99 SER B C 1
ATOM 2898 O O . SER B 1 99 ? -14.57 26.453 -6.105 1 92.75 99 SER B O 1
ATOM 2900 N N . TRP B 1 100 ? -16.016 26.531 -4.395 1 94.88 100 TRP B N 1
ATOM 2901 C CA . TRP B 1 100 ? -15.258 25.594 -3.566 1 94.88 100 TRP B CA 1
ATOM 2902 C C . TRP B 1 100 ? -15.156 24.234 -4.238 1 94.88 100 TRP B C 1
ATOM 2904 O O . TRP B 1 100 ? -14.062 23.672 -4.352 1 94.88 100 TRP B O 1
ATOM 2914 N N . MET B 1 101 ? -16.203 23.75 -4.77 1 92.94 101 MET B N 1
ATOM 2915 C CA . MET B 1 101 ? -16.25 22.422 -5.379 1 92.94 101 MET B CA 1
ATOM 2916 C C . MET B 1 101 ? -15.367 22.359 -6.621 1 92.94 101 MET B C 1
ATOM 2918 O O . MET B 1 101 ? -14.609 21.406 -6.797 1 92.94 101 MET B O 1
ATOM 2922 N N . VAL B 1 102 ? -15.375 23.375 -7.34 1 88.62 102 VAL B N 1
ATOM 2923 C CA . VAL B 1 102 ? -14.781 23.297 -8.672 1 88.62 102 VAL B CA 1
ATOM 2924 C C . VAL B 1 102 ? -13.344 23.812 -8.625 1 88.62 102 VAL B C 1
ATOM 2926 O O . VAL B 1 102 ? -12.461 23.25 -9.281 1 88.62 102 VAL B O 1
ATOM 2929 N N . SER B 1 103 ? -13.078 24.812 -7.766 1 89.38 103 SER B N 1
ATOM 2930 C CA . SER B 1 103 ? -11.797 25.5 -7.887 1 89.38 103 SER B CA 1
ATOM 2931 C C . SER B 1 103 ? -10.859 25.141 -6.734 1 89.38 103 SER B C 1
ATOM 2933 O O . SER B 1 103 ? -9.641 25.312 -6.84 1 89.38 103 SER B O 1
ATOM 2935 N N . ALA B 1 104 ? -11.359 24.656 -5.691 1 91.75 104 ALA B N 1
ATOM 2936 C CA . ALA B 1 104 ? -10.516 24.453 -4.52 1 91.75 104 ALA B CA 1
ATOM 2937 C C . ALA B 1 104 ? -10.398 22.969 -4.184 1 91.75 104 ALA B C 1
ATOM 2939 O O . ALA B 1 104 ? -9.867 22.609 -3.133 1 91.75 104 ALA B O 1
ATOM 2940 N N . GLY B 1 105 ? -10.969 22.156 -5.035 1 92.62 105 GLY B N 1
ATOM 2941 C CA . GLY B 1 105 ? -10.867 20.719 -4.801 1 92.62 105 GLY B CA 1
ATOM 2942 C C . GLY B 1 105 ? -11.906 20.219 -3.818 1 92.62 105 GLY B C 1
ATOM 2943 O O . GLY B 1 105 ? -11.766 19.109 -3.281 1 92.62 105 GLY B O 1
ATOM 2944 N N . GLY B 1 106 ? -12.953 20.969 -3.562 1 95.69 106 GLY B N 1
ATOM 2945 C CA . GLY B 1 106 ? -13.977 20.641 -2.58 1 95.69 106 GLY B CA 1
ATOM 2946 C C . GLY B 1 106 ? -14.852 19.469 -2.996 1 95.69 106 GLY B C 1
ATOM 2947 O O . GLY B 1 106 ? -15.516 18.859 -2.158 1 95.69 106 GLY B O 1
ATOM 2948 N N . LEU B 1 107 ? -14.875 19.156 -4.293 1 93.19 107 LEU B N 1
ATOM 2949 C CA . LEU B 1 107 ? -15.656 18.031 -4.77 1 93.19 107 LEU B CA 1
ATOM 2950 C C . LEU B 1 107 ? -15.203 16.734 -4.109 1 93.19 107 LEU B C 1
ATOM 2952 O O . LEU B 1 107 ? -16.016 15.867 -3.775 1 93.19 107 LEU B O 1
ATOM 2956 N N . ALA B 1 108 ? -13.914 16.625 -3.959 1 94.06 108 ALA B N 1
ATOM 2957 C CA . ALA B 1 108 ? -13.367 15.453 -3.293 1 94.06 108 ALA B CA 1
ATOM 2958 C C . ALA B 1 108 ? -13.891 15.336 -1.865 1 94.06 108 ALA B C 1
ATOM 2960 O O . ALA B 1 108 ? -14.195 14.234 -1.397 1 94.06 108 ALA B O 1
ATOM 2961 N N . THR B 1 109 ? -14.016 16.422 -1.186 1 95.88 109 THR B N 1
ATOM 2962 C CA . THR B 1 109 ? -14.539 16.438 0.176 1 95.88 109 THR B CA 1
ATOM 2963 C C . THR B 1 109 ? -16.016 16.047 0.193 1 95.88 109 THR B C 1
ATOM 2965 O O . THR B 1 109 ? -16.438 15.227 1.002 1 95.88 109 THR B O 1
ATOM 2968 N N . ILE B 1 110 ? -16.766 16.562 -0.693 1 94.12 110 ILE B N 1
ATOM 2969 C CA . ILE B 1 110 ? -18.188 16.25 -0.81 1 94.12 110 ILE B CA 1
ATOM 2970 C C . ILE B 1 110 ? -18.375 14.75 -1.01 1 94.12 110 ILE B C 1
ATOM 2972 O O . ILE B 1 110 ? -19.219 14.133 -0.349 1 94.12 110 ILE B O 1
ATOM 2976 N N . ARG B 1 111 ? -17.609 14.188 -1.853 1 91.69 111 ARG B N 1
ATOM 2977 C CA . ARG B 1 111 ? -17.688 12.758 -2.117 1 91.69 111 ARG B CA 1
ATOM 2978 C C . ARG B 1 111 ? -17.312 11.953 -0.878 1 91.69 111 ARG B C 1
ATOM 2980 O O . ARG B 1 111 ? -17.922 10.922 -0.592 1 91.69 111 ARG B O 1
ATOM 2987 N N . SER B 1 112 ? -16.344 12.391 -0.177 1 93.62 112 SER B N 1
ATOM 2988 C CA . SER B 1 112 ? -15.891 11.672 1.008 1 93.62 112 SER B CA 1
ATOM 2989 C C . SER B 1 112 ? -16.969 11.617 2.076 1 93.62 112 SER B C 1
ATOM 2991 O O . SER B 1 112 ? -17.031 10.672 2.869 1 93.62 112 SER B O 1
ATOM 2993 N N . TYR B 1 113 ? -17.891 12.547 2.09 1 95.19 113 TYR B N 1
ATOM 2994 C CA . TYR B 1 113 ? -18.984 12.594 3.043 1 95.19 113 TYR B CA 1
ATOM 2995 C C . TYR B 1 113 ? -20.25 11.977 2.449 1 95.19 113 TYR B C 1
ATOM 2997 O O . TYR B 1 113 ? -21.312 12.016 3.066 1 95.19 113 TYR B O 1
ATOM 3005 N N . LYS B 1 114 ? -20.156 11.484 1.194 1 91.5 114 LYS B N 1
ATOM 3006 C CA . LYS B 1 114 ? -21.25 10.812 0.484 1 91.5 114 LYS B CA 1
ATOM 3007 C C . LYS B 1 114 ? -22.438 11.734 0.308 1 91.5 114 LYS B C 1
ATOM 3009 O O . LYS B 1 114 ? -23.594 11.32 0.495 1 91.5 114 LYS B O 1
ATOM 3014 N N . ILE B 1 115 ? -22.188 12.969 0.068 1 91.06 115 ILE B N 1
ATOM 3015 C CA . ILE B 1 115 ? -23.234 13.953 -0.168 1 91.06 115 ILE B CA 1
ATOM 3016 C C . ILE B 1 115 ? -23.688 13.883 -1.623 1 91.06 115 ILE B C 1
ATOM 3018 O O . ILE B 1 115 ? -22.875 14 -2.543 1 91.06 115 ILE B O 1
ATOM 3022 N N . PRO B 1 116 ? -24.953 13.734 -1.841 1 89.25 116 PRO B N 1
ATOM 3023 C CA . PRO B 1 116 ? -25.453 13.672 -3.219 1 89.25 116 PRO B CA 1
ATOM 3024 C C . PRO B 1 116 ? -25.266 14.992 -3.969 1 89.25 116 PRO B C 1
ATOM 3026 O O . PRO B 1 116 ? -25.438 16.062 -3.385 1 89.25 116 PRO B O 1
ATOM 3029 N N . LEU B 1 117 ? -24.922 14.828 -5.211 1 88.19 117 LEU B N 1
ATOM 3030 C CA . LEU B 1 117 ? -24.734 16 -6.059 1 88.19 117 LEU B CA 1
ATOM 3031 C C . LEU B 1 117 ? -26.031 16.344 -6.797 1 88.19 117 LEU B C 1
ATOM 3033 O O . LEU B 1 117 ? -26.156 16.109 -8 1 88.19 117 LEU B O 1
ATOM 3037 N N . ASP B 1 118 ? -26.953 16.906 -6.105 1 89 118 ASP B N 1
ATOM 3038 C CA . ASP B 1 118 ? -28.234 17.266 -6.68 1 89 118 ASP B CA 1
ATOM 3039 C C . ASP B 1 118 ? -28.641 18.688 -6.266 1 89 118 ASP B C 1
ATOM 3041 O O . ASP B 1 118 ? -27.812 19.453 -5.789 1 89 118 ASP B O 1
ATOM 3045 N N . GLU B 1 119 ? -29.953 19.078 -6.539 1 85.31 119 GLU B N 1
ATOM 3046 C CA . GLU B 1 119 ? -30.422 20.438 -6.336 1 85.31 119 GLU B CA 1
ATOM 3047 C C . GLU B 1 119 ? -30.469 20.797 -4.855 1 85.31 119 GLU B C 1
ATOM 3049 O O . GLU B 1 119 ? -30.453 21.984 -4.492 1 85.31 119 GLU B O 1
ATOM 3054 N N . ASN B 1 120 ? -30.391 19.875 -3.99 1 89.56 120 ASN B N 1
ATOM 3055 C CA . ASN B 1 120 ? -30.469 20.094 -2.551 1 89.56 120 ASN B CA 1
ATOM 3056 C C . ASN B 1 120 ? -29.094 19.953 -1.889 1 89.56 120 ASN B C 1
ATOM 3058 O O . ASN B 1 120 ? -29.016 19.625 -0.704 1 89.56 120 ASN B O 1
ATOM 3062 N N . ILE B 1 121 ? -28.078 20.234 -2.588 1 91.12 121 ILE B N 1
ATOM 3063 C CA . ILE B 1 121 ? -26.734 19.922 -2.141 1 91.12 121 ILE B CA 1
ATOM 3064 C C . ILE B 1 121 ? -26.406 20.734 -0.887 1 91.12 121 ILE B C 1
ATOM 3066 O O . ILE B 1 121 ? -25.719 20.25 0.013 1 91.12 121 ILE B O 1
ATOM 3070 N N . LEU B 1 122 ? -26.891 21.922 -0.75 1 91 122 LEU B N 1
ATOM 3071 C CA . LEU B 1 122 ? -26.625 22.75 0.421 1 91 122 LEU B CA 1
ATOM 3072 C C . LEU B 1 122 ? -27.234 22.141 1.672 1 91 122 LEU B C 1
ATOM 3074 O O . LEU B 1 122 ? -26.594 22.062 2.717 1 91 122 LEU B O 1
ATOM 3078 N N . THR B 1 123 ? -28.469 21.75 1.517 1 91.56 123 THR B N 1
ATOM 3079 C CA . THR B 1 123 ? -29.156 21.094 2.625 1 91.56 123 THR B CA 1
ATOM 3080 C C . THR B 1 123 ? -28.469 19.781 2.98 1 91.56 123 THR B C 1
ATOM 3082 O O . THR B 1 123 ? -28.281 19.484 4.16 1 91.56 123 THR B O 1
ATOM 3085 N N . SER B 1 124 ? -28.078 19.094 1.951 1 92.5 124 SER B N 1
ATOM 3086 C CA . SER B 1 124 ? -27.406 17.828 2.166 1 92.5 124 SER B CA 1
ATOM 3087 C C . SER B 1 124 ? -26.062 18.016 2.865 1 92.5 124 SER B C 1
ATOM 3089 O O . SER B 1 124 ? -25.688 17.219 3.717 1 92.5 124 SER B O 1
ATOM 3091 N N . LEU B 1 125 ? -25.406 19.031 2.535 1 92.25 125 LEU B N 1
ATOM 3092 C CA . LEU B 1 125 ? -24.125 19.344 3.168 1 92.25 125 LEU B CA 1
ATOM 3093 C C . LEU B 1 125 ? -24.312 19.625 4.656 1 92.25 125 LEU B C 1
ATOM 3095 O O . LEU B 1 125 ? -23.609 19.047 5.492 1 92.25 125 LEU B O 1
ATOM 3099 N N . ARG B 1 126 ? -25.234 20.422 4.992 1 90.81 126 ARG B N 1
ATOM 3100 C CA . ARG B 1 126 ? -25.531 20.781 6.375 1 90.81 126 ARG B CA 1
ATOM 3101 C C . ARG B 1 126 ? -25.906 19.562 7.199 1 90.81 126 ARG B C 1
ATOM 3103 O O . ARG B 1 126 ? -25.5 19.438 8.359 1 90.81 126 ARG B O 1
ATOM 3110 N N . ASP B 1 127 ? -26.562 18.672 6.508 1 91.75 127 ASP B N 1
ATOM 3111 C CA . ASP B 1 127 ? -27.125 17.531 7.223 1 91.75 127 ASP B CA 1
ATOM 3112 C C . ASP B 1 127 ? -26.094 16.422 7.375 1 91.75 127 ASP B C 1
ATOM 3114 O O . ASP B 1 127 ? -26.172 15.609 8.297 1 91.75 127 ASP B O 1
ATOM 3118 N N . ASN B 1 128 ? -25.125 16.375 6.492 1 91.12 128 ASN B N 1
ATOM 3119 C CA . ASN B 1 128 ? -24.266 15.203 6.445 1 91.12 128 ASN B CA 1
ATOM 3120 C C . ASN B 1 128 ? -22.891 15.484 7.047 1 91.12 128 ASN B C 1
ATOM 3122 O O . ASN B 1 128 ? -22.156 14.562 7.379 1 91.12 128 ASN B O 1
ATOM 3126 N N . ILE B 1 129 ? -22.562 16.719 7.219 1 91.88 129 ILE B N 1
ATOM 3127 C CA . ILE B 1 129 ? -21.297 17 7.871 1 91.88 129 ILE B CA 1
ATOM 3128 C C . ILE B 1 129 ? -21.406 16.719 9.367 1 91.88 129 ILE B C 1
ATOM 3130 O O . ILE B 1 129 ? -22.391 17.094 10.008 1 91.88 129 ILE B O 1
ATOM 3134 N N . ASP B 1 130 ? -20.438 16.031 9.906 1 93.19 130 ASP B N 1
ATOM 3135 C CA . ASP B 1 130 ? -20.453 15.656 11.312 1 93.19 130 ASP B CA 1
ATOM 3136 C C . ASP B 1 130 ? -20.344 16.891 12.211 1 93.19 130 ASP B C 1
ATOM 3138 O O . ASP B 1 130 ? -19.469 17.734 12.016 1 93.19 130 ASP B O 1
ATOM 3142 N N . LYS B 1 131 ? -21.203 16.984 13.281 1 94.94 131 LYS B N 1
ATOM 3143 C CA . LYS B 1 131 ? -21.156 18.078 14.234 1 94.94 131 LYS B CA 1
ATOM 3144 C C . LYS B 1 131 ? -19.812 18.156 14.953 1 94.94 131 LYS B C 1
ATOM 3146 O O . LYS B 1 131 ? -19.312 19.234 15.25 1 94.94 131 LYS B O 1
ATOM 3151 N N . ALA B 1 132 ? -19.297 17 15.188 1 95.56 132 ALA B N 1
ATOM 3152 C CA . ALA B 1 132 ? -18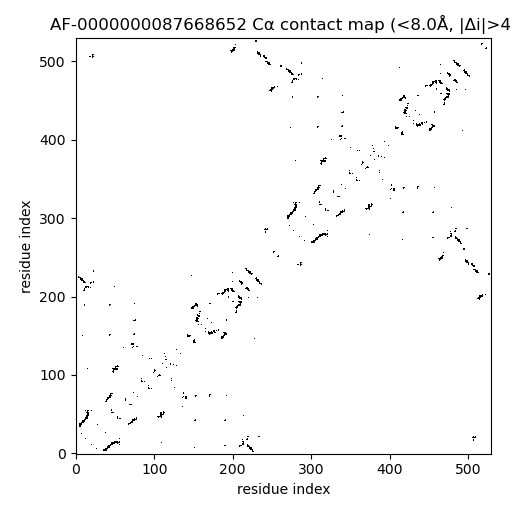 16.953 15.844 1 95.56 132 ALA B CA 1
ATOM 3153 C C . ALA B 1 132 ? -16.906 17.547 14.953 1 95.56 132 ALA B C 1
ATOM 3155 O O . ALA B 1 132 ? -15.969 18.172 15.453 1 95.56 132 ALA B O 1
ATOM 3156 N N . HIS B 1 133 ? -17.062 17.281 13.648 1 97.19 133 HIS B N 1
ATOM 3157 C CA . HIS B 1 133 ? -16.094 17.859 12.703 1 97.19 133 HIS B CA 1
ATOM 3158 C C . HIS B 1 133 ? -16.188 19.375 12.688 1 97.19 133 HIS B C 1
ATOM 3160 O O . HIS B 1 133 ? -15.156 20.062 12.75 1 97.19 133 HIS B O 1
ATOM 3166 N N . LEU B 1 134 ? -17.359 19.906 12.688 1 96.81 134 LEU B N 1
ATOM 3167 C CA . LEU B 1 134 ? -17.562 21.359 12.695 1 96.81 134 LEU B CA 1
ATOM 3168 C C . LEU B 1 134 ? -17.031 21.969 13.984 1 96.81 134 LEU B C 1
ATOM 3170 O O . LEU B 1 134 ? -16.391 23.031 13.961 1 96.81 134 LEU B O 1
ATOM 3174 N N . ALA B 1 135 ? -17.312 21.344 15.055 1 96.88 135 ALA B N 1
ATOM 3175 C CA . ALA B 1 135 ? -16.828 21.844 16.344 1 96.88 135 ALA B CA 1
ATOM 3176 C C . ALA B 1 135 ? -15.305 21.875 16.375 1 96.88 135 ALA B C 1
ATOM 3178 O O . ALA B 1 135 ? -14.719 22.844 16.891 1 96.88 135 ALA B O 1
ATOM 3179 N N . ALA B 1 136 ? -14.68 20.875 15.867 1 96.81 136 ALA B N 1
ATOM 3180 C CA . ALA B 1 136 ? -13.227 20.812 15.836 1 96.81 136 ALA B CA 1
ATOM 3181 C C . ALA B 1 136 ? -12.641 21.953 15 1 96.81 136 ALA B C 1
ATOM 3183 O O . ALA B 1 136 ? -11.648 22.578 15.383 1 96.81 136 ALA B O 1
ATOM 3184 N N . LEU B 1 137 ? -13.281 22.25 13.906 1 97.56 137 LEU B N 1
ATOM 3185 C CA . LEU B 1 137 ? -12.805 23.297 13.023 1 97.56 137 LEU B CA 1
ATOM 3186 C C . LEU B 1 137 ? -12.992 24.672 13.664 1 97.56 137 LEU B C 1
ATOM 3188 O O . LEU B 1 137 ? -12.109 25.531 13.57 1 97.56 137 LEU B O 1
ATOM 3192 N N . ARG B 1 138 ? -14.055 24.828 14.328 1 97.19 138 ARG B N 1
ATOM 3193 C CA . ARG B 1 138 ? -14.359 26.109 14.961 1 97.19 138 ARG B CA 1
ATOM 3194 C C . ARG B 1 138 ? -13.461 26.344 16.172 1 97.19 138 ARG B C 1
ATOM 3196 O O . ARG B 1 138 ? -13.172 27.5 16.516 1 97.19 138 ARG B O 1
ATOM 3203 N N . SER B 1 139 ? -12.992 25.297 16.734 1 96.69 139 SER B N 1
ATOM 3204 C CA . SER B 1 139 ? -12.148 25.406 17.922 1 96.69 139 SER B CA 1
ATOM 3205 C C . SER B 1 139 ? -10.672 25.359 17.562 1 96.69 139 SER B C 1
ATOM 3207 O O . SER B 1 139 ? -9.805 25.484 18.422 1 96.69 139 SER B O 1
ATOM 3209 N N . ALA B 1 140 ? -10.336 25.219 16.312 1 97.81 140 ALA B N 1
ATOM 3210 C CA . ALA B 1 140 ? -8.945 25.125 15.859 1 97.81 140 ALA B CA 1
ATOM 3211 C C . ALA B 1 140 ? -8.172 26.391 16.203 1 97.81 140 ALA B C 1
ATOM 3213 O O . ALA B 1 140 ? -8.727 27.484 16.203 1 97.81 140 ALA B O 1
ATOM 3214 N N . LYS B 1 141 ? -6.863 26.219 16.484 1 97.94 141 LYS B N 1
ATOM 3215 C CA . LYS B 1 141 ? -5.996 27.328 16.875 1 97.94 141 LYS B CA 1
ATOM 3216 C C . LYS B 1 141 ? -5.531 28.125 15.648 1 97.94 141 LYS B C 1
ATOM 3218 O O . LYS B 1 141 ? -5.527 27.609 14.531 1 97.94 141 LYS B O 1
ATOM 3223 N N . ARG B 1 142 ? -5.16 29.344 15.992 1 97.81 142 ARG B N 1
ATOM 3224 C CA . ARG B 1 142 ? -4.59 30.203 14.953 1 97.81 142 ARG B CA 1
ATOM 3225 C C . ARG B 1 142 ? -3.107 29.906 14.758 1 97.81 142 ARG B C 1
ATOM 3227 O O . ARG B 1 142 ? -2.592 30 13.641 1 97.81 142 ARG B O 1
ATOM 3234 N N . TYR B 1 143 ? -2.475 29.625 15.75 1 98.31 143 TYR B N 1
ATOM 3235 C CA . TYR B 1 143 ? -1.063 29.25 15.797 1 98.31 143 TYR B CA 1
ATOM 3236 C C . TYR B 1 143 ? -0.72 28.578 17.109 1 98.31 143 TYR B C 1
ATOM 3238 O O . TYR B 1 143 ? -1.522 28.578 18.047 1 98.31 143 TYR B O 1
ATOM 3246 N N . VAL B 1 144 ? 0.487 27.906 17.203 1 97.81 144 VAL B N 1
ATOM 3247 C CA . VAL B 1 144 ? 1 27.266 18.406 1 97.81 144 VAL B CA 1
ATOM 3248 C C . VAL B 1 144 ? 2.479 27.594 18.594 1 97.81 144 VAL B C 1
ATOM 3250 O O . VAL B 1 144 ? 3.252 27.547 17.625 1 97.81 144 VAL B O 1
ATOM 3253 N N . GLU B 1 145 ? 2.842 27.984 19.828 1 96.75 145 GLU B N 1
ATOM 3254 C CA . GLU B 1 145 ? 4.246 28.234 20.125 1 96.75 145 GLU B CA 1
ATOM 3255 C C . GLU B 1 145 ? 4.891 27.016 20.781 1 96.75 145 GLU B C 1
ATOM 3257 O O . GLU B 1 145 ? 4.309 26.422 21.688 1 96.75 145 GLU B O 1
ATOM 3262 N N . VAL B 1 146 ? 6.102 26.641 20.219 1 94.5 146 VAL B N 1
ATOM 3263 C CA . VAL B 1 146 ? 6.895 25.531 20.75 1 94.5 146 VAL B CA 1
ATOM 3264 C C . VAL B 1 146 ? 8.352 25.953 20.875 1 94.5 146 VAL B C 1
ATOM 3266 O O . VAL B 1 146 ? 9.117 25.859 19.906 1 94.5 146 VAL B O 1
ATOM 3269 N N . GLY B 1 147 ? 8.797 26.297 22.109 1 91.94 147 GLY B N 1
ATOM 3270 C CA . GLY B 1 147 ? 10.164 26.766 22.281 1 91.94 147 GLY B CA 1
ATOM 3271 C C . GLY B 1 147 ? 10.539 27.891 21.344 1 91.94 147 GLY B C 1
ATOM 3272 O O . GLY B 1 147 ? 9.867 28.938 21.328 1 91.94 147 GLY B O 1
ATOM 3273 N N . GLN B 1 148 ? 11.492 27.656 20.547 1 92 148 GLN B N 1
ATOM 3274 C CA . GLN B 1 148 ? 11.977 28.703 19.641 1 92 148 GLN B CA 1
ATOM 3275 C C . GLN B 1 148 ? 11.234 28.672 18.312 1 92 148 GLN B C 1
ATOM 3277 O O . GLN B 1 148 ? 11.625 29.344 17.359 1 92 148 GLN B O 1
ATOM 3282 N N . TYR B 1 149 ? 10.109 27.953 18.281 1 94.69 149 TYR B N 1
ATOM 3283 C CA . TYR B 1 149 ? 9.359 27.828 17.031 1 94.69 149 TYR B CA 1
ATOM 3284 C C . TYR B 1 149 ? 7.945 28.359 17.188 1 94.69 149 TYR B C 1
ATOM 3286 O O . TYR B 1 149 ? 7.367 28.312 18.281 1 94.69 149 TYR B O 1
ATOM 3294 N N . ILE B 1 150 ? 7.406 28.938 16.109 1 97.38 150 ILE B N 1
ATOM 3295 C CA . ILE B 1 150 ? 5.988 29.25 15.953 1 97.38 150 ILE B CA 1
ATOM 3296 C C . ILE B 1 150 ? 5.398 28.391 14.828 1 97.38 150 ILE B C 1
ATOM 3298 O O . ILE B 1 150 ? 5.863 28.453 13.688 1 97.38 150 ILE B O 1
ATOM 3302 N N . LEU B 1 151 ? 4.41 27.609 15.141 1 98.56 151 LEU B N 1
ATOM 3303 C CA . LEU B 1 151 ? 3.703 26.781 14.164 1 98.56 151 LEU B CA 1
ATOM 3304 C C . LEU B 1 151 ? 2.451 27.484 13.656 1 98.56 151 LEU B C 1
ATOM 3306 O O . LEU B 1 151 ? 1.622 27.938 14.453 1 98.56 151 LEU B O 1
ATOM 3310 N N . VAL B 1 152 ? 2.33 27.656 12.359 1 98.88 152 VAL B N 1
ATOM 3311 C CA . VAL B 1 152 ? 1.211 28.359 11.734 1 98.88 152 VAL B CA 1
ATOM 3312 C C . VAL B 1 152 ? 0.901 27.719 10.383 1 98.88 152 VAL B C 1
ATOM 3314 O O . VAL B 1 152 ? 1.729 27 9.82 1 98.88 152 VAL B O 1
ATOM 3317 N N . HIS B 1 153 ? -0.322 27.922 9.883 1 98.81 153 HIS B N 1
ATOM 3318 C CA . HIS B 1 153 ? -0.675 27.312 8.602 1 98.81 153 HIS B CA 1
ATOM 3319 C C . HIS B 1 153 ? 0.06 27.984 7.449 1 98.81 153 HIS B C 1
ATOM 3321 O O . HIS B 1 153 ? 0.856 27.344 6.758 1 98.81 153 HIS B O 1
ATOM 3327 N N . ALA B 1 154 ? -0.129 29.312 7.293 1 98.81 154 ALA B N 1
ATOM 3328 C CA . ALA B 1 154 ? 0.409 29.984 6.109 1 98.81 154 ALA B CA 1
ATOM 3329 C C . ALA B 1 154 ? 1.696 30.734 6.441 1 98.81 154 ALA B C 1
ATOM 3331 O O . ALA B 1 154 ? 2.713 30.562 5.766 1 98.81 154 ALA B O 1
ATOM 3332 N N . GLY B 1 155 ? 1.621 31.625 7.395 1 98.62 155 GLY B N 1
ATOM 3333 C CA . GLY B 1 155 ? 2.762 32.438 7.758 1 98.62 155 GLY B CA 1
ATOM 3334 C C . GLY B 1 155 ? 2.385 33.656 8.602 1 98.62 155 GLY B C 1
ATOM 3335 O O . GLY B 1 155 ? 1.296 33.688 9.18 1 98.62 155 GLY B O 1
ATOM 3336 N N . LEU B 1 156 ? 3.426 34.531 8.734 1 98.38 156 LEU B N 1
ATOM 3337 C CA . LEU B 1 156 ? 3.258 35.75 9.516 1 98.38 156 LEU B CA 1
ATOM 3338 C C . LEU B 1 156 ? 3.566 36.969 8.664 1 98.38 156 LEU B C 1
ATOM 3340 O O . LEU B 1 156 ? 4.508 36.969 7.863 1 98.38 156 LEU B O 1
ATOM 3344 N N . ARG B 1 157 ? 2.771 37.969 8.883 1 98.19 157 ARG B N 1
ATOM 3345 C CA . ARG B 1 157 ? 3.092 39.25 8.266 1 98.19 157 ARG B CA 1
ATOM 3346 C C . ARG B 1 157 ? 4.293 39.906 8.938 1 98.19 157 ARG B C 1
ATOM 3348 O O . ARG B 1 157 ? 4.285 40.125 10.148 1 98.19 157 ARG B O 1
ATOM 3355 N N . PRO B 1 158 ? 5.348 40.281 8.148 1 97.88 158 PRO B N 1
ATOM 3356 C CA . PRO B 1 158 ? 6.523 40.938 8.734 1 97.88 158 PRO B CA 1
ATOM 3357 C C . PRO B 1 158 ? 6.199 42.25 9.414 1 97.88 158 PRO B C 1
ATOM 3359 O O . PRO B 1 158 ? 5.387 43.031 8.898 1 97.88 158 PRO B O 1
ATOM 3362 N N . GLY B 1 159 ? 6.793 42.469 10.57 1 97.12 159 GLY B N 1
ATOM 3363 C CA . GLY B 1 159 ? 6.652 43.719 11.258 1 97.12 159 GLY B CA 1
ATOM 3364 C C . GLY B 1 159 ? 5.422 43.781 12.141 1 97.12 159 GLY B C 1
ATOM 3365 O O . GLY B 1 159 ? 5.195 44.812 12.828 1 97.12 159 GLY B O 1
ATOM 3366 N N . VAL B 1 160 ? 4.637 42.812 12.102 1 97.75 160 VAL B N 1
ATOM 3367 C CA . VAL B 1 160 ? 3.439 42.781 12.93 1 97.75 160 VAL B CA 1
ATOM 3368 C C . VAL B 1 160 ? 3.648 41.812 14.086 1 97.75 160 VAL B C 1
ATOM 3370 O O . VAL B 1 160 ? 4.098 40.656 13.883 1 97.75 160 VAL B O 1
ATOM 3373 N N . ALA B 1 161 ? 3.35 42.312 15.297 1 96.75 161 ALA B N 1
ATOM 3374 C CA . ALA B 1 161 ? 3.484 41.469 16.484 1 96.75 161 ALA B CA 1
ATOM 3375 C C . ALA B 1 161 ? 2.568 40.25 16.391 1 96.75 161 ALA B C 1
ATOM 3377 O O . ALA B 1 161 ? 1.494 40.312 15.789 1 96.75 161 ALA B O 1
ATOM 3378 N N . LEU B 1 162 ? 3.062 39.094 17.016 1 96.94 162 LEU B N 1
ATOM 3379 C CA . LEU B 1 162 ? 2.344 37.844 16.906 1 96.94 162 LEU B CA 1
ATOM 3380 C C . LEU B 1 162 ? 0.895 38 17.359 1 96.94 162 LEU B C 1
ATOM 3382 O O . LEU B 1 162 ? -0.024 37.531 16.688 1 96.94 162 LEU B O 1
ATOM 3386 N N . GLU B 1 163 ? 0.617 38.719 18.438 1 95.81 163 GLU B N 1
ATOM 3387 C CA . GLU B 1 163 ? -0.714 38.906 19.016 1 95.81 163 GLU B CA 1
ATOM 3388 C C . GLU B 1 163 ? -1.59 39.781 18.125 1 95.81 163 GLU B C 1
ATOM 3390 O O . GLU B 1 163 ? -2.816 39.75 18.234 1 95.81 163 GLU B O 1
ATOM 3395 N N . ASP B 1 164 ? -0.931 40.5 17.188 1 97.38 164 ASP B N 1
ATOM 3396 C CA . ASP B 1 164 ? -1.658 41.438 16.344 1 97.38 164 ASP B CA 1
ATOM 3397 C C . ASP B 1 164 ? -1.855 40.875 14.938 1 97.38 164 ASP B C 1
ATOM 3399 O O . ASP B 1 164 ? -2.432 41.562 14.078 1 97.38 164 ASP B O 1
ATOM 3403 N N . GLN B 1 165 ? -1.337 39.688 14.672 1 98 165 GLN B N 1
ATOM 3404 C CA . GLN B 1 165 ? -1.513 39.094 13.359 1 98 165 GLN B CA 1
ATOM 3405 C C . GLN B 1 165 ? -2.992 38.938 13.008 1 98 165 GLN B C 1
ATOM 3407 O O . GLN B 1 165 ? -3.801 38.562 13.859 1 98 165 GLN B O 1
ATOM 3412 N N . LYS B 1 166 ? -3.373 39.156 11.766 1 97.25 166 LYS B N 1
ATOM 3413 C CA . LYS B 1 166 ? -4.746 39 11.297 1 97.25 166 LYS B CA 1
ATOM 3414 C C . LYS B 1 166 ? -5.023 37.531 10.922 1 97.25 166 LYS B C 1
ATOM 3416 O O . LYS B 1 166 ? -4.172 36.875 10.328 1 97.25 166 LYS B O 1
ATOM 3421 N N . PRO B 1 167 ? -6.254 37.094 11.219 1 96.25 167 PRO B N 1
ATOM 3422 C CA . PRO B 1 167 ? -6.605 35.719 10.898 1 96.25 167 PRO B CA 1
ATOM 3423 C C . PRO B 1 167 ? -6.402 35.375 9.422 1 96.25 167 PRO B C 1
ATOM 3425 O O . PRO B 1 167 ? -5.918 34.312 9.094 1 96.25 167 PRO B O 1
ATOM 3428 N N . ARG B 1 168 ? -6.695 36.281 8.586 1 96.5 168 ARG B N 1
ATOM 3429 C CA . ARG B 1 168 ? -6.562 36.031 7.152 1 96.5 168 ARG B CA 1
ATOM 3430 C C . ARG B 1 168 ? -5.105 35.812 6.766 1 96.5 168 ARG B C 1
ATOM 3432 O O . ARG B 1 168 ? -4.805 34.969 5.914 1 96.5 168 ARG B O 1
ATOM 3439 N N . ASP B 1 169 ? -4.227 36.562 7.355 1 97.31 169 ASP B N 1
ATOM 3440 C CA . ASP B 1 169 ? -2.807 36.406 7.051 1 97.31 169 ASP B CA 1
ATOM 3441 C C . ASP B 1 169 ? -2.297 35.031 7.527 1 97.31 169 ASP B C 1
ATOM 3443 O O . ASP B 1 169 ? -1.521 34.375 6.828 1 97.31 169 ASP B O 1
ATOM 3447 N N . LEU B 1 170 ? -2.715 34.625 8.688 1 98.38 170 LEU B N 1
ATOM 3448 C CA . LEU B 1 170 ? -2.271 33.375 9.281 1 98.38 170 LEU B CA 1
ATOM 3449 C C . LEU B 1 170 ? -2.672 32.188 8.414 1 98.38 170 LEU B C 1
ATOM 3451 O O . LEU B 1 170 ? -2.029 31.141 8.461 1 98.38 170 LEU B O 1
ATOM 3455 N N . THR B 1 171 ? -3.729 32.375 7.5 1 98.25 171 THR B N 1
ATOM 3456 C CA . THR B 1 171 ? -4.23 31.219 6.742 1 98.25 171 THR B CA 1
ATOM 3457 C C . THR B 1 171 ? -3.967 31.406 5.25 1 98.25 171 THR B C 1
ATOM 3459 O O . THR B 1 171 ? -4.027 30.453 4.48 1 98.25 171 THR B O 1
ATOM 3462 N N . TRP B 1 172 ? -3.51 32.656 4.82 1 97.81 172 TRP B N 1
ATOM 3463 C CA . TRP B 1 172 ? -3.527 32.844 3.375 1 97.81 172 TRP B CA 1
ATOM 3464 C C . TRP B 1 172 ? -2.225 33.469 2.896 1 97.81 172 TRP B C 1
ATOM 3466 O O . TRP B 1 172 ? -1.937 33.5 1.697 1 97.81 172 TRP B O 1
ATOM 3476 N N . ILE B 1 173 ? -1.434 34.031 3.809 1 97.94 173 ILE B N 1
ATOM 3477 C CA . ILE B 1 173 ? -0.301 34.844 3.367 1 97.94 173 ILE B CA 1
ATOM 3478 C C . ILE B 1 173 ? 0.674 33.969 2.576 1 97.94 173 ILE B C 1
ATOM 3480 O O . ILE B 1 173 ? 0.827 32.781 2.863 1 97.94 173 ILE B O 1
ATOM 3484 N N . ARG B 1 174 ? 1.334 34.562 1.536 1 95.81 174 ARG B N 1
ATOM 3485 C CA . ARG B 1 174 ? 2.324 33.875 0.732 1 95.81 174 ARG B CA 1
ATOM 3486 C C . ARG B 1 174 ? 3.562 34.719 0.504 1 95.81 174 ARG B C 1
ATOM 3488 O O . ARG B 1 174 ? 4.414 34.844 1.387 1 95.81 174 ARG B O 1
ATOM 3495 N N . GLU B 1 175 ? 3.6 35.562 -0.508 1 93.56 175 GLU B N 1
ATOM 3496 C CA . GLU B 1 175 ? 4.797 36.219 -1.013 1 93.56 175 GLU B CA 1
ATOM 3497 C C . GLU B 1 175 ? 5.406 37.156 0.047 1 93.56 175 GLU B C 1
ATOM 3499 O O . GLU B 1 175 ? 6.621 37.125 0.252 1 93.56 175 GLU B O 1
ATOM 3504 N N . GLU B 1 176 ? 4.609 37.969 0.714 1 95.38 176 GLU B N 1
ATOM 3505 C CA . GLU B 1 176 ? 5.098 38.906 1.706 1 95.38 176 GLU B CA 1
ATOM 3506 C C . GLU B 1 176 ? 5.832 38.219 2.84 1 95.38 176 GLU B C 1
ATOM 3508 O O . GLU B 1 176 ? 6.738 38.781 3.451 1 95.38 176 GLU B O 1
ATOM 3513 N N . PHE B 1 177 ? 5.457 37.062 3.07 1 96.62 177 PHE B N 1
ATOM 3514 C CA . PHE B 1 177 ? 6.074 36.25 4.102 1 96.62 177 PHE B CA 1
ATOM 3515 C C . PHE B 1 177 ? 7.203 35.406 3.518 1 96.62 177 PHE B C 1
ATOM 3517 O O . PHE B 1 177 ? 8.32 35.406 4.051 1 96.62 177 PHE B O 1
ATOM 3524 N N . LEU B 1 178 ? 7.027 34.75 2.379 1 94.25 178 LEU B N 1
ATOM 3525 C CA . LEU B 1 178 ? 7.949 33.75 1.807 1 94.25 178 LEU B CA 1
ATOM 3526 C C . LEU B 1 178 ? 9.234 34.438 1.345 1 94.25 178 LEU B C 1
ATOM 3528 O O . LEU B 1 178 ? 10.305 33.812 1.381 1 94.25 178 LEU B O 1
ATOM 3532 N N . TYR B 1 179 ? 9.148 35.688 0.983 1 91.75 179 TYR B N 1
ATOM 3533 C CA . TYR B 1 179 ? 10.32 36.344 0.436 1 91.75 179 TYR B CA 1
ATOM 3534 C C . TYR B 1 179 ? 10.891 37.344 1.44 1 91.75 179 TYR B C 1
ATOM 3536 O O . TYR B 1 179 ? 11.766 38.125 1.101 1 91.75 179 TYR B O 1
ATOM 3544 N N . SER B 1 180 ? 10.461 37.25 2.658 1 92.44 180 SER B N 1
ATOM 3545 C CA . SER B 1 180 ? 10.938 38.156 3.697 1 92.44 180 SER B CA 1
ATOM 3546 C C . SER B 1 180 ? 12.047 37.531 4.523 1 92.44 180 SER B C 1
ATOM 3548 O O . SER B 1 180 ? 11.992 36.312 4.828 1 92.44 180 SER B O 1
ATOM 3550 N N . ASP B 1 181 ? 13.023 38.312 4.926 1 89.12 181 ASP B N 1
ATOM 3551 C CA . ASP B 1 181 ? 14.07 37.875 5.852 1 89.12 181 ASP B CA 1
ATOM 3552 C C . ASP B 1 181 ? 13.828 38.438 7.25 1 89.12 181 ASP B C 1
ATOM 3554 O O . ASP B 1 181 ? 14.75 38.5 8.07 1 89.12 181 ASP B O 1
ATOM 3558 N N . TYR B 1 182 ? 12.648 38.875 7.441 1 93.69 182 TYR B N 1
ATOM 3559 C CA . TYR B 1 182 ? 12.297 39.469 8.719 1 93.69 182 TYR B CA 1
ATOM 3560 C C . TYR B 1 182 ? 12.555 38.5 9.875 1 93.69 182 TYR B C 1
ATOM 3562 O O . TYR B 1 182 ? 12.266 37.312 9.766 1 93.69 182 TYR B O 1
ATOM 3570 N N . ASP B 1 183 ? 13.117 39.031 10.945 1 93.25 183 ASP B N 1
ATOM 3571 C CA . ASP B 1 183 ? 13.328 38.281 12.172 1 93.25 183 ASP B CA 1
ATOM 3572 C C . ASP B 1 183 ? 12.094 38.312 13.062 1 93.25 183 ASP B C 1
ATOM 3574 O O . ASP B 1 183 ? 11.844 39.312 13.742 1 93.25 183 ASP B O 1
ATOM 3578 N N . PHE B 1 184 ? 11.391 37.25 13.188 1 95.69 184 PHE B N 1
ATOM 3579 C CA . PHE B 1 184 ? 10.156 37.188 13.961 1 95.69 184 PHE B CA 1
ATOM 3580 C C . PHE B 1 184 ? 10.453 36.906 15.43 1 95.69 184 PHE B C 1
ATOM 3582 O O . PHE B 1 184 ? 9.531 36.812 16.25 1 95.69 184 PHE B O 1
ATOM 3589 N N . GLY B 1 185 ? 11.688 36.781 15.797 1 93.75 185 GLY B N 1
ATOM 3590 C CA . GLY B 1 185 ? 12.094 36.406 17.141 1 93.75 185 GLY B CA 1
ATOM 3591 C C . GLY B 1 185 ? 12.109 34.906 17.375 1 93.75 185 GLY B C 1
ATOM 3592 O O . GLY B 1 185 ? 12.766 34.438 18.297 1 93.75 185 GLY B O 1
ATOM 3593 N N . LYS B 1 186 ? 11.352 34.156 16.578 1 94.56 186 LYS B N 1
ATOM 3594 C CA . LYS B 1 186 ? 11.289 32.719 16.531 1 94.56 186 LYS B CA 1
ATOM 3595 C C . LYS B 1 186 ? 11.266 32.219 15.086 1 94.56 186 LYS B C 1
ATOM 3597 O O . LYS B 1 186 ? 11.008 32.969 14.156 1 94.56 186 LYS B O 1
ATOM 3602 N N . ILE B 1 187 ? 11.641 30.906 14.898 1 92.88 187 ILE B N 1
ATOM 3603 C CA . ILE B 1 187 ? 11.578 30.297 13.57 1 92.88 187 ILE B CA 1
ATOM 3604 C C . ILE B 1 187 ? 10.141 29.875 13.273 1 92.88 187 ILE B C 1
ATOM 3606 O O . ILE B 1 187 ? 9.5 29.203 14.094 1 92.88 187 ILE B O 1
ATOM 3610 N N . VAL B 1 188 ? 9.648 30.25 12.133 1 96.75 188 VAL B N 1
ATOM 3611 C CA . VAL B 1 188 ? 8.266 29.969 11.766 1 96.75 188 VAL B CA 1
ATOM 3612 C C . VAL B 1 188 ? 8.195 28.672 10.977 1 96.75 188 VAL B C 1
ATOM 3614 O O . VAL B 1 188 ? 8.781 28.547 9.898 1 96.75 188 VAL B O 1
ATOM 3617 N N . VAL B 1 189 ? 7.5 27.688 11.508 1 96.75 189 VAL B N 1
ATOM 3618 C CA . VAL B 1 189 ? 7.211 26.438 10.805 1 96.75 189 VAL B CA 1
ATOM 3619 C C . VAL B 1 189 ? 5.816 26.516 10.18 1 96.75 189 VAL B C 1
ATOM 3621 O O . VAL B 1 189 ? 4.828 26.734 10.875 1 96.75 189 VAL B O 1
ATOM 3624 N N . HIS B 1 190 ? 5.777 26.266 8.828 1 98.5 190 HIS B N 1
ATOM 3625 C CA . HIS B 1 190 ? 4.5 26.531 8.18 1 98.5 190 HIS B CA 1
ATOM 3626 C C . HIS B 1 190 ? 4.219 25.5 7.086 1 98.5 190 HIS B C 1
ATOM 3628 O O . HIS B 1 190 ? 5.121 24.766 6.664 1 98.5 190 HIS B O 1
ATOM 3634 N N . GLY B 1 191 ? 2.922 25.438 6.703 1 98.5 191 GLY B N 1
ATOM 3635 C CA . GLY B 1 191 ? 2.443 24.75 5.516 1 98.5 191 GLY B CA 1
ATOM 3636 C C . GLY B 1 191 ? 1.94 25.688 4.438 1 98.5 191 GLY B C 1
ATOM 3637 O O . GLY B 1 191 ? 2.631 26.641 4.066 1 98.5 191 GLY B O 1
ATOM 3638 N N . HIS B 1 192 ? 0.845 25.391 3.797 1 98.06 192 HIS B N 1
ATOM 3639 C CA . HIS B 1 192 ? 0.059 26.266 2.93 1 98.06 192 HIS B CA 1
ATOM 3640 C C . HIS B 1 192 ? 0.721 26.422 1.566 1 98.06 192 HIS B C 1
ATOM 3642 O O . HIS B 1 192 ? 0.036 26.484 0.542 1 98.06 192 HIS B O 1
ATOM 3648 N N . SER B 1 193 ? 2.014 26.562 1.54 1 97.38 193 SER B N 1
ATOM 3649 C CA . SER B 1 193 ? 2.773 26.719 0.305 1 97.38 193 SER B CA 1
ATOM 3650 C C . SER B 1 193 ? 3.611 25.484 0.007 1 97.38 193 SER B C 1
ATOM 3652 O O . SER B 1 193 ? 4.637 25.25 0.649 1 97.38 193 SER B O 1
ATOM 3654 N N . VAL B 1 194 ? 3.191 24.781 -1.071 1 96.25 194 VAL B N 1
ATOM 3655 C CA . VAL B 1 194 ? 3.883 23.547 -1.431 1 96.25 194 VAL B CA 1
ATOM 3656 C C . VAL B 1 194 ? 5.309 23.859 -1.88 1 96.25 194 VAL B C 1
ATOM 3658 O O . VAL B 1 194 ? 5.523 24.781 -2.68 1 96.25 194 VAL B O 1
ATOM 3661 N N . THR B 1 195 ? 6.238 23.094 -1.309 1 93.38 195 THR B N 1
ATOM 3662 C CA . THR B 1 195 ? 7.625 23.281 -1.715 1 93.38 195 THR B CA 1
ATOM 3663 C C . THR B 1 195 ? 7.855 22.719 -3.119 1 93.38 195 THR B C 1
ATOM 3665 O O . THR B 1 195 ? 7.27 21.703 -3.494 1 93.38 195 THR B O 1
ATOM 3668 N N . ASP B 1 196 ? 8.711 23.328 -3.822 1 86.19 196 ASP B N 1
ATOM 3669 C CA . ASP B 1 196 ? 8.984 22.906 -5.195 1 86.19 196 ASP B CA 1
ATOM 3670 C C . ASP B 1 196 ? 9.625 21.516 -5.23 1 86.19 196 ASP B C 1
ATOM 3672 O O . ASP B 1 196 ? 9.422 20.766 -6.184 1 86.19 196 ASP B O 1
ATOM 3676 N N . SER B 1 197 ? 10.328 21.156 -4.246 1 82.88 197 SER B N 1
ATOM 3677 C CA . SER B 1 197 ? 11.086 19.906 -4.199 1 82.88 197 SER B CA 1
ATOM 3678 C C . SER B 1 197 ? 10.258 18.766 -3.617 1 82.88 197 SER B C 1
ATOM 3680 O O . SER B 1 197 ? 10.664 17.609 -3.658 1 82.88 197 SER B O 1
ATOM 3682 N N . TYR B 1 198 ? 9.125 19.031 -3.078 1 91.19 198 TYR B N 1
ATOM 3683 C CA . TYR B 1 198 ? 8.297 18.094 -2.332 1 91.19 198 TYR B CA 1
ATOM 3684 C C . TYR B 1 198 ? 9.039 17.562 -1.113 1 91.19 198 TYR B C 1
ATOM 3686 O O . TYR B 1 198 ? 8.734 16.469 -0.624 1 91.19 198 TYR B O 1
ATOM 3694 N N . LYS B 1 199 ? 10.078 18.312 -0.723 1 90.06 199 LYS B N 1
ATOM 3695 C CA . LYS B 1 199 ? 10.812 18.078 0.515 1 90.06 199 LYS B CA 1
ATOM 3696 C C . LYS B 1 199 ? 10.758 19.297 1.427 1 90.06 199 LYS B C 1
ATOM 3698 O O . LYS B 1 199 ? 10.453 20.406 0.974 1 90.06 199 LYS B O 1
ATOM 3703 N N . PRO B 1 200 ? 11.023 19.062 2.748 1 93.31 200 PRO B N 1
ATOM 3704 C CA . PRO B 1 200 ? 11.086 20.234 3.621 1 93.31 200 PRO B CA 1
ATOM 3705 C C . PRO B 1 200 ? 12.188 21.203 3.213 1 93.31 200 PRO B C 1
ATOM 3707 O O . PRO B 1 200 ? 13.211 20.797 2.666 1 93.31 200 PRO B O 1
ATOM 3710 N N . GLU B 1 201 ? 11.984 22.484 3.512 1 90.25 201 GLU B N 1
ATOM 3711 C CA . GLU B 1 201 ? 12.953 23.531 3.254 1 90.25 201 GLU B CA 1
ATOM 3712 C C . GLU B 1 201 ? 13.203 24.375 4.508 1 90.25 201 GLU B C 1
ATOM 3714 O O . GLU B 1 201 ? 12.258 24.797 5.176 1 90.25 201 GLU B O 1
ATOM 3719 N N . VAL B 1 202 ? 14.461 24.594 4.781 1 89.31 202 VAL B N 1
ATOM 3720 C CA . VAL B 1 202 ? 14.852 25.281 6.004 1 89.31 202 VAL B CA 1
ATOM 3721 C C . VAL B 1 202 ? 15.5 26.625 5.656 1 89.31 202 VAL B C 1
ATOM 3723 O O . VAL B 1 202 ? 16.484 26.672 4.902 1 89.31 202 VAL B O 1
ATOM 3726 N N . TYR B 1 203 ? 14.938 27.688 6.168 1 85.88 203 TYR B N 1
ATOM 3727 C CA . TYR B 1 203 ? 15.469 29.047 6.094 1 85.88 203 TYR B CA 1
ATOM 3728 C C . TYR B 1 203 ? 15.781 29.578 7.484 1 85.88 203 TYR B C 1
ATOM 3730 O O . TYR B 1 203 ? 15.375 29 8.492 1 85.88 203 TYR B O 1
ATOM 3738 N N . PRO B 1 204 ? 16.531 30.672 7.586 1 84.12 204 PRO B N 1
ATOM 3739 C CA . PRO B 1 204 ? 16.922 31.203 8.898 1 84.12 204 PRO B CA 1
ATOM 3740 C C . PRO B 1 204 ? 15.703 31.594 9.742 1 84.12 204 PRO B C 1
ATOM 3742 O O . PRO B 1 204 ? 15.742 31.469 10.969 1 84.12 204 PRO B O 1
ATOM 3745 N N . ASN B 1 205 ? 14.688 32.094 9.07 1 90.69 205 ASN B N 1
ATOM 3746 C CA . ASN B 1 205 ? 13.57 32.625 9.836 1 90.69 205 ASN B CA 1
ATOM 3747 C C . ASN B 1 205 ? 12.32 31.781 9.688 1 90.69 205 ASN B C 1
ATOM 3749 O O . ASN B 1 205 ? 11.273 32.094 10.258 1 90.69 205 ASN B O 1
ATOM 3753 N N . ARG B 1 206 ? 12.445 30.656 8.852 1 93.56 206 ARG B N 1
ATOM 3754 C CA . ARG B 1 206 ? 11.25 29.844 8.625 1 93.56 206 ARG B CA 1
ATOM 3755 C C . ARG B 1 206 ? 11.625 28.438 8.148 1 93.56 206 ARG B C 1
ATOM 3757 O O . ARG B 1 206 ? 12.734 28.219 7.66 1 93.56 206 ARG B O 1
ATOM 3764 N N . ILE B 1 207 ? 10.672 27.516 8.289 1 93.44 207 ILE B N 1
ATOM 3765 C CA . ILE B 1 207 ? 10.758 26.141 7.824 1 93.44 207 ILE B CA 1
ATOM 3766 C C . ILE B 1 207 ? 9.453 25.75 7.129 1 93.44 207 ILE B C 1
ATOM 3768 O O . ILE B 1 207 ? 8.367 25.891 7.703 1 93.44 207 ILE B O 1
ATOM 3772 N N . ALA B 1 208 ? 9.602 25.297 5.91 1 95.56 208 ALA B N 1
ATOM 3773 C CA . ALA B 1 208 ? 8.438 24.875 5.121 1 95.56 208 ALA B CA 1
ATOM 3774 C C . ALA B 1 208 ? 8.297 23.359 5.129 1 95.56 208 ALA B C 1
ATOM 3776 O O . ALA B 1 208 ? 9.242 22.625 4.812 1 95.56 208 ALA B O 1
ATOM 3777 N N . ILE B 1 209 ? 6.969 22.859 5.457 1 97.06 209 ILE B N 1
ATOM 3778 C CA . ILE B 1 209 ? 6.863 21.406 5.523 1 97.06 209 ILE B CA 1
ATOM 3779 C C . ILE B 1 209 ? 5.629 20.938 4.754 1 97.06 209 ILE B C 1
ATOM 3781 O O . ILE B 1 209 ? 5.164 19.812 4.934 1 97.06 209 ILE B O 1
ATOM 3785 N N . ASP B 1 210 ? 4.996 21.891 3.961 1 98.12 210 ASP B N 1
ATOM 3786 C CA . ASP B 1 210 ? 4.047 21.391 2.967 1 98.12 210 ASP B CA 1
ATOM 3787 C C . ASP B 1 210 ? 4.77 20.75 1.787 1 98.12 210 ASP B C 1
ATOM 3789 O O . ASP B 1 210 ? 5.242 21.438 0.888 1 98.12 210 ASP B O 1
ATOM 3793 N N . THR B 1 211 ? 4.688 19.406 1.791 1 96.5 211 THR B N 1
ATOM 3794 C CA . THR B 1 211 ? 5.434 18.688 0.768 1 96.5 211 THR B CA 1
ATOM 3795 C C . THR B 1 211 ? 4.492 18.109 -0.284 1 96.5 211 THR B C 1
ATOM 3797 O O . THR B 1 211 ? 4.832 17.141 -0.955 1 96.5 211 THR B O 1
ATOM 3800 N N . GLY B 1 212 ? 3.289 18.609 -0.318 1 96.88 212 GLY B N 1
ATOM 3801 C CA . GLY B 1 212 ? 2.361 18.281 -1.39 1 96.88 212 GLY B CA 1
ATOM 3802 C C . GLY B 1 212 ? 1.829 16.859 -1.306 1 96.88 212 GLY B C 1
ATOM 3803 O O . GLY B 1 212 ? 1.779 16.141 -2.311 1 96.88 212 GLY B O 1
ATOM 3804 N N . ALA B 1 213 ? 1.324 16.438 -0.233 1 96.62 213 ALA B N 1
ATOM 3805 C CA . ALA B 1 213 ? 0.891 15.062 0.028 1 96.62 213 ALA B CA 1
ATOM 3806 C C . ALA B 1 213 ? -0.089 14.586 -1.04 1 96.62 213 ALA B C 1
ATOM 3808 O O . ALA B 1 213 ? 0.02 13.461 -1.534 1 96.62 213 ALA B O 1
ATOM 3809 N N . TYR B 1 214 ? -1.063 15.453 -1.438 1 94.06 214 TYR B N 1
ATOM 3810 C CA . TYR B 1 214 ? -2.139 15.039 -2.332 1 94.06 214 TYR B CA 1
ATOM 3811 C C . TYR B 1 214 ? -1.606 14.758 -3.732 1 94.06 214 TYR B C 1
ATOM 3813 O O . TYR B 1 214 ? -2.248 14.055 -4.516 1 94.06 214 TYR B O 1
ATOM 3821 N N . GLU B 1 215 ? -0.462 15.25 -4.051 1 91.69 215 GLU B N 1
ATOM 3822 C CA . GLU B 1 215 ? 0.023 15.062 -5.414 1 91.69 215 GLU B CA 1
ATOM 3823 C C . GLU B 1 215 ? 1.368 14.344 -5.426 1 91.69 215 GLU B C 1
ATOM 3825 O O . GLU B 1 215 ? 1.763 13.766 -6.445 1 91.69 215 GLU B O 1
ATOM 3830 N N . SER B 1 216 ? 2.086 14.289 -4.297 1 90.44 216 SER B N 1
ATOM 3831 C CA . SER B 1 216 ? 3.432 13.727 -4.266 1 90.44 216 SER B CA 1
ATOM 3832 C C . SER B 1 216 ? 3.461 12.406 -3.498 1 90.44 216 SER B C 1
ATOM 3834 O O . SER B 1 216 ? 4.441 11.664 -3.572 1 90.44 216 SER B O 1
ATOM 3836 N N . ASP B 1 217 ? 2.443 12.109 -2.744 1 91.12 217 ASP B N 1
ATOM 3837 C CA . ASP B 1 217 ? 2.375 10.984 -1.813 1 91.12 217 ASP B CA 1
ATOM 3838 C C . ASP B 1 217 ? 3.389 11.148 -0.684 1 91.12 217 ASP B C 1
ATOM 3840 O O . ASP B 1 217 ? 3.758 10.164 -0.031 1 91.12 217 ASP B O 1
ATOM 3844 N N . ARG B 1 218 ? 3.84 12.391 -0.48 1 93.88 218 ARG B N 1
ATOM 3845 C CA . ARG B 1 218 ? 4.773 12.688 0.604 1 93.88 218 ARG B CA 1
ATOM 3846 C C . ARG B 1 218 ? 4.129 13.594 1.643 1 93.88 218 ARG B C 1
ATOM 3848 O O . ARG B 1 218 ? 3.975 14.797 1.41 1 93.88 218 ARG B O 1
ATOM 3855 N N . LEU B 1 219 ? 3.746 12.977 2.76 1 97.38 219 LEU B N 1
ATOM 3856 C CA . LEU B 1 219 ? 3.338 13.742 3.934 1 97.38 219 LEU B CA 1
ATOM 3857 C C . LEU B 1 219 ? 4.473 13.828 4.949 1 97.38 219 LEU B C 1
ATOM 3859 O O . LEU B 1 219 ? 5.113 12.82 5.262 1 97.38 219 LEU B O 1
ATOM 3863 N N . THR B 1 220 ? 4.746 15.023 5.457 1 97.19 220 THR B N 1
ATOM 3864 C CA . THR B 1 220 ? 5.953 15.242 6.246 1 97.19 220 THR B CA 1
ATOM 3865 C C . THR B 1 220 ? 5.602 15.734 7.648 1 97.19 220 THR B C 1
ATOM 3867 O O . THR B 1 220 ? 4.715 16.578 7.809 1 97.19 220 THR B O 1
ATOM 3870 N N . ALA B 1 221 ? 6.316 15.25 8.609 1 97.38 221 ALA B N 1
ATOM 3871 C CA . ALA B 1 221 ? 6.297 15.742 9.984 1 97.38 221 ALA B CA 1
ATOM 3872 C C . ALA B 1 221 ? 7.652 16.312 10.383 1 97.38 221 ALA B C 1
ATOM 3874 O O . ALA B 1 221 ? 8.695 15.758 10.031 1 97.38 221 ALA B O 1
ATOM 3875 N N . ALA B 1 222 ? 7.672 17.453 11.031 1 95.75 222 ALA B N 1
ATOM 3876 C CA . ALA B 1 222 ? 8.836 17.969 11.75 1 95.75 222 ALA B CA 1
ATOM 3877 C C . ALA B 1 222 ? 8.844 17.484 13.195 1 95.75 222 ALA B C 1
ATOM 3879 O O . ALA B 1 222 ? 7.895 17.734 13.938 1 95.75 222 ALA B O 1
ATOM 3880 N N . HIS B 1 223 ? 9.828 16.812 13.578 1 94.12 223 HIS B N 1
ATOM 3881 C CA . HIS B 1 223 ? 10.016 16.359 14.953 1 94.12 223 HIS B CA 1
ATOM 3882 C C . HIS B 1 223 ? 10.859 17.344 15.75 1 94.12 223 HIS B C 1
ATOM 3884 O O . HIS B 1 223 ? 12.078 17.422 15.562 1 94.12 223 HIS B O 1
ATOM 3890 N N . ILE B 1 224 ? 10.195 18.047 16.625 1 92.5 224 ILE B N 1
ATOM 3891 C CA . ILE B 1 224 ? 10.852 19.031 17.484 1 92.5 224 ILE B CA 1
ATOM 3892 C C . ILE B 1 224 ? 11.125 18.422 18.859 1 92.5 224 ILE B C 1
ATOM 3894 O O . ILE B 1 224 ? 10.195 18.094 19.594 1 92.5 224 ILE B O 1
ATOM 3898 N N . ARG B 1 225 ? 12.352 18.422 19.219 1 89.25 225 ARG B N 1
ATOM 3899 C CA . ARG B 1 225 ? 12.758 17.844 20.5 1 89.25 225 ARG B CA 1
ATOM 3900 C C . ARG B 1 225 ? 12.781 18.906 21.594 1 89.25 225 ARG B C 1
ATOM 3902 O O . ARG B 1 225 ? 12.797 20.109 21.297 1 89.25 225 ARG B O 1
ATOM 3909 N N . PRO B 1 226 ? 12.82 18.5 22.797 1 90 226 PRO B N 1
ATOM 3910 C CA . PRO B 1 226 ? 12.797 19.453 23.906 1 90 226 PRO B CA 1
ATOM 3911 C C . PRO B 1 226 ? 13.992 20.406 23.891 1 90 226 PRO B C 1
ATOM 3913 O O . PRO B 1 226 ? 13.875 21.562 24.312 1 90 226 PRO B O 1
ATOM 3916 N N . ASN B 1 227 ? 15.047 19.984 23.391 1 84.94 227 ASN B N 1
ATOM 3917 C CA . ASN B 1 227 ? 16.25 20.812 23.375 1 84.94 227 ASN B CA 1
ATOM 3918 C C . ASN B 1 227 ? 16.25 21.766 22.188 1 84.94 227 ASN B C 1
ATOM 3920 O O . ASN B 1 227 ? 17.188 22.531 22 1 84.94 227 ASN B O 1
ATOM 3924 N N . GLY B 1 228 ? 15.258 21.609 21.359 1 85.88 228 GLY B N 1
ATOM 3925 C CA . GLY B 1 228 ? 15.133 22.516 20.234 1 85.88 228 GLY B CA 1
ATOM 3926 C C . GLY B 1 228 ? 15.594 21.922 18.922 1 85.88 228 GLY B C 1
ATOM 3927 O O . GLY B 1 228 ? 15.336 22.484 17.859 1 85.88 228 GLY B O 1
ATOM 3928 N N . ASP B 1 229 ? 16.203 20.734 18.953 1 85 229 ASP B N 1
ATOM 3929 C CA . ASP B 1 229 ? 16.609 20.078 17.719 1 85 229 ASP B CA 1
ATOM 3930 C C . ASP B 1 229 ? 15.391 19.672 16.891 1 85 229 ASP B C 1
ATOM 3932 O O . ASP B 1 229 ? 14.344 19.328 17.438 1 85 229 ASP B O 1
ATOM 3936 N N . ILE B 1 230 ? 15.633 19.75 15.555 1 89.62 230 ILE B N 1
ATOM 3937 C CA . ILE B 1 230 ? 14.523 19.422 14.672 1 89.62 230 ILE B CA 1
ATOM 3938 C C . ILE B 1 230 ? 14.984 18.422 13.617 1 89.62 230 ILE B C 1
ATOM 3940 O O . ILE B 1 230 ? 16.109 18.5 13.109 1 89.62 230 ILE B O 1
ATOM 3944 N N . SER B 1 231 ? 14.211 17.406 13.375 1 90 231 SER B N 1
ATOM 3945 C CA . SER B 1 231 ? 14.391 16.453 12.289 1 90 231 SER B CA 1
ATOM 3946 C C . SER B 1 231 ? 13.086 16.234 11.523 1 90 231 SER B C 1
ATOM 3948 O O . SER B 1 231 ? 12.039 16.75 11.906 1 90 231 SER B O 1
ATOM 3950 N N . PHE B 1 232 ? 13.234 15.516 10.375 1 93.56 232 PHE B N 1
ATOM 3951 C CA . PHE B 1 232 ? 12.055 15.375 9.531 1 93.56 232 PHE B CA 1
ATOM 3952 C C . PHE B 1 232 ? 11.812 13.922 9.164 1 93.56 232 PHE B C 1
ATOM 3954 O O . PHE B 1 232 ? 12.758 13.172 8.914 1 93.56 232 PHE B O 1
ATOM 3961 N N . ILE B 1 233 ? 10.523 13.57 9.164 1 94.19 233 ILE B N 1
ATOM 3962 C CA . ILE B 1 233 ? 10.07 12.25 8.734 1 94.19 233 ILE B CA 1
ATOM 3963 C C . ILE B 1 233 ? 8.977 12.398 7.684 1 94.19 233 ILE B C 1
ATOM 3965 O O . ILE B 1 233 ? 8.141 13.305 7.773 1 94.19 233 ILE B O 1
ATOM 3969 N N . ALA B 1 234 ? 9.016 11.477 6.684 1 94.69 234 ALA B N 1
ATOM 3970 C CA . ALA B 1 234 ? 8.016 11.602 5.621 1 94.69 234 ALA B CA 1
ATOM 3971 C C . ALA B 1 234 ? 7.641 10.234 5.059 1 94.69 234 ALA B C 1
ATOM 3973 O O . ALA B 1 234 ? 8.422 9.281 5.145 1 94.69 234 ALA B O 1
ATOM 3974 N N . THR B 1 235 ? 6.41 10.18 4.602 1 93.25 235 THR B N 1
ATOM 3975 C CA . THR B 1 235 ? 6.023 9 3.828 1 93.25 235 THR B CA 1
ATOM 3976 C C . THR B 1 235 ? 6.801 8.938 2.518 1 93.25 235 THR B C 1
ATOM 3978 O O . THR B 1 235 ? 7.207 9.969 1.979 1 93.25 235 THR B O 1
ATOM 3981 N N . VAL B 1 236 ? 7.07 7.793 2.117 1 84.19 236 VAL B N 1
ATOM 3982 C CA . VAL B 1 236 ? 7.871 7.586 0.915 1 84.19 236 VAL B CA 1
ATOM 3983 C C . VAL B 1 236 ? 6.961 7.242 -0.26 1 84.19 236 VAL B C 1
ATOM 3985 O O . VAL B 1 236 ? 6.207 6.27 -0.205 1 84.19 236 VAL B O 1
ATOM 3988 N N . PRO B 1 237 ? 6.988 8.164 -1.267 1 75.38 237 PRO B N 1
ATOM 3989 C CA . PRO B 1 237 ? 6.172 7.859 -2.441 1 75.38 237 PRO B CA 1
ATOM 3990 C C . PRO B 1 237 ? 6.461 6.473 -3.016 1 75.38 237 PRO B C 1
ATOM 3992 O O . PRO B 1 237 ? 7.617 6.043 -3.049 1 75.38 237 PRO B O 1
ATOM 3995 N N . GLY B 1 238 ? 5.402 5.859 -3.531 1 63.03 238 GLY B N 1
ATOM 3996 C CA . GLY B 1 238 ? 5.551 4.633 -4.297 1 63.03 238 GLY B CA 1
ATOM 3997 C C . GLY B 1 238 ? 5.992 3.451 -3.451 1 63.03 238 GLY B C 1
ATOM 3998 O O . GLY B 1 238 ? 6.004 2.312 -3.924 1 63.03 238 GLY B O 1
ATOM 3999 N N . LYS B 1 239 ? 6.312 3.869 -2.164 1 61.44 239 LYS B N 1
ATOM 4000 C CA . LYS B 1 239 ? 6.777 2.719 -1.395 1 61.44 239 LYS B CA 1
ATOM 4001 C C . LYS B 1 239 ? 5.645 2.115 -0.568 1 61.44 239 LYS B C 1
ATOM 4003 O O . LYS B 1 239 ? 5.461 2.475 0.597 1 61.44 239 LYS B O 1
ATOM 4008 N N . ARG B 1 240 ? 4.684 1.673 -1.212 1 66.69 240 ARG B N 1
ATOM 4009 C CA . ARG B 1 240 ? 3.65 0.883 -0.547 1 66.69 240 ARG B CA 1
ATOM 4010 C C . ARG B 1 240 ? 4.078 -0.576 -0.417 1 66.69 240 ARG B C 1
ATOM 4012 O O . ARG B 1 240 ? 4.656 -1.145 -1.346 1 66.69 240 ARG B O 1
ATOM 4019 N N . ARG B 1 241 ? 4.137 -0.836 0.841 1 73.12 241 ARG B N 1
ATOM 4020 C CA . ARG B 1 241 ? 4.52 -2.221 1.103 1 73.12 241 ARG B CA 1
ATOM 4021 C C . ARG B 1 241 ? 3.299 -3.078 1.414 1 73.12 241 ARG B C 1
ATOM 4023 O O . ARG B 1 241 ? 2.34 -2.604 2.027 1 73.12 241 ARG B O 1
ATOM 4030 N N . ILE B 1 242 ? 3.205 -4.109 0.811 1 79.5 242 ILE B N 1
ATOM 4031 C CA . ILE B 1 242 ? 2.213 -5.129 1.138 1 79.5 242 ILE B CA 1
ATOM 4032 C C . ILE B 1 242 ? 2.74 -6.023 2.258 1 79.5 242 ILE B C 1
ATOM 4034 O O . ILE B 1 242 ? 3.855 -6.543 2.172 1 79.5 242 ILE B O 1
ATOM 4038 N N . ASP B 1 243 ? 1.957 -5.961 3.373 1 79.56 243 ASP B N 1
ATOM 4039 C CA . ASP B 1 243 ? 2.373 -6.766 4.516 1 79.56 243 ASP B CA 1
ATOM 4040 C C . ASP B 1 243 ? 2.256 -8.258 4.211 1 79.56 243 ASP B C 1
ATOM 4042 O O . ASP B 1 243 ? 1.333 -8.68 3.512 1 79.56 243 ASP B O 1
ATOM 4046 N N . VAL B 1 244 ? 3.234 -8.992 4.68 1 85.81 244 VAL B N 1
ATOM 4047 C CA . VAL B 1 244 ? 3.266 -10.445 4.594 1 85.81 244 VAL B CA 1
ATOM 4048 C C . VAL B 1 244 ? 3.387 -11.047 5.996 1 85.81 244 VAL B C 1
ATOM 4050 O O . VAL B 1 244 ? 4.129 -10.523 6.836 1 85.81 244 VAL B O 1
ATOM 4053 N N . GLU B 1 245 ? 2.564 -12.039 6.34 1 84.94 245 GLU B N 1
ATOM 4054 C CA . GLU B 1 245 ? 2.604 -12.648 7.668 1 84.94 245 GLU B CA 1
ATOM 4055 C C . GLU B 1 245 ? 2.488 -14.164 7.586 1 84.94 245 GLU B C 1
ATOM 4057 O O . GLU B 1 245 ? 2.055 -14.703 6.566 1 84.94 245 GLU B O 1
ATOM 4062 N N . ASP B 1 246 ? 2.893 -14.82 8.68 1 86.56 246 ASP B N 1
ATOM 4063 C CA . ASP B 1 246 ? 2.578 -16.234 8.859 1 86.56 246 ASP B CA 1
ATOM 4064 C C . ASP B 1 246 ? 1.079 -16.438 9.078 1 86.56 246 ASP B C 1
ATOM 4066 O O . ASP B 1 246 ? 0.435 -15.664 9.781 1 86.56 246 ASP B O 1
ATOM 4070 N N . ILE B 1 247 ? 0.523 -17.453 8.359 1 83.62 247 ILE B N 1
ATOM 4071 C CA . ILE B 1 247 ? -0.907 -17.688 8.516 1 83.62 247 ILE B CA 1
ATOM 4072 C C . ILE B 1 247 ? -1.152 -19.156 8.875 1 83.62 247 ILE B C 1
ATOM 4074 O O . ILE B 1 247 ? -0.321 -20.016 8.578 1 83.62 247 ILE B O 1
ATOM 4078 N N . LEU B 1 248 ? -2.268 -19.375 9.562 1 80 248 LEU B N 1
ATOM 4079 C CA . LEU B 1 248 ? -2.709 -20.734 9.875 1 80 248 LEU B CA 1
ATOM 4080 C C . LEU B 1 248 ? -3.725 -21.219 8.844 1 80 248 LEU B C 1
ATOM 4082 O O . LEU B 1 248 ? -4.586 -20.453 8.406 1 80 248 LEU B O 1
ATOM 4086 N N . PRO B 1 249 ? -3.588 -22.562 8.461 1 80.44 249 PRO B N 1
ATOM 4087 C CA . PRO B 1 249 ? -4.625 -23.094 7.574 1 80.44 249 PRO B CA 1
ATOM 4088 C C . PRO B 1 249 ? -5.992 -23.172 8.25 1 80.44 249 PRO B C 1
ATOM 4090 O O . PRO B 1 249 ? -6.074 -23.219 9.484 1 80.44 249 PRO B O 1
ATOM 4093 N N . LEU B 1 250 ? -7.121 -22.953 7.418 1 71.56 250 LEU B N 1
ATOM 4094 C CA . LEU B 1 250 ? -8.461 -23.078 7.988 1 71.56 250 LEU B CA 1
ATOM 4095 C C . LEU B 1 250 ? -8.734 -24.5 8.438 1 71.56 250 LEU B C 1
ATOM 4097 O O . LEU B 1 250 ? -9.438 -24.719 9.422 1 71.56 250 LEU B O 1
ATOM 4101 N N . ARG B 1 251 ? -8.516 -25.547 7.516 1 66.94 251 ARG B N 1
ATOM 4102 C CA . ARG B 1 251 ? -8.891 -26.938 7.785 1 66.94 251 ARG B CA 1
ATOM 4103 C C . ARG B 1 251 ? -7.668 -27.859 7.738 1 66.94 251 ARG B C 1
ATOM 4105 O O . ARG B 1 251 ? -6.754 -27.641 6.938 1 66.94 251 ARG B O 1
ATOM 4112 N N . PHE B 1 252 ? -7.449 -28.484 8.945 1 59.44 252 PHE B N 1
ATOM 4113 C CA . PHE B 1 252 ? -6.559 -29.641 8.875 1 59.44 252 PHE B CA 1
ATOM 4114 C C . PHE B 1 252 ? -7.352 -30.906 8.633 1 59.44 252 PHE B C 1
ATOM 4116 O O . PHE B 1 252 ? -8.445 -31.078 9.172 1 59.44 252 PHE B O 1
ATOM 4123 N N . GLY B 1 253 ? -7.324 -31.469 7.523 1 49.19 253 GLY B N 1
ATOM 4124 C CA . GLY B 1 253 ? -8.023 -32.719 7.434 1 49.19 253 GLY B CA 1
ATOM 4125 C C . GLY B 1 253 ? -8.008 -33.5 8.734 1 49.19 253 GLY B C 1
ATOM 4126 O O . GLY B 1 253 ? -8.867 -33.312 9.602 1 49.19 253 GLY B O 1
ATOM 4127 N N . THR B 1 254 ? -7.297 -34.781 8.992 1 45.84 254 THR B N 1
ATOM 4128 C CA . THR B 1 254 ? -7.402 -35.406 10.312 1 45.84 254 THR B CA 1
ATOM 4129 C C . THR B 1 254 ? -6.578 -34.656 11.336 1 45.84 254 THR B C 1
ATOM 4131 O O . THR B 1 254 ? -5.586 -34 10.992 1 45.84 254 THR B O 1
ATOM 4134 N N . TRP B 1 255 ? -7.156 -34.438 12.578 1 41.47 255 TRP B N 1
ATOM 4135 C CA . TRP B 1 255 ? -6.594 -33.75 13.734 1 41.47 255 TRP B CA 1
ATOM 4136 C C . TRP B 1 255 ? -5.168 -34.219 14.008 1 41.47 255 TRP B C 1
ATOM 4138 O O . TRP B 1 255 ? -4.309 -33.406 14.375 1 41.47 255 TRP B O 1
ATOM 4148 N N . ALA B 1 256 ? -4.855 -35.5 13.938 1 43.69 256 ALA B N 1
ATOM 4149 C CA . ALA B 1 256 ? -3.557 -36.125 14.219 1 43.69 256 ALA B CA 1
ATOM 4150 C C . ALA B 1 256 ? -2.488 -35.594 13.266 1 43.69 256 ALA B C 1
ATOM 4152 O O . ALA B 1 256 ? -1.306 -35.531 13.609 1 43.69 256 ALA B O 1
ATOM 4153 N N . GLN B 1 257 ? -2.762 -35.375 12.109 1 41.25 257 GLN B N 1
ATOM 4154 C CA . GLN B 1 257 ? -1.826 -34.906 11.102 1 41.25 257 GLN B CA 1
ATOM 4155 C C . GLN B 1 257 ? -1.498 -33.406 11.312 1 41.25 257 GLN B C 1
ATOM 4157 O O . GLN B 1 257 ? -0.392 -32.969 11 1 41.25 257 GLN B O 1
ATOM 4162 N N . ALA B 1 258 ? -2.512 -32.656 11.68 1 46.44 258 ALA B N 1
ATOM 4163 C CA . ALA B 1 258 ? -2.238 -31.281 12.109 1 46.44 258 ALA B CA 1
ATOM 4164 C C . ALA B 1 258 ? -1.167 -31.25 13.195 1 46.44 258 ALA B C 1
ATOM 4166 O O . ALA B 1 258 ? -0.334 -30.344 13.227 1 46.44 258 ALA B O 1
ATOM 4167 N N . GLU B 1 259 ? -1.139 -32.281 14.164 1 44.03 259 GLU B N 1
ATOM 4168 C CA . GLU B 1 259 ? -0.17 -32.312 15.258 1 44.03 259 GLU B CA 1
ATOM 4169 C C . GLU B 1 259 ? 1.258 -32.406 14.727 1 44.03 259 GLU B C 1
ATOM 4171 O O . GLU B 1 259 ? 2.184 -31.844 15.32 1 44.03 259 GLU B O 1
ATOM 4176 N N . LYS B 1 260 ? 1.508 -33.219 13.734 1 42.38 260 LYS B N 1
ATOM 4177 C CA . LYS B 1 260 ? 2.848 -33.438 13.195 1 42.38 260 LYS B CA 1
ATOM 4178 C C . LYS B 1 260 ? 3.283 -32.25 12.32 1 42.38 260 LYS B C 1
ATOM 4180 O O . LYS B 1 260 ? 4.41 -32.25 11.828 1 42.38 260 LYS B O 1
ATOM 4185 N N . LEU B 1 261 ? 2.346 -31.734 11.5 1 39.53 261 LEU B N 1
ATOM 4186 C CA . LEU B 1 261 ? 2.746 -30.5 10.828 1 39.53 261 LEU B CA 1
ATOM 4187 C C . LEU B 1 261 ? 3.18 -29.453 11.844 1 39.53 261 LEU B C 1
ATOM 4189 O O . LEU B 1 261 ? 2.422 -29.109 12.75 1 39.53 261 LEU B O 1
ATOM 4193 N N . SER B 1 262 ? 4.27 -29.406 12.312 1 36.84 262 SER B N 1
ATOM 4194 C CA . SER B 1 262 ? 4.93 -28.438 13.18 1 36.84 262 SER B CA 1
ATOM 4195 C C . SER B 1 262 ? 4.496 -27 12.852 1 36.84 262 SER B C 1
ATOM 4197 O O . SER B 1 262 ? 5.105 -26.359 12 1 36.84 262 SER B O 1
ATOM 4199 N N . ILE B 1 263 ? 3.398 -26.703 12.477 1 33.44 263 ILE B N 1
ATOM 4200 C CA . ILE B 1 263 ? 2.988 -25.312 12.414 1 33.44 263 ILE B CA 1
ATOM 4201 C C . ILE B 1 263 ? 3.525 -24.562 13.633 1 33.44 263 ILE B C 1
ATOM 4203 O O . ILE B 1 263 ? 3.137 -24.844 14.766 1 33.44 263 ILE B O 1
ATOM 4207 N N . PHE B 1 264 ? 4.805 -24.156 13.688 1 29.44 264 PHE B N 1
ATOM 4208 C CA . PHE B 1 264 ? 5.41 -23.406 14.781 1 29.44 264 PHE B CA 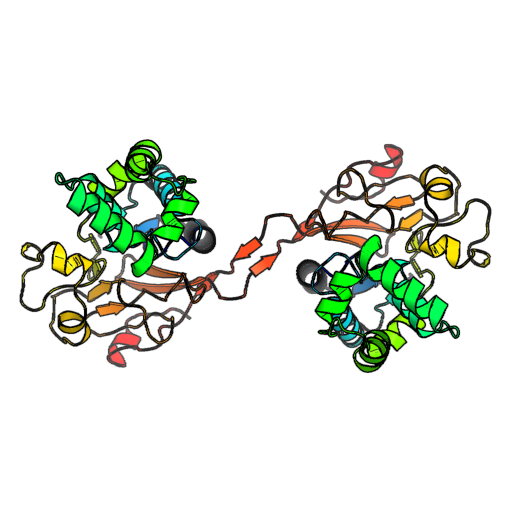1
ATOM 4209 C C . PHE B 1 264 ? 4.539 -22.219 15.164 1 29.44 264 PHE B C 1
ATOM 4211 O O . PHE B 1 264 ? 4.098 -21.453 14.305 1 29.44 264 PHE B O 1
ATOM 4218 N N . ARG B 1 265 ? 3.797 -22.234 16.188 1 25.2 265 ARG B N 1
ATOM 4219 C CA . ARG B 1 265 ? 3.51 -21.047 17 1 25.2 265 ARG B CA 1
ATOM 4220 C C . ARG B 1 265 ? 4.77 -20.219 17.219 1 25.2 265 ARG B C 1
ATOM 4222 O O . ARG B 1 265 ? 5.836 -20.766 17.5 1 25.2 265 ARG B O 1
#

Sequence (530 aa):
MTNGSHVFAIGDVHGREDLLVALVADCRLRSEDQAFKAKFVFLGDIFDKGPKSRGALDFILSMMDDFPNTELILGNHDEFILRILDEPDEIKQMLRLNSWMVSAGGLATIRSYKIPLDENILTSLRDNIDKAHLAALRSAKRYVEVGQYILVHAGLRPGVALEDQKPRDLTWIREEFLYSDYDFGKIVVHGHSVTDSYKPEVYPNRIAIDTGAYESDRLTAAHIRPNGDISFIATVPGKRRIDVEDILPLRFGTWAQAEKLSIFRMTNGSHVFAIGDVHGREDLLVALVADCRLRSEDQAFKAKFVFLGDIFDKGPKSRGALDFILSMMDDFPNTELILGNHDEFILRILDEPDEIKQMLRLNSWMVSAGGLATIRSYKIPLDENILTSLRDNIDKAHLAALRSAKRYVEVGQYILVHAGLRPGVALEDQKPRDLTWIREEFLYSDYDFGKIVVHGHSVTDSYKPEVYPNRIAIDTGAYESDRLTAAHIRPNGDISFIATVPGKRRIDVEDILPLRFGTWAQAEKLSIFR

Solvent-accessible surface area (backbone atoms only — not comparable to full-atom values): 27178 Å² total; per-residue (Å²): 129,82,86,49,56,34,31,39,40,30,27,37,36,15,5,37,33,69,56,51,53,33,43,52,51,50,52,49,49,50,27,61,76,67,70,52,58,73,33,42,34,38,28,19,22,46,35,20,66,14,68,28,15,50,58,32,52,53,50,53,56,52,40,35,71,77,33,76,71,43,43,48,26,48,16,54,58,49,42,49,62,55,53,36,72,67,40,84,49,66,69,60,24,50,51,47,45,51,46,36,34,72,74,60,29,30,47,32,29,40,54,40,57,68,45,66,92,54,97,55,32,67,62,42,46,69,70,55,53,54,67,68,58,53,51,51,58,71,66,32,34,74,56,47,80,54,90,65,31,35,40,24,12,24,39,58,61,72,94,50,54,81,92,67,58,51,72,64,38,27,33,61,43,49,65,75,35,75,74,49,83,58,79,74,88,37,32,34,37,24,17,82,55,63,37,92,78,44,36,36,35,36,42,83,45,31,33,41,33,12,15,40,22,66,81,54,49,18,41,32,30,42,40,36,39,63,88,66,39,44,44,39,37,28,30,41,55,92,36,64,40,52,42,62,42,79,52,74,59,77,42,56,48,56,73,71,56,50,63,67,37,57,59,78,125,128,84,85,49,57,33,31,38,40,29,28,37,36,16,6,36,34,69,55,50,53,32,43,51,52,50,52,50,49,50,28,61,76,67,69,52,60,72,33,42,35,37,28,19,22,48,37,19,66,13,69,27,16,50,58,31,52,53,50,51,56,53,42,37,72,77,33,74,72,43,43,48,26,47,16,54,58,49,42,50,61,54,53,35,72,68,40,84,50,66,69,59,24,51,52,47,46,52,46,35,34,72,74,60,29,33,46,32,30,40,54,40,56,69,46,65,94,55,98,55,32,68,63,41,48,68,69,55,53,54,68,67,57,53,50,51,58,73,66,32,34,73,57,47,80,55,91,66,31,36,41,26,10,23,39,60,61,73,94,52,55,80,92,67,57,51,73,64,37,27,33,60,42,49,66,75,37,74,75,49,84,58,80,75,87,35,32,35,37,24,17,82,54,64,37,92,78,45,37,35,35,35,44,82,46,32,32,41,33,11,16,41,22,64,82,52,48,17,42,32,30,41,40,36,38,64,86,64,38,46,44,38,37,27,31,41,54,90,38,65,38,53,40,62,43,79,52,74,59,77,41,55,48,56,73,72,56,48,67,67,38,54,61,78,125

Secondary structure (DSSP, 8-state):
---PPEEEEE---TT-HHHHHHHHHHHHHHHHHHT--EEEEE-S--SSSSS-HHHHHHHHHHHHHHSTT-EEBPPHHHHHHHHHHH---HHHHHHHHHHHHHHSSHHHHHHHTT---STTHHHHHHHHS-HHHHHHHHT-BSEEEETTEEEESS---TTS-GGG--HHHHHH--HHHHT-----SSEEEE-SS--TTSS-EE-SSEEE----HHHHS--EEEEE-TTS-EEEEEEEEEEEEEEEEE---SEESSHHHHHHS----/---PPEEEEE---TT-HHHHHHHHHHHHHHHHHHT--EEEEE-S--SSSSS-HHHHHHHHHHHHHHSTT-EEBPPHHHHHHHHHHH---HHHHHHHHHHHHHHSSHHHHHHHTT---STTHHHHHHHHS-HHHHHHHHT-BSEEEETTEEEESS---TTS-GGG--HHHHHH--HHHHT-----SSEEEE-SS--TTSS-EE-SSEEE----HHHHS--EEEEE-TTS-EEEEEEEEEEEEEEEEEE--SEESSHHHHHHS----

Radius of gyration: 29.26 Å; Cα contacts (8 Å, |Δi|>4): 1124; chains: 2; bounding box: 57×88×72 Å